Protein AF-0000000083175354 (afdb_homodimer)

Nearest PDB structures (foldseek):
  8g93-assembly1_B  TM=8.419E-01  e=2.591E-16  Canis lupus familiaris
  4nbu-assembly1_D  TM=8.376E-01  e=5.043E-16  Bacillus sp. SG-1
  5k9z-assembly1_C  TM=7.996E-01  e=1.794E-13  Paraburkholderia xenovorans LB400
  3gk3-assembly1_D  TM=7.965E-01  e=7.222E-13  Burkholderia pseudomallei 1710b
  5k9z-assembly2_D  TM=7.704E-01  e=1.686E-12  Paraburkholderia xenovorans LB400

pLDDT: mean 95.07, std 8.55, range [33.03, 98.94]

Organism: Aspergillus parasiticus (NCBI:txid5067)

Structure (mmCIF, N/CA/C/O backbone):
data_AF-0000000083175354-model_v1
#
loop_
_entity.id
_entity.type
_entity.pdbx_description
1 polymer 'Short chain dehydrogenase'
#
loop_
_atom_site.group_PDB
_atom_site.id
_atom_site.type_symbol
_atom_site.label_atom_id
_atom_site.label_alt_id
_atom_site.label_comp_id
_atom_site.label_asym_id
_atom_site.label_entity_id
_atom_site.label_seq_id
_atom_site.pdbx_PDB_ins_code
_atom_site.Cartn_x
_atom_site.Cartn_y
_atom_site.Cartn_z
_atom_site.occupancy
_atom_site.B_iso_or_equiv
_atom_site.auth_seq_id
_atom_site.auth_comp_id
_atom_site.auth_asym_id
_atom_site.auth_atom_id
_atom_site.pdbx_PDB_model_num
ATOM 1 N N . MET A 1 1 ? 6.625 -37.781 -8.648 1 47.5 1 MET A N 1
ATOM 2 C CA . MET A 1 1 ? 5.594 -36.844 -9.102 1 47.5 1 MET A CA 1
ATOM 3 C C . MET A 1 1 ? 5.43 -35.688 -8.125 1 47.5 1 MET A C 1
ATOM 5 O O . MET A 1 1 ? 5.594 -35.875 -6.918 1 47.5 1 MET A O 1
ATOM 9 N N . SER A 1 2 ? 5.539 -34.406 -8.625 1 66.75 2 SER A N 1
ATOM 10 C CA . SER A 1 2 ? 5.578 -33.312 -7.688 1 66.75 2 SER A CA 1
ATOM 11 C C . SER A 1 2 ? 4.258 -33.156 -6.934 1 66.75 2 SER A C 1
ATOM 13 O O . SER A 1 2 ? 3.195 -33.5 -7.469 1 66.75 2 SER A O 1
ATOM 15 N N . ASN A 1 3 ? 4.367 -32.938 -5.59 1 83.75 3 ASN A N 1
ATOM 16 C CA . ASN A 1 3 ? 3.223 -32.781 -4.703 1 83.75 3 ASN A CA 1
ATOM 17 C C . ASN A 1 3 ? 2.611 -31.391 -4.848 1 83.75 3 ASN A C 1
ATOM 19 O O . ASN A 1 3 ? 1.743 -31 -4.062 1 83.75 3 ASN A O 1
ATOM 23 N N . LEU A 1 4 ? 3.08 -30.719 -5.926 1 92.56 4 LEU A N 1
ATOM 24 C CA . LEU A 1 4 ? 2.514 -29.406 -6.141 1 92.56 4 LEU A CA 1
ATOM 25 C C . LEU A 1 4 ? 1.181 -29.484 -6.875 1 92.56 4 LEU A C 1
ATOM 27 O O . LEU A 1 4 ? 1.072 -30.188 -7.887 1 92.56 4 LEU A O 1
ATOM 31 N N . PRO A 1 5 ? 0.198 -28.828 -6.441 1 92.5 5 PRO A N 1
ATOM 32 C CA . PRO A 1 5 ? -1.17 -29.031 -6.922 1 92.5 5 PRO A CA 1
ATOM 33 C C . PRO A 1 5 ? -1.484 -28.234 -8.18 1 92.5 5 PRO A C 1
ATOM 35 O O . PRO A 1 5 ? -2.586 -27.688 -8.312 1 92.5 5 PRO A O 1
ATOM 38 N N . PHE A 1 6 ? -0.553 -27.953 -9.055 1 97.25 6 PHE A N 1
ATOM 39 C CA . PHE A 1 6 ? -0.739 -27.281 -10.336 1 97.25 6 PHE A CA 1
ATOM 40 C C . PHE A 1 6 ? 0.163 -27.875 -11.406 1 97.25 6 PHE A C 1
ATOM 42 O O . PHE A 1 6 ? 1.083 -28.641 -11.094 1 97.25 6 PHE A O 1
ATOM 49 N N . SER A 1 7 ? -0.082 -27.562 -12.672 1 97.31 7 SER A N 1
ATOM 50 C CA . SER A 1 7 ? 0.611 -28.219 -13.773 1 97.31 7 SER A CA 1
ATOM 51 C C . SER A 1 7 ? 1.326 -27.203 -14.656 1 97.31 7 SER A C 1
ATOM 53 O O . SER A 1 7 ? 2.35 -27.516 -15.273 1 97.31 7 SER A O 1
ATOM 55 N N . CYS A 1 8 ? 0.789 -25.969 -14.75 1 98.62 8 CYS A N 1
ATOM 56 C CA . CYS A 1 8 ? 1.308 -24.938 -15.633 1 98.62 8 CYS A CA 1
ATOM 57 C C . CYS A 1 8 ? 1.364 -23.594 -14.914 1 98.62 8 CYS A C 1
ATOM 59 O O . CYS A 1 8 ? 0.337 -23.078 -14.461 1 98.62 8 CYS A O 1
ATOM 61 N N . ALA A 1 9 ? 2.572 -23.031 -14.836 1 98.94 9 ALA A N 1
ATOM 62 C CA . ALA A 1 9 ? 2.775 -21.812 -14.055 1 98.94 9 ALA A CA 1
ATOM 63 C C . ALA A 1 9 ? 3.203 -20.656 -14.953 1 98.94 9 ALA A C 1
ATOM 65 O O . ALA A 1 9 ? 4 -20.844 -15.875 1 98.94 9 ALA A O 1
ATOM 66 N N . LEU A 1 10 ? 2.598 -19.5 -14.719 1 98.94 10 LEU A N 1
ATOM 67 C CA . LEU A 1 10 ? 3.062 -18.219 -15.242 1 98.94 10 LEU A CA 1
ATOM 68 C C . LEU A 1 10 ? 3.869 -17.469 -14.195 1 98.94 10 LEU A C 1
ATOM 70 O O . LEU A 1 10 ? 3.363 -17.172 -13.109 1 98.94 10 LEU A O 1
ATOM 74 N N . VAL A 1 11 ? 5.121 -17.188 -14.461 1 98.94 11 VAL A N 1
ATOM 75 C CA . VAL A 1 11 ? 6.012 -16.484 -13.539 1 98.94 11 VAL A CA 1
ATOM 76 C C . VAL A 1 11 ? 6.355 -15.109 -14.117 1 98.94 11 VAL A C 1
ATOM 78 O O . VAL A 1 11 ? 7.074 -15.008 -15.109 1 98.94 11 VAL A O 1
ATOM 81 N N . THR A 1 12 ? 5.875 -14.047 -13.516 1 98.94 12 THR A N 1
ATOM 82 C CA . THR A 1 12 ? 6.305 -12.711 -13.922 1 98.94 12 THR A CA 1
ATOM 83 C C . THR A 1 12 ? 7.676 -12.383 -13.344 1 98.94 12 THR A C 1
ATOM 85 O O . THR A 1 12 ? 8.016 -12.844 -12.25 1 98.94 12 THR A O 1
ATOM 88 N N . GLY A 1 13 ? 8.422 -11.555 -14.07 1 98.31 13 GLY A N 1
ATOM 89 C CA . GLY A 1 13 ? 9.805 -11.352 -13.664 1 98.31 13 GLY A CA 1
ATOM 90 C C . GLY A 1 13 ? 10.641 -12.617 -13.742 1 98.31 13 GLY A C 1
ATOM 91 O O . GLY A 1 13 ? 11.539 -12.82 -12.93 1 98.31 13 GLY A O 1
ATOM 92 N N . GLY A 1 14 ? 10.312 -13.484 -14.641 1 98.12 14 GLY A N 1
ATOM 93 C CA . GLY A 1 14 ? 10.93 -14.797 -14.711 1 98.12 14 GLY A CA 1
ATOM 94 C C . GLY A 1 14 ? 12.258 -14.789 -15.453 1 98.12 14 GLY A C 1
ATOM 95 O O . GLY A 1 14 ? 12.938 -15.812 -15.531 1 98.12 14 GLY A O 1
ATOM 96 N N . GLY A 1 15 ? 12.672 -13.656 -15.992 1 96.75 15 GLY A N 1
ATOM 97 C CA . GLY A 1 15 ? 13.891 -13.562 -16.781 1 96.75 15 GLY A CA 1
ATOM 98 C C . GLY A 1 15 ? 15.148 -13.57 -15.922 1 96.75 15 GLY A C 1
ATOM 99 O O . GLY A 1 15 ? 16.25 -13.789 -16.438 1 96.75 15 GLY A O 1
ATOM 100 N N . GLY A 1 16 ? 14.992 -13.359 -14.609 1 95.25 16 GLY A N 1
ATOM 101 C CA . GLY A 1 16 ? 16.156 -13.312 -13.727 1 95.25 16 GLY A CA 1
ATOM 102 C C . GLY A 1 16 ? 15.797 -13.453 -12.258 1 95.25 16 GLY A C 1
ATOM 103 O O . GLY A 1 16 ? 14.633 -13.68 -11.922 1 95.25 16 GLY A O 1
ATOM 104 N N . GLY A 1 17 ? 16.859 -13.492 -11.453 1 94.81 17 GLY A N 1
ATOM 105 C CA . GLY A 1 17 ? 16.688 -13.43 -10.016 1 94.81 17 GLY A CA 1
ATOM 106 C C . GLY A 1 17 ? 15.875 -14.586 -9.461 1 94.81 17 GLY A C 1
ATOM 107 O O . GLY A 1 17 ? 16.094 -15.734 -9.844 1 94.81 17 GLY A O 1
ATOM 108 N N . LEU A 1 18 ? 15.047 -14.234 -8.492 1 96.88 18 LEU A N 1
ATOM 109 C CA . LEU A 1 18 ? 14.203 -15.227 -7.832 1 96.88 18 LEU A CA 1
ATOM 110 C C . LEU A 1 18 ? 13.227 -15.859 -8.82 1 96.88 18 LEU A C 1
ATOM 112 O O . LEU A 1 18 ? 12.938 -17.047 -8.734 1 96.88 18 LEU A O 1
ATOM 116 N N . GLY A 1 19 ? 12.711 -15.023 -9.758 1 98.38 19 GLY A N 1
ATOM 117 C CA . GLY A 1 19 ? 11.789 -15.539 -10.75 1 98.38 19 GLY A CA 1
ATOM 118 C C . GLY A 1 19 ? 12.375 -16.672 -11.586 1 98.38 19 GLY A C 1
ATOM 119 O O . GLY A 1 19 ? 11.727 -17.688 -11.812 1 98.38 19 GLY A O 1
ATOM 120 N N . LYS A 1 20 ? 13.57 -16.453 -12.008 1 98.44 20 LYS A N 1
ATOM 121 C CA . LYS A 1 20 ? 14.266 -17.484 -12.789 1 98.44 20 LYS A CA 1
ATOM 122 C C . LYS A 1 20 ? 14.508 -18.734 -11.953 1 98.44 20 LYS A C 1
ATOM 124 O O . LYS A 1 20 ? 14.312 -19.859 -12.43 1 98.44 20 LYS A O 1
ATOM 129 N N . ALA A 1 21 ? 14.914 -18.562 -10.703 1 98.44 21 ALA A N 1
ATOM 130 C CA . ALA A 1 21 ? 15.195 -19.672 -9.812 1 98.44 21 ALA A CA 1
ATOM 131 C C . ALA A 1 21 ? 13.93 -20.484 -9.531 1 98.44 21 ALA A C 1
ATOM 133 O O . ALA A 1 21 ? 13.961 -21.719 -9.531 1 98.44 21 ALA A O 1
ATOM 134 N N . ILE A 1 22 ? 12.82 -19.812 -9.312 1 98.69 22 ILE A N 1
ATOM 135 C CA . ILE A 1 22 ? 11.539 -20.453 -9.062 1 98.69 22 ILE A CA 1
ATOM 136 C C . ILE A 1 22 ? 11.094 -21.203 -10.312 1 98.69 22 ILE A C 1
ATOM 138 O O . ILE A 1 22 ? 10.672 -22.375 -10.234 1 98.69 22 ILE A O 1
ATOM 142 N N . ALA A 1 23 ? 11.227 -20.547 -11.438 1 98.81 23 ALA A N 1
ATOM 143 C CA . ALA A 1 23 ? 10.859 -21.172 -12.711 1 98.81 23 ALA A CA 1
ATOM 144 C C . ALA A 1 23 ? 11.656 -22.453 -12.945 1 98.81 23 ALA A C 1
ATOM 146 O O . ALA A 1 23 ? 11.086 -23.5 -13.281 1 98.81 23 ALA A O 1
ATOM 147 N N . ALA A 1 24 ? 12.961 -22.406 -12.711 1 98.69 24 ALA A N 1
ATOM 148 C CA . ALA A 1 24 ? 13.836 -23.562 -12.914 1 98.69 24 ALA A CA 1
ATOM 149 C C . ALA A 1 24 ? 13.445 -24.703 -11.992 1 98.69 24 ALA A C 1
ATOM 151 O O . ALA A 1 24 ? 13.445 -25.875 -12.398 1 98.69 24 ALA A O 1
ATOM 152 N N . TYR A 1 25 ? 13.156 -24.359 -10.773 1 98.31 25 TYR A N 1
ATOM 153 C CA . TYR A 1 25 ? 12.719 -25.375 -9.82 1 98.31 25 TYR A CA 1
ATOM 154 C C . TYR A 1 25 ? 11.438 -26.047 -10.289 1 98.31 25 TYR A C 1
ATOM 156 O O . TYR A 1 25 ? 11.352 -27.281 -10.281 1 98.31 25 TYR A O 1
ATOM 164 N N . LEU A 1 26 ? 10.453 -25.297 -10.75 1 98.56 26 LEU A N 1
ATOM 165 C CA . LEU A 1 26 ? 9.172 -25.844 -11.18 1 98.56 26 LEU A CA 1
ATOM 166 C C . LEU A 1 26 ? 9.359 -26.75 -12.391 1 98.56 26 LEU A C 1
ATOM 168 O O . LEU A 1 26 ? 8.719 -27.797 -12.492 1 98.56 26 LEU A O 1
ATOM 172 N N . LEU A 1 27 ? 10.266 -26.359 -13.273 1 98.5 27 LEU A N 1
ATOM 173 C CA . LEU A 1 27 ? 10.586 -27.188 -14.438 1 98.5 27 LEU A CA 1
ATOM 174 C C . LEU A 1 27 ? 11.195 -28.516 -14.016 1 98.5 27 LEU A C 1
ATOM 176 O O . LEU A 1 27 ? 10.859 -29.562 -14.562 1 98.5 27 LEU A O 1
ATOM 180 N N . SER A 1 28 ? 12.016 -28.438 -13.008 1 97.81 28 SER A N 1
ATOM 181 C CA . SER A 1 28 ? 12.656 -29.641 -12.508 1 97.81 28 SER A CA 1
ATOM 182 C C . SER A 1 28 ? 11.641 -30.609 -11.898 1 97.81 28 SER A C 1
ATOM 184 O O . SER A 1 28 ? 11.898 -31.797 -11.781 1 97.81 28 SER A O 1
ATOM 186 N N . LYS A 1 29 ? 10.523 -30.094 -11.508 1 97.5 29 LYS A N 1
ATOM 187 C CA . LYS A 1 29 ? 9.453 -30.906 -10.938 1 97.5 29 LYS A CA 1
ATOM 188 C C . LYS A 1 29 ? 8.469 -31.359 -12.008 1 97.5 29 LYS A C 1
ATOM 190 O O . LYS A 1 29 ? 7.406 -31.891 -11.695 1 97.5 29 LYS A O 1
ATOM 195 N N . GLY A 1 30 ? 8.766 -31.078 -13.281 1 97.38 30 GLY A N 1
ATOM 196 C CA . GLY A 1 30 ? 7.965 -31.547 -14.398 1 97.38 30 GLY A CA 1
ATOM 197 C C . GLY A 1 30 ? 6.812 -30.625 -14.742 1 97.38 30 GLY A C 1
ATOM 198 O O . GLY A 1 30 ? 5.918 -30.984 -15.5 1 97.38 30 GLY A O 1
ATOM 199 N N . LYS A 1 31 ? 6.754 -29.422 -14.172 1 98.31 31 LYS A N 1
ATOM 200 C CA . LYS A 1 31 ? 5.699 -28.469 -14.477 1 98.31 31 LYS A CA 1
ATOM 201 C C . LYS A 1 31 ? 6 -27.703 -15.766 1 98.31 31 LYS A C 1
ATOM 203 O O . LYS A 1 31 ? 7.164 -27.516 -16.125 1 98.31 31 LYS A O 1
ATOM 208 N N . LYS A 1 32 ? 4.949 -27.297 -16.484 1 98.69 32 LYS A N 1
ATOM 209 C CA . LYS A 1 32 ? 5.105 -26.281 -17.516 1 98.69 32 LYS A CA 1
ATOM 210 C C . LYS A 1 32 ? 5.305 -24.906 -16.891 1 98.69 32 LYS A C 1
ATOM 212 O O . LYS A 1 32 ? 4.652 -24.562 -15.914 1 98.69 32 LYS A O 1
ATOM 217 N N . VAL A 1 33 ? 6.254 -24.172 -17.453 1 98.94 33 VAL A N 1
ATOM 218 C CA . VAL A 1 33 ? 6.52 -22.844 -16.891 1 98.94 33 VAL A CA 1
ATOM 219 C C . VAL A 1 33 ? 6.598 -21.812 -18.016 1 98.94 33 VAL A C 1
ATOM 221 O O . VAL A 1 33 ? 7.379 -21.984 -18.969 1 98.94 33 VAL A O 1
ATOM 224 N N . ILE A 1 34 ? 5.785 -20.844 -17.953 1 98.94 34 ILE A N 1
ATOM 225 C CA . ILE A 1 34 ? 5.805 -19.656 -18.828 1 98.94 34 ILE A CA 1
ATOM 226 C C . ILE A 1 34 ? 6.398 -18.484 -18.062 1 98.94 34 ILE A C 1
ATOM 228 O O . ILE A 1 34 ? 5.965 -18.172 -16.953 1 98.94 34 ILE A O 1
ATOM 232 N N . ILE A 1 35 ? 7.426 -17.828 -18.641 1 98.94 35 ILE A N 1
ATOM 233 C CA . ILE A 1 35 ? 8.008 -16.672 -17.984 1 98.94 35 ILE A CA 1
ATOM 234 C C . ILE A 1 35 ? 7.602 -15.398 -18.719 1 98.94 35 ILE A C 1
ATOM 236 O O . ILE A 1 35 ? 7.461 -15.406 -19.953 1 98.94 35 ILE A O 1
ATOM 240 N N . ALA A 1 36 ? 7.363 -14.352 -18 1 98.94 36 ALA A N 1
ATOM 241 C CA . ALA A 1 36 ? 7.008 -13.055 -18.562 1 98.94 36 ALA A CA 1
ATOM 242 C C . ALA A 1 36 ? 7.852 -11.938 -17.953 1 98.94 36 ALA A C 1
ATOM 244 O O . ALA A 1 36 ? 8.25 -12.023 -16.781 1 98.94 36 ALA A O 1
ATOM 245 N N . GLY A 1 37 ? 8.141 -10.922 -18.703 1 98.44 37 GLY A N 1
ATOM 246 C CA . GLY A 1 37 ? 8.906 -9.758 -18.281 1 98.44 37 GLY A CA 1
ATOM 247 C C . GLY A 1 37 ? 9.031 -8.703 -19.359 1 98.44 37 GLY A C 1
ATOM 248 O O . GLY A 1 37 ? 8.414 -8.812 -20.422 1 98.44 37 GLY A O 1
ATOM 249 N N . ARG A 1 38 ? 9.82 -7.719 -19.125 1 96.94 38 ARG A N 1
ATOM 250 C CA . ARG A 1 38 ? 9.828 -6.531 -19.984 1 96.94 38 ARG A CA 1
ATOM 251 C C . ARG A 1 38 ? 10.828 -6.676 -21.125 1 96.94 38 ARG A C 1
ATOM 253 O O . ARG A 1 38 ? 10.633 -6.117 -22.203 1 96.94 38 ARG A O 1
ATOM 260 N N . THR A 1 39 ? 11.898 -7.43 -20.844 1 96.62 39 THR A N 1
ATOM 261 C CA . THR A 1 39 ? 12.992 -7.457 -21.797 1 96.62 39 THR A CA 1
ATOM 262 C C . THR A 1 39 ? 13 -8.766 -22.594 1 96.62 39 THR A C 1
ATOM 264 O O . THR A 1 39 ? 13.422 -9.805 -22.078 1 96.62 39 THR A O 1
ATOM 267 N N . GLU A 1 40 ? 12.703 -8.672 -23.812 1 97.75 40 GLU A N 1
ATOM 268 C CA . GLU A 1 40 ? 12.531 -9.867 -24.641 1 97.75 40 GLU A CA 1
ATOM 269 C C . GLU A 1 40 ? 13.828 -10.656 -24.75 1 97.75 40 GLU A C 1
ATOM 271 O O . GLU A 1 40 ? 13.82 -11.883 -24.672 1 97.75 40 GLU A O 1
ATOM 276 N N . SER A 1 41 ? 14.945 -9.969 -24.969 1 98.19 41 SER A N 1
ATOM 277 C CA . SER A 1 41 ? 16.219 -10.664 -25.141 1 98.19 41 SER A CA 1
ATOM 278 C C . SER A 1 41 ? 16.578 -11.477 -23.891 1 98.19 41 SER A C 1
ATOM 280 O O . SER A 1 41 ? 17.016 -12.617 -24 1 98.19 41 SER A O 1
ATOM 282 N N . THR A 1 42 ? 16.312 -10.906 -22.734 1 97.69 42 THR A N 1
ATOM 283 C CA . THR A 1 42 ? 16.562 -11.586 -21.469 1 97.69 42 THR A CA 1
ATOM 284 C C . THR A 1 42 ? 15.648 -12.797 -21.312 1 97.69 42 THR A C 1
ATOM 286 O O . THR A 1 42 ? 16.094 -13.867 -20.875 1 97.69 42 THR A O 1
ATOM 289 N N . LEU A 1 43 ? 14.43 -12.656 -21.703 1 98.62 43 LEU A N 1
ATOM 290 C CA . LEU A 1 43 ? 13.453 -13.742 -21.609 1 98.62 43 LEU A CA 1
ATOM 291 C C . LEU A 1 43 ? 13.836 -14.898 -22.531 1 98.62 43 LEU A C 1
ATOM 293 O O . LEU A 1 43 ? 13.773 -16.062 -22.125 1 98.62 43 LEU A O 1
ATOM 297 N N . ARG A 1 44 ? 14.164 -14.547 -23.688 1 98.44 44 ARG A N 1
ATOM 298 C CA . ARG A 1 44 ? 14.555 -15.555 -24.672 1 98.44 44 ARG A CA 1
ATOM 299 C C . ARG A 1 44 ? 15.773 -16.344 -24.188 1 98.44 44 ARG A C 1
ATOM 301 O O . ARG A 1 44 ? 15.781 -17.578 -24.266 1 98.44 44 ARG A O 1
ATOM 308 N N . GLU A 1 45 ? 16.766 -15.633 -23.703 1 98.56 45 GLU A N 1
ATOM 309 C CA . GLU A 1 45 ? 17.984 -16.266 -23.203 1 98.56 45 GLU A CA 1
ATOM 310 C C . GLU A 1 45 ? 17.672 -17.172 -22 1 98.56 45 GLU A C 1
ATOM 312 O O . GLU A 1 45 ? 18.125 -18.312 -21.938 1 98.56 45 GLU A O 1
ATOM 317 N N . THR A 1 46 ? 16.891 -16.656 -21.062 1 98.69 46 THR A N 1
ATOM 318 C CA . THR A 1 46 ? 16.531 -17.406 -19.859 1 98.69 46 THR A CA 1
ATOM 319 C C . THR A 1 46 ? 15.672 -18.625 -20.219 1 98.69 46 THR A C 1
ATOM 321 O O . THR A 1 46 ? 15.867 -19.703 -19.688 1 98.69 46 THR A O 1
ATOM 324 N N . ALA A 1 47 ? 14.719 -18.422 -21.109 1 98.81 47 ALA A N 1
ATOM 325 C CA . ALA A 1 47 ? 13.859 -19.531 -21.531 1 98.81 47 ALA A CA 1
ATOM 326 C C . ALA A 1 47 ? 14.672 -20.672 -22.109 1 98.81 47 ALA A C 1
ATOM 328 O O . ALA A 1 47 ? 14.406 -21.844 -21.828 1 98.81 47 ALA A O 1
ATOM 329 N N . LYS A 1 48 ? 15.641 -20.344 -22.922 1 98.56 48 LYS A N 1
ATOM 330 C CA . LYS A 1 48 ? 16.531 -21.344 -23.5 1 98.56 48 LYS A CA 1
ATOM 331 C C . LYS A 1 48 ? 17.375 -22.031 -22.422 1 98.56 48 LYS A C 1
ATOM 333 O O . LYS A 1 48 ? 17.531 -23.25 -22.422 1 98.56 48 LYS A O 1
ATOM 338 N N . GLU A 1 49 ? 17.891 -21.25 -21.547 1 98.69 49 GLU A N 1
ATOM 339 C CA . GLU A 1 49 ? 18.781 -21.719 -20.5 1 98.69 49 GLU A CA 1
ATOM 340 C C . GLU A 1 49 ? 18.078 -22.719 -19.578 1 98.69 49 GLU A C 1
ATOM 342 O O . GLU A 1 49 ? 18.641 -23.766 -19.25 1 98.69 49 GLU A O 1
ATOM 347 N N . ILE A 1 50 ? 16.844 -22.438 -19.156 1 98.62 50 ILE A N 1
ATOM 348 C CA . ILE A 1 50 ? 16.203 -23.25 -18.125 1 98.62 50 ILE A CA 1
ATOM 349 C C . ILE A 1 50 ? 15.219 -24.219 -18.766 1 98.62 50 ILE A C 1
ATOM 351 O O . ILE A 1 50 ? 14.672 -25.109 -18.109 1 98.62 50 ILE A O 1
ATOM 355 N N . GLY A 1 51 ? 14.984 -24.047 -20.031 1 98.69 51 GLY A N 1
ATOM 356 C CA . GLY A 1 51 ? 14.023 -24.891 -20.719 1 98.69 51 GLY A CA 1
ATOM 357 C C . GLY A 1 51 ? 12.586 -24.516 -20.438 1 98.69 51 GLY A C 1
ATOM 358 O O . GLY A 1 51 ? 11.734 -25.391 -20.25 1 98.69 51 GLY A O 1
ATOM 359 N N . ALA A 1 52 ? 12.328 -23.203 -20.328 1 98.81 52 ALA A N 1
ATOM 360 C CA . ALA A 1 52 ? 10.961 -22.75 -20.094 1 98.81 52 ALA A CA 1
ATOM 361 C C . ALA A 1 52 ? 10.039 -23.172 -21.234 1 98.81 52 ALA A C 1
ATOM 363 O O . ALA A 1 52 ? 10.484 -23.297 -22.375 1 98.81 52 ALA A O 1
ATOM 364 N N . THR A 1 53 ? 8.812 -23.422 -20.891 1 98.88 53 THR A N 1
ATOM 365 C CA . THR A 1 53 ? 7.82 -23.812 -21.891 1 98.88 53 THR A CA 1
ATOM 366 C C . THR A 1 53 ? 7.621 -22.719 -22.922 1 98.88 53 THR A C 1
ATOM 368 O O . THR A 1 53 ? 7.391 -23 -24.109 1 98.88 53 THR A O 1
ATOM 371 N N . ASP A 1 54 ? 7.578 -21.484 -22.469 1 98.81 54 ASP A N 1
ATOM 372 C CA . ASP A 1 54 ? 7.367 -20.312 -23.312 1 98.81 54 ASP A CA 1
ATOM 373 C C . ASP A 1 54 ? 7.742 -19.031 -22.578 1 98.81 54 ASP A C 1
ATOM 375 O O . ASP A 1 54 ? 8.07 -19.078 -21.391 1 98.81 54 ASP A O 1
ATOM 379 N N . TYR A 1 55 ? 7.84 -17.969 -23.328 1 98.81 55 TYR A N 1
ATOM 380 C CA . TYR A 1 55 ? 8.031 -16.656 -22.734 1 98.81 55 TYR A CA 1
ATOM 381 C C . TYR A 1 55 ? 7.168 -15.602 -23.422 1 98.81 55 TYR A C 1
ATOM 383 O O . TYR A 1 55 ? 6.844 -15.742 -24.609 1 98.81 55 TYR A O 1
ATOM 391 N N . PHE A 1 56 ? 6.742 -14.578 -22.656 1 98.81 56 PHE A N 1
ATOM 392 C CA . PHE A 1 56 ? 5.98 -13.445 -23.172 1 98.81 56 PHE A CA 1
ATOM 393 C C . PHE A 1 56 ? 6.555 -12.125 -22.672 1 98.81 56 PHE A C 1
ATOM 395 O O . PHE A 1 56 ? 6.957 -12.023 -21.516 1 98.81 56 PHE A O 1
ATOM 402 N N . THR A 1 57 ? 6.609 -11.164 -23.547 1 98.62 57 THR A N 1
ATOM 403 C CA . THR A 1 57 ? 6.953 -9.82 -23.125 1 98.62 57 THR A CA 1
ATOM 404 C C . THR A 1 57 ? 5.742 -9.125 -22.5 1 98.62 57 THR A C 1
ATOM 406 O O . THR A 1 57 ? 4.672 -9.07 -23.109 1 98.62 57 THR A O 1
ATOM 409 N N . LEU A 1 58 ? 5.93 -8.648 -21.297 1 98.75 58 LEU A N 1
ATOM 410 C CA . LEU A 1 58 ? 4.879 -7.949 -20.562 1 98.75 58 LEU A CA 1
ATOM 411 C C . LEU A 1 58 ? 5.48 -6.969 -19.562 1 98.75 58 LEU A C 1
ATOM 413 O O . LEU A 1 58 ? 6.355 -7.34 -18.781 1 98.75 58 LEU A O 1
ATOM 417 N N . ASP A 1 59 ? 5.082 -5.773 -19.656 1 98.62 59 ASP A N 1
ATOM 418 C CA . ASP A 1 59 ? 5.316 -4.812 -18.578 1 98.62 59 ASP A CA 1
ATOM 419 C C . ASP A 1 59 ? 4.141 -4.785 -17.609 1 98.62 59 ASP A C 1
ATOM 421 O O . ASP A 1 59 ? 3.102 -4.188 -17.891 1 98.62 59 ASP A O 1
ATOM 425 N N . THR A 1 60 ? 4.379 -5.383 -16.422 1 98.56 60 THR A N 1
ATOM 426 C CA . THR A 1 60 ? 3.277 -5.539 -15.484 1 98.56 60 THR A CA 1
ATOM 427 C C . THR A 1 60 ? 2.816 -4.184 -14.961 1 98.56 60 THR A C 1
ATOM 429 O O . THR A 1 60 ? 1.744 -4.074 -14.359 1 98.56 60 THR A O 1
ATOM 432 N N . GLY A 1 61 ? 3.602 -3.123 -15.148 1 98.25 61 GLY A N 1
ATOM 433 C CA . GLY A 1 61 ? 3.215 -1.785 -14.727 1 98.25 61 GLY A CA 1
ATOM 434 C C . GLY A 1 61 ? 2.293 -1.094 -15.719 1 98.25 61 GLY A C 1
ATOM 435 O O . GLY A 1 61 ? 1.713 -0.051 -15.406 1 98.25 61 GLY A O 1
ATOM 436 N N . VAL A 1 62 ? 2.207 -1.636 -16.922 1 98.5 62 VAL A N 1
ATOM 437 C CA . VAL A 1 62 ? 1.289 -1.115 -17.922 1 98.5 62 VAL A CA 1
ATOM 438 C C . VAL A 1 62 ? 0.018 -1.96 -17.953 1 98.5 62 VAL A C 1
ATOM 440 O O . VAL A 1 62 ? -0.123 -2.854 -18.797 1 98.5 62 VAL A O 1
ATOM 443 N N . VAL A 1 63 ? -0.926 -1.581 -17.109 1 97.56 63 VAL A N 1
ATOM 444 C CA . VAL A 1 63 ? -2.068 -2.438 -16.812 1 97.56 63 VAL A CA 1
ATOM 445 C C . VAL A 1 63 ? -2.912 -2.635 -18.078 1 97.56 63 VAL A C 1
ATOM 447 O O . VAL A 1 63 ? -3.605 -3.645 -18.219 1 97.56 63 VAL A O 1
ATOM 450 N N . SER A 1 64 ? -2.85 -1.695 -19.047 1 98.06 64 SER A N 1
ATOM 451 C CA . SER A 1 64 ? -3.613 -1.826 -20.281 1 98.06 64 SER A CA 1
ATOM 452 C C . SER A 1 64 ? -3.113 -2.998 -21.125 1 98.06 64 SER A C 1
ATOM 454 O O . SER A 1 64 ? -3.822 -3.484 -22 1 98.06 64 SER A O 1
ATOM 456 N N . GLN A 1 65 ? -1.939 -3.529 -20.875 1 98.56 65 GLN A N 1
ATOM 457 C CA . GLN A 1 65 ? -1.362 -4.652 -21.594 1 98.56 65 GLN A CA 1
ATOM 458 C C . GLN A 1 65 ? -1.838 -5.984 -21.031 1 98.56 65 GLN A C 1
ATOM 460 O O . GLN A 1 65 ? -1.705 -7.023 -21.672 1 98.56 65 GLN A O 1
ATOM 465 N N . ILE A 1 66 ? -2.418 -5.977 -19.859 1 98.69 66 ILE A N 1
ATOM 466 C CA . ILE A 1 66 ? -2.623 -7.203 -19.094 1 98.69 66 ILE A CA 1
ATOM 467 C C . ILE A 1 66 ? -3.814 -7.969 -19.672 1 98.69 66 ILE A C 1
ATOM 469 O O . ILE A 1 66 ? -3.736 -9.18 -19.891 1 98.69 66 ILE A O 1
ATOM 473 N N . PRO A 1 67 ? -4.914 -7.27 -20.078 1 98.31 67 PRO A N 1
ATOM 474 C CA . PRO A 1 67 ? -6.051 -8.031 -20.594 1 98.31 67 PRO A CA 1
ATOM 475 C C . PRO A 1 67 ? -5.719 -8.773 -21.891 1 98.31 67 PRO A C 1
ATOM 477 O O . PRO A 1 67 ? -5.949 -9.977 -22 1 98.31 67 PRO A O 1
ATOM 480 N N . PRO A 1 68 ? -5.152 -8.117 -22.906 1 98.56 68 PRO A N 1
ATOM 481 C CA . PRO A 1 68 ? -4.801 -8.875 -24.109 1 98.56 68 PRO A CA 1
ATOM 482 C C . PRO A 1 68 ? -3.75 -9.953 -23.844 1 98.56 68 PRO A C 1
ATOM 484 O O . PRO A 1 68 ? -3.783 -11.023 -24.453 1 98.56 68 PRO A O 1
ATOM 487 N N . PHE A 1 69 ? -2.793 -9.711 -22.938 1 98.81 69 PHE A N 1
ATOM 488 C CA . PHE A 1 69 ? -1.807 -10.711 -22.547 1 98.81 69 PHE A CA 1
ATOM 489 C C . PHE A 1 69 ? -2.488 -11.953 -21.984 1 98.81 69 PHE A C 1
ATOM 491 O O . PHE A 1 69 ? -2.166 -13.078 -22.391 1 98.81 69 PHE A O 1
ATOM 498 N N . ILE A 1 70 ? -3.469 -11.773 -21.078 1 98.75 70 ILE A N 1
ATOM 499 C CA . ILE A 1 70 ? -4.191 -12.867 -20.438 1 98.75 70 ILE A CA 1
ATOM 500 C C . ILE A 1 70 ? -4.957 -13.664 -21.5 1 98.75 70 ILE A C 1
ATOM 502 O O . ILE A 1 70 ? -4.938 -14.898 -21.484 1 98.75 70 ILE A O 1
ATOM 506 N N . THR A 1 71 ? -5.582 -12.922 -22.391 1 98.56 71 THR A N 1
ATOM 507 C CA . THR A 1 71 ? -6.305 -13.578 -23.469 1 98.56 71 THR A CA 1
ATOM 508 C C . THR A 1 71 ? -5.371 -14.477 -24.281 1 98.56 71 THR A C 1
ATOM 510 O O . THR A 1 71 ? -5.699 -15.633 -24.547 1 98.56 71 THR A O 1
ATOM 513 N N . THR A 1 72 ? -4.246 -14 -24.578 1 98.75 72 THR A N 1
ATOM 514 C CA . THR A 1 72 ? -3.281 -14.727 -25.391 1 98.75 72 THR A CA 1
ATOM 515 C C . THR A 1 72 ? -2.74 -15.945 -24.641 1 98.75 72 THR A C 1
ATOM 517 O O . THR A 1 72 ? -2.717 -17.047 -25.188 1 98.75 72 THR A O 1
ATOM 520 N N . VAL A 1 73 ? -2.324 -15.734 -23.406 1 98.75 73 VAL A N 1
ATOM 521 C CA . VAL A 1 73 ? -1.646 -16.797 -22.656 1 98.75 73 VAL A CA 1
ATOM 522 C C . VAL A 1 73 ? -2.637 -17.906 -22.328 1 98.75 73 VAL A C 1
ATOM 524 O O . VAL A 1 73 ? -2.285 -19.094 -22.375 1 98.75 73 VAL A O 1
ATOM 527 N N . THR A 1 74 ? -3.906 -17.594 -22.016 1 98.5 74 THR A N 1
ATOM 528 C CA . THR A 1 74 ? -4.867 -18.625 -21.641 1 98.5 74 THR A CA 1
ATOM 529 C C . THR A 1 74 ? -5.383 -19.359 -22.859 1 98.5 74 THR A C 1
ATOM 531 O O . THR A 1 74 ? -5.828 -20.5 -22.766 1 98.5 74 THR A O 1
ATOM 534 N N . ALA A 1 75 ? -5.395 -18.656 -24.016 1 98.62 75 ALA A N 1
ATOM 535 C CA . ALA A 1 75 ? -5.742 -19.344 -25.266 1 98.62 75 ALA A CA 1
ATOM 536 C C . ALA A 1 75 ? -4.672 -20.359 -25.641 1 98.62 75 ALA A C 1
ATOM 538 O O . ALA A 1 75 ? -4.984 -21.469 -26.078 1 98.62 75 ALA A O 1
ATOM 539 N N . LYS A 1 76 ? -3.469 -19.984 -25.484 1 98.69 76 LYS A N 1
ATOM 540 C CA . LYS A 1 76 ? -2.352 -20.859 -25.859 1 98.69 76 LYS A CA 1
ATOM 541 C C . LYS A 1 76 ? -2.139 -21.953 -24.828 1 98.69 76 LYS A C 1
ATOM 543 O O . LYS A 1 76 ? -1.75 -23.062 -25.172 1 98.69 76 LYS A O 1
ATOM 548 N N . TYR A 1 77 ? -2.332 -21.625 -23.609 1 98.69 77 TYR A N 1
ATOM 549 C CA . TYR A 1 77 ? -2.15 -22.562 -22.516 1 98.69 77 TYR A CA 1
ATOM 550 C C . TYR A 1 77 ? -3.406 -22.641 -21.656 1 98.69 77 TYR A C 1
ATOM 552 O O . TYR A 1 77 ? -3.422 -22.156 -20.516 1 98.69 77 TYR A O 1
ATOM 560 N N . PRO A 1 78 ? -4.383 -23.359 -22.141 1 98.31 78 PRO A N 1
ATOM 561 C CA . PRO A 1 78 ? -5.652 -23.469 -21.422 1 98.31 78 PRO A CA 1
ATOM 562 C C . PRO A 1 78 ? -5.512 -24.172 -20.062 1 98.31 78 PRO A C 1
ATOM 564 O O . PRO A 1 78 ? -6.398 -24.062 -19.219 1 98.31 78 PRO A O 1
ATOM 567 N N . ASP A 1 79 ? -4.402 -24.875 -19.844 1 97.81 79 ASP A N 1
ATOM 568 C CA . ASP A 1 79 ? -4.195 -25.594 -18.594 1 97.81 79 ASP A CA 1
ATOM 569 C C . ASP A 1 79 ? -3.439 -24.75 -17.578 1 97.81 79 ASP A C 1
ATOM 571 O O . ASP A 1 79 ? -3.055 -25.234 -16.516 1 97.81 79 ASP A O 1
ATOM 575 N N . LEU A 1 80 ? -3.266 -23.422 -17.844 1 98.75 80 LEU A N 1
ATOM 576 C CA . LEU A 1 80 ? -2.648 -22.531 -16.875 1 98.75 80 LEU A CA 1
ATOM 577 C C . LEU A 1 80 ? -3.418 -22.531 -15.562 1 98.75 80 LEU A C 1
ATOM 579 O O . LEU A 1 80 ? -4.613 -22.234 -15.539 1 98.75 80 LEU A O 1
ATOM 583 N N . ASP A 1 81 ? -2.662 -22.922 -14.484 1 98.81 81 ASP A N 1
ATOM 584 C CA . ASP A 1 81 ? -3.369 -23.047 -13.219 1 98.81 81 ASP A CA 1
ATOM 585 C C . ASP A 1 81 ? -2.506 -22.562 -12.055 1 98.81 81 ASP A C 1
ATOM 587 O O . ASP A 1 81 ? -2.787 -22.859 -10.898 1 98.81 81 ASP A O 1
ATOM 591 N N . CYS A 1 82 ? -1.455 -21.797 -12.352 1 98.88 82 CYS A N 1
ATOM 592 C CA . CYS A 1 82 ? -0.622 -21.172 -11.336 1 98.88 82 CYS A CA 1
ATOM 593 C C . CYS A 1 82 ? -0.089 -19.828 -11.812 1 98.88 82 CYS A C 1
ATOM 595 O O . CYS A 1 82 ? 0.384 -19.703 -12.945 1 98.88 82 CYS A O 1
ATOM 597 N N . LEU A 1 83 ? -0.279 -18.812 -11.023 1 98.94 83 LEU A N 1
ATOM 598 C CA . LEU A 1 83 ? 0.279 -17.484 -11.234 1 98.94 83 LEU A CA 1
ATOM 599 C C . LEU A 1 83 ? 1.262 -17.125 -10.125 1 98.94 83 LEU A C 1
ATOM 601 O O . LEU A 1 83 ? 0.922 -17.188 -8.945 1 98.94 83 LEU A O 1
ATOM 605 N N . ILE A 1 84 ? 2.471 -16.797 -10.484 1 98.94 84 ILE A N 1
ATOM 606 C CA . ILE A 1 84 ? 3.465 -16.312 -9.539 1 98.94 84 ILE A CA 1
ATOM 607 C C . ILE A 1 84 ? 3.777 -14.844 -9.836 1 98.94 84 ILE A C 1
ATOM 609 O O . ILE A 1 84 ? 4.508 -14.539 -10.781 1 98.94 84 ILE A O 1
ATOM 613 N N . ASN A 1 85 ? 3.178 -13.984 -9.047 1 98.94 85 ASN A N 1
ATOM 614 C CA . ASN A 1 85 ? 3.475 -12.555 -9.086 1 98.94 85 ASN A CA 1
ATOM 615 C C . ASN A 1 85 ? 4.816 -12.25 -8.43 1 98.94 85 ASN A C 1
ATOM 617 O O . ASN A 1 85 ? 4.871 -11.922 -7.242 1 98.94 85 ASN A O 1
ATOM 621 N N . ASN A 1 86 ? 5.836 -12.273 -9.219 1 98.81 86 ASN A N 1
ATOM 622 C CA . ASN A 1 86 ? 7.203 -12.078 -8.75 1 98.81 86 ASN A CA 1
ATOM 623 C C . ASN A 1 86 ? 7.789 -10.766 -9.258 1 98.81 86 ASN A C 1
ATOM 625 O O . ASN A 1 86 ? 8.672 -10.188 -8.609 1 98.81 86 ASN A O 1
ATOM 629 N N . ALA A 1 87 ? 7.312 -10.312 -10.438 1 98.44 87 ALA A N 1
ATOM 630 C CA . ALA A 1 87 ? 7.824 -9.062 -10.992 1 98.44 87 ALA A CA 1
ATOM 631 C C . ALA A 1 87 ? 7.684 -7.918 -9.984 1 98.44 87 ALA A C 1
ATOM 633 O O . ALA A 1 87 ? 6.656 -7.793 -9.312 1 98.44 87 ALA A O 1
ATOM 634 N N . GLY A 1 88 ? 8.68 -7.148 -9.773 1 97.31 88 GLY A N 1
ATOM 635 C CA . GLY A 1 88 ? 8.703 -5.992 -8.891 1 97.31 88 GLY A CA 1
ATOM 636 C C . GLY A 1 88 ? 9.945 -5.137 -9.062 1 97.31 88 GLY A C 1
ATOM 637 O O . GLY A 1 88 ? 10.93 -5.574 -9.656 1 97.31 88 GLY A O 1
ATOM 638 N N . VAL A 1 89 ? 9.867 -3.922 -8.641 1 97.38 89 VAL A N 1
ATOM 639 C CA . VAL A 1 89 ? 11.016 -3.021 -8.625 1 97.38 89 VAL A CA 1
ATOM 640 C C . VAL A 1 89 ? 11.172 -2.396 -7.242 1 97.38 89 VAL A C 1
ATOM 642 O O . VAL A 1 89 ? 10.203 -2.303 -6.488 1 97.38 89 VAL A O 1
ATOM 645 N N . GLN A 1 90 ? 12.312 -2.18 -6.867 1 97.5 90 GLN A N 1
ATOM 646 C CA . GLN A 1 90 ? 12.711 -1.486 -5.648 1 97.5 90 GLN A CA 1
ATOM 647 C C . GLN A 1 90 ? 13.625 -0.304 -5.965 1 97.5 90 GLN A C 1
ATOM 649 O O . GLN A 1 90 ? 14.812 -0.486 -6.246 1 97.5 90 GLN A O 1
ATOM 654 N N . ARG A 1 91 ? 13.102 0.904 -5.82 1 97.25 91 ARG A N 1
ATOM 655 C CA . ARG A 1 91 ? 13.852 2.078 -6.258 1 97.25 91 ARG A CA 1
ATOM 656 C C . ARG A 1 91 ? 14.32 2.904 -5.062 1 97.25 91 ARG A C 1
ATOM 658 O O . ARG A 1 91 ? 13.555 3.148 -4.129 1 97.25 91 ARG A O 1
ATOM 665 N N . PRO A 1 92 ? 15.625 3.229 -5.082 1 97.12 92 PRO A N 1
ATOM 666 C CA . PRO A 1 92 ? 16.031 4.262 -4.129 1 97.12 92 PRO A CA 1
ATOM 667 C C . PRO A 1 92 ? 15.422 5.629 -4.441 1 97.12 92 PRO A C 1
ATOM 669 O O . PRO A 1 92 ? 15.562 6.129 -5.559 1 97.12 92 PRO A O 1
ATOM 672 N N . LEU A 1 93 ? 14.68 6.156 -3.492 1 98.06 93 LEU A N 1
ATOM 673 C CA . LEU A 1 93 ? 14.016 7.449 -3.635 1 98.06 93 LEU A CA 1
ATOM 674 C C . LEU A 1 93 ? 14.203 8.297 -2.385 1 98.06 93 LEU A C 1
ATOM 676 O O . LEU A 1 93 ? 13.844 7.883 -1.281 1 98.06 93 LEU A O 1
ATOM 680 N N . GLU A 1 94 ? 14.781 9.406 -2.537 1 97.69 94 GLU A N 1
ATOM 681 C CA . GLU A 1 94 ? 15.055 10.289 -1.408 1 97.69 94 GLU A CA 1
ATOM 682 C C . GLU A 1 94 ? 14.273 11.602 -1.534 1 97.69 94 GLU A C 1
ATOM 684 O O . GLU A 1 94 ? 14.516 12.383 -2.451 1 97.69 94 GLU A O 1
ATOM 689 N N . VAL A 1 95 ? 13.477 11.953 -0.558 1 97.69 95 VAL A N 1
ATOM 690 C CA . VAL A 1 95 ? 12.523 13.062 -0.646 1 97.69 95 VAL A CA 1
ATOM 691 C C . VAL A 1 95 ? 13.273 14.391 -0.611 1 97.69 95 VAL A C 1
ATOM 693 O O . VAL A 1 95 ? 12.773 15.406 -1.093 1 97.69 95 VAL A O 1
ATOM 696 N N . LEU A 1 96 ? 14.523 14.391 -0.062 1 97.06 96 LEU A N 1
ATOM 697 C CA . LEU A 1 96 ? 15.258 15.641 0.095 1 97.06 96 LEU A CA 1
ATOM 698 C C . LEU A 1 96 ? 16.312 15.789 -0.989 1 97.06 96 LEU A C 1
ATOM 700 O O . LEU A 1 96 ? 16.906 16.859 -1.149 1 97.06 96 LEU A O 1
ATOM 704 N N . LYS A 1 97 ? 16.578 14.703 -1.767 1 9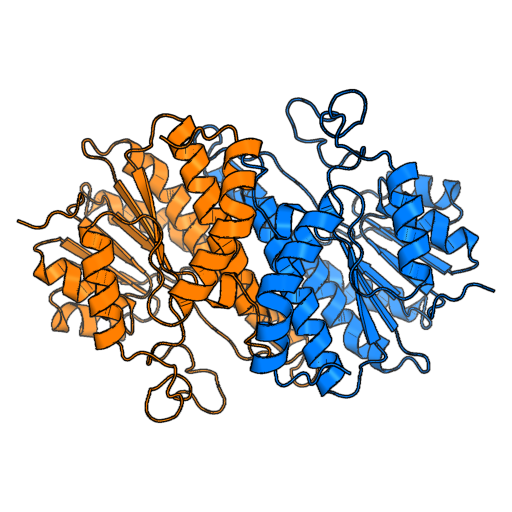6.12 97 LYS A N 1
ATOM 705 C CA . LYS A 1 97 ? 17.672 14.734 -2.734 1 96.12 97 LYS A CA 1
ATOM 706 C C . LYS A 1 97 ? 17.141 14.672 -4.164 1 96.12 97 LYS A C 1
ATOM 708 O O . LYS A 1 97 ? 17.688 15.32 -5.059 1 96.12 97 LYS A O 1
ATOM 713 N N . ASP A 1 98 ? 16.125 13.969 -4.363 1 96.75 98 ASP A N 1
ATOM 714 C CA . ASP A 1 98 ? 15.578 13.805 -5.707 1 96.75 98 ASP A CA 1
ATOM 715 C C . ASP A 1 98 ? 14.719 15 -6.102 1 96.75 98 ASP A C 1
ATOM 717 O O . ASP A 1 98 ? 14.039 15.594 -5.262 1 96.75 98 ASP A O 1
ATOM 721 N N . ASP A 1 99 ? 14.805 15.289 -7.406 1 96.31 99 ASP A N 1
ATOM 722 C CA . ASP A 1 99 ? 13.781 16.188 -7.934 1 96.31 99 ASP A CA 1
ATOM 723 C C . ASP A 1 99 ? 12.383 15.633 -7.699 1 96.31 99 ASP A C 1
ATOM 725 O O . ASP A 1 99 ? 12.117 14.461 -7.973 1 96.31 99 ASP A O 1
ATOM 729 N N . PRO A 1 100 ? 11.492 16.453 -7.164 1 95.69 100 PRO A N 1
ATOM 730 C CA . PRO A 1 100 ? 10.164 15.945 -6.812 1 95.69 100 PRO A CA 1
ATOM 731 C C . PRO A 1 100 ? 9.438 15.305 -7.996 1 95.69 100 PRO A C 1
ATOM 733 O O . PRO A 1 100 ? 8.805 14.266 -7.844 1 95.69 100 PRO A O 1
ATOM 736 N N . ALA A 1 101 ? 9.531 15.945 -9.125 1 95.94 101 ALA A N 1
ATOM 737 C CA . ALA A 1 101 ? 8.859 15.391 -10.297 1 95.94 101 ALA A CA 1
ATOM 738 C C . ALA A 1 101 ? 9.445 14.039 -10.68 1 95.94 101 ALA A C 1
ATOM 740 O O . ALA A 1 101 ? 8.719 13.117 -11.062 1 95.94 101 ALA A O 1
ATOM 741 N N . ASP A 1 102 ? 10.766 13.93 -10.602 1 97.31 102 ASP A N 1
ATOM 742 C CA . ASP A 1 102 ? 11.438 12.664 -10.891 1 97.31 102 ASP A CA 1
ATOM 743 C C . ASP A 1 102 ? 11.078 11.602 -9.852 1 97.31 102 ASP A C 1
ATOM 745 O O . ASP A 1 102 ? 10.82 10.445 -10.203 1 97.31 102 ASP A O 1
ATOM 749 N N . PHE A 1 103 ? 11.109 12.008 -8.578 1 98.38 103 PHE A N 1
ATOM 750 C CA . PHE A 1 103 ? 10.695 11.117 -7.508 1 98.38 103 PHE A CA 1
ATOM 751 C C . PHE A 1 103 ? 9.305 10.555 -7.781 1 98.38 103 PHE A C 1
ATOM 753 O O . PHE A 1 103 ? 9.094 9.344 -7.73 1 98.38 103 PHE A O 1
ATOM 760 N N . LEU A 1 104 ? 8.414 11.414 -8.062 1 98.62 104 LEU A N 1
ATOM 761 C CA . LEU A 1 104 ? 7.012 11.031 -8.188 1 98.62 104 LEU A CA 1
ATOM 762 C C . LEU A 1 104 ? 6.797 10.141 -9.398 1 98.62 104 LEU A C 1
ATOM 764 O O . LEU A 1 104 ? 6.004 9.195 -9.352 1 98.62 104 LEU A O 1
ATOM 768 N N . ALA A 1 105 ? 7.453 10.453 -10.477 1 98.25 105 ALA A N 1
ATOM 769 C CA . ALA A 1 105 ? 7.344 9.609 -11.664 1 98.25 105 ALA A CA 1
ATOM 770 C C . ALA A 1 105 ? 7.809 8.188 -11.375 1 98.25 105 ALA A C 1
ATOM 772 O O . ALA A 1 105 ? 7.137 7.219 -11.742 1 98.25 105 ALA A O 1
ATOM 773 N N . LYS A 1 106 ? 8.922 8.016 -10.727 1 98.5 106 LYS A N 1
ATOM 774 C CA . LYS A 1 106 ? 9.469 6.715 -10.375 1 98.5 106 LYS A CA 1
ATOM 775 C C . LYS A 1 106 ? 8.594 6.008 -9.344 1 98.5 106 LYS A C 1
ATOM 777 O O . LYS A 1 106 ? 8.383 4.793 -9.43 1 98.5 106 LYS A O 1
ATOM 782 N N . ALA A 1 107 ? 8.141 6.758 -8.391 1 98.81 107 ALA A N 1
ATOM 783 C CA . ALA A 1 107 ? 7.262 6.211 -7.367 1 98.81 107 ALA A CA 1
ATOM 784 C C . ALA A 1 107 ? 5.969 5.68 -7.98 1 98.81 107 ALA A C 1
ATOM 786 O O . ALA A 1 107 ? 5.527 4.578 -7.648 1 98.81 107 ALA A O 1
ATOM 787 N N . ASP A 1 108 ? 5.379 6.488 -8.852 1 98.81 108 ASP A N 1
ATOM 788 C CA . ASP A 1 108 ? 4.148 6.066 -9.516 1 98.81 108 ASP A CA 1
ATOM 789 C C . ASP A 1 108 ? 4.371 4.797 -10.328 1 98.81 108 ASP A C 1
ATOM 791 O O . ASP A 1 108 ? 3.518 3.906 -10.344 1 98.81 108 ASP A O 1
ATOM 795 N N . GLN A 1 109 ? 5.438 4.742 -11.016 1 98.5 109 GLN A N 1
ATOM 796 C CA . GLN A 1 109 ? 5.754 3.543 -11.781 1 98.5 109 GLN A CA 1
ATOM 797 C C . GLN A 1 109 ? 5.93 2.334 -10.867 1 98.5 109 GLN A C 1
ATOM 799 O O . GLN A 1 109 ? 5.508 1.227 -11.203 1 98.5 109 GLN A O 1
ATOM 804 N N . GLU A 1 110 ? 6.598 2.508 -9.742 1 98.75 110 GLU A N 1
ATOM 805 C CA . GLU A 1 110 ? 6.789 1.435 -8.773 1 98.75 110 GLU A CA 1
ATOM 806 C C . GLU A 1 110 ? 5.453 0.94 -8.227 1 98.75 110 GLU A C 1
ATOM 808 O O . GLU A 1 110 ? 5.258 -0.262 -8.039 1 98.75 110 GLU A O 1
ATOM 813 N N . ILE A 1 111 ? 4.531 1.847 -7.953 1 98.88 111 ILE A N 1
ATOM 814 C CA . ILE A 1 111 ? 3.186 1.502 -7.512 1 98.88 111 ILE A CA 1
ATOM 815 C C . ILE A 1 111 ? 2.477 0.697 -8.602 1 98.88 111 ILE A C 1
ATOM 817 O O . ILE A 1 111 ? 1.809 -0.298 -8.305 1 98.88 111 ILE A O 1
ATOM 821 N N . ASP A 1 112 ? 2.637 1.097 -9.852 1 98.88 112 ASP A N 1
ATOM 822 C CA . ASP A 1 112 ? 2.021 0.383 -10.969 1 98.88 112 ASP A CA 1
ATOM 823 C C . ASP A 1 112 ? 2.535 -1.053 -11.047 1 98.88 112 ASP A C 1
ATOM 825 O O . ASP A 1 112 ? 1.748 -1.99 -11.195 1 98.88 112 ASP A O 1
ATOM 829 N N . ILE A 1 113 ? 3.777 -1.22 -10.898 1 98.75 113 ILE A N 1
ATOM 830 C CA . ILE A 1 113 ? 4.402 -2.525 -11.078 1 98.75 113 ILE A CA 1
ATOM 831 C C . ILE A 1 113 ? 4.125 -3.404 -9.859 1 98.75 113 ILE A C 1
ATOM 833 O O . ILE A 1 113 ? 3.707 -4.559 -10 1 98.75 113 ILE A O 1
ATOM 837 N N . ASN A 1 114 ? 4.301 -2.859 -8.641 1 98.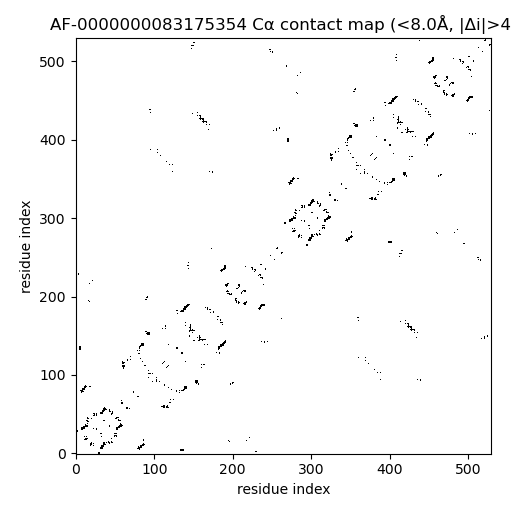94 114 ASN A N 1
ATOM 838 C CA . ASN A 1 114 ? 4.32 -3.666 -7.426 1 98.94 114 ASN A CA 1
ATOM 839 C C . ASN A 1 114 ? 2.912 -3.879 -6.875 1 98.94 114 ASN A C 1
ATOM 841 O O . ASN A 1 114 ? 2.682 -4.801 -6.09 1 98.94 114 ASN A O 1
ATOM 845 N N . ILE A 1 115 ? 1.968 -2.98 -7.191 1 98.94 115 ILE A N 1
ATOM 846 C CA . ILE A 1 115 ? 0.621 -3.074 -6.641 1 98.94 115 ILE A CA 1
ATOM 847 C C . ILE A 1 115 ? -0.369 -3.418 -7.75 1 98.94 115 ILE A C 1
ATOM 849 O O . ILE A 1 115 ? -0.945 -4.508 -7.762 1 98.94 115 ILE A O 1
ATOM 853 N N . ARG A 1 116 ? -0.437 -2.572 -8.789 1 98.88 116 ARG A N 1
ATOM 854 C CA . ARG A 1 116 ? -1.444 -2.771 -9.828 1 98.88 116 ARG A CA 1
ATOM 855 C C . ARG A 1 116 ? -1.152 -4.027 -10.641 1 98.88 116 ARG A C 1
ATOM 857 O O . ARG A 1 116 ? -2.07 -4.77 -11 1 98.88 116 ARG A O 1
ATOM 864 N N . GLY A 1 117 ? 0.096 -4.25 -10.938 1 98.88 117 GLY A N 1
ATOM 865 C CA . GLY A 1 117 ? 0.484 -5.418 -11.719 1 98.88 117 GLY A CA 1
ATOM 866 C C . GLY A 1 117 ? -0.092 -6.711 -11.172 1 98.88 117 GLY A C 1
ATOM 867 O O . GLY A 1 117 ? -0.92 -7.352 -11.82 1 98.88 117 GLY A O 1
ATOM 868 N N . PRO A 1 118 ? 0.29 -7.055 -9.93 1 98.94 118 PRO A N 1
ATOM 869 C CA . PRO A 1 118 ? -0.213 -8.305 -9.352 1 98.94 118 PRO A CA 1
ATOM 870 C C . PRO A 1 118 ? -1.731 -8.305 -9.195 1 98.94 118 PRO A C 1
ATOM 872 O O . PRO A 1 118 ? -2.369 -9.352 -9.359 1 98.94 118 PRO A O 1
ATOM 875 N N . MET A 1 119 ? -2.348 -7.184 -8.836 1 98.94 119 MET A N 1
ATOM 876 C CA . MET A 1 119 ? -3.799 -7.113 -8.68 1 98.94 119 MET A CA 1
ATOM 877 C C . MET A 1 119 ? -4.504 -7.387 -10.008 1 98.94 119 MET A C 1
ATOM 879 O O . MET A 1 119 ? -5.418 -8.211 -10.07 1 98.94 119 MET A O 1
ATOM 883 N N . HIS A 1 120 ? -4.074 -6.754 -11.094 1 98.94 120 HIS A N 1
ATOM 884 C CA . HIS A 1 120 ? -4.703 -6.879 -12.398 1 98.94 120 HIS A CA 1
ATOM 885 C C . HIS A 1 120 ? -4.496 -8.273 -12.984 1 98.94 120 HIS A C 1
ATOM 887 O O . HIS A 1 120 ? -5.41 -8.852 -13.57 1 98.94 120 HIS A O 1
ATOM 893 N N . LEU A 1 121 ? -3.326 -8.836 -12.82 1 98.94 121 LEU A N 1
ATOM 894 C CA . LEU A 1 121 ? -3.064 -10.18 -13.312 1 98.94 121 LEU A CA 1
ATOM 895 C C . LEU A 1 121 ? -3.928 -11.203 -12.578 1 98.94 121 LEU A C 1
ATOM 897 O O . LEU A 1 121 ? -4.543 -12.07 -13.203 1 98.94 121 LEU A O 1
ATOM 901 N N . THR A 1 122 ? -3.945 -11.07 -11.25 1 98.88 122 THR A N 1
ATOM 902 C CA . THR A 1 122 ? -4.703 -12 -10.422 1 98.88 122 THR A CA 1
ATOM 903 C C . THR A 1 122 ? -6.188 -11.961 -10.789 1 98.88 122 THR A C 1
ATOM 905 O O . THR A 1 122 ? -6.789 -13 -11.062 1 98.88 122 THR A O 1
ATOM 908 N N . LEU A 1 123 ? -6.758 -10.75 -10.844 1 98.69 123 LEU A N 1
ATOM 909 C CA . LEU A 1 123 ? -8.188 -10.633 -11.094 1 98.69 123 LEU A CA 1
ATOM 910 C C . LEU A 1 123 ? -8.516 -10.984 -12.539 1 98.69 123 LEU A C 1
ATOM 912 O O . LEU A 1 123 ? -9.578 -11.547 -12.82 1 98.69 123 LEU A O 1
ATOM 916 N N . GLY A 1 124 ? -7.637 -10.641 -13.445 1 98.31 124 GLY A N 1
ATOM 917 C CA . GLY A 1 124 ? -7.836 -10.977 -14.844 1 98.31 124 GLY A CA 1
ATOM 918 C C . GLY A 1 124 ? -7.832 -12.477 -15.102 1 98.31 124 GLY A C 1
ATOM 919 O O . GLY A 1 124 ? -8.492 -12.953 -16.031 1 98.31 124 GLY A O 1
ATOM 920 N N . LEU A 1 125 ? -7.117 -13.234 -14.289 1 98.62 125 LEU A N 1
ATOM 921 C CA . LEU A 1 125 ? -6.996 -14.68 -14.484 1 98.62 125 LEU A CA 1
ATOM 922 C C . LEU A 1 125 ? -7.996 -15.43 -13.609 1 98.62 125 LEU A C 1
ATOM 924 O O . LEU A 1 125 ? -8.125 -16.656 -13.719 1 98.62 125 LEU A O 1
ATOM 928 N N . LEU A 1 126 ? -8.688 -14.688 -12.75 1 98.44 126 LEU A N 1
ATOM 929 C CA . LEU A 1 126 ? -9.477 -15.344 -11.711 1 98.44 126 LEU A CA 1
ATOM 930 C C . LEU A 1 126 ? -10.578 -16.203 -12.328 1 98.44 126 LEU A C 1
ATOM 932 O O . LEU A 1 126 ? -10.82 -17.328 -11.891 1 98.44 126 LEU A O 1
ATOM 936 N N . GLU A 1 127 ? -11.25 -15.672 -13.375 1 97.12 127 GLU A N 1
ATOM 937 C CA . GLU A 1 127 ? -12.297 -16.453 -14.023 1 97.12 127 GLU A CA 1
ATOM 938 C C . GLU A 1 127 ? -11.727 -17.734 -14.625 1 97.12 127 GLU A C 1
ATOM 940 O O . GLU A 1 127 ? -12.359 -18.797 -14.555 1 97.12 127 GLU A O 1
ATOM 945 N N . HIS A 1 128 ? -10.578 -17.656 -15.227 1 98.12 128 HIS A N 1
ATOM 946 C CA . HIS A 1 128 ? -9.891 -18.812 -15.781 1 98.12 128 HIS A CA 1
ATOM 947 C C . HIS A 1 128 ? -9.539 -19.812 -14.688 1 98.12 128 HIS A C 1
ATOM 949 O O . HIS A 1 128 ? -9.664 -21.031 -14.891 1 98.12 128 HIS A O 1
ATOM 955 N N . PHE A 1 129 ? -9.148 -19.359 -13.508 1 98.5 129 PHE A N 1
ATOM 956 C CA . PHE A 1 129 ? -8.719 -20.203 -12.391 1 98.5 129 PHE A CA 1
ATOM 957 C C . PHE A 1 129 ? -9.914 -20.875 -11.734 1 98.5 129 PHE A C 1
ATOM 959 O O . PHE A 1 129 ? -9.805 -22.016 -11.25 1 98.5 129 PHE A O 1
ATOM 966 N N . LYS A 1 130 ? -11.047 -20.203 -11.727 1 96.94 130 LYS A N 1
ATOM 967 C CA . LYS A 1 130 ? -12.258 -20.75 -11.109 1 96.94 130 LYS A CA 1
ATOM 968 C C . LYS A 1 130 ? -12.703 -22.031 -11.82 1 96.94 130 LYS A C 1
ATOM 970 O O . LYS A 1 130 ? -13.32 -22.906 -11.211 1 96.94 130 LYS A O 1
ATOM 975 N N . ASP A 1 131 ? -12.305 -22.109 -13.062 1 94.25 131 ASP A N 1
ATOM 976 C CA . ASP A 1 131 ? -12.789 -23.203 -13.906 1 94.25 131 ASP A CA 1
ATOM 977 C C . ASP A 1 131 ? -11.852 -24.406 -13.852 1 94.25 131 ASP A C 1
ATOM 979 O O . ASP A 1 131 ? -12.125 -25.453 -14.453 1 94.25 131 ASP A O 1
ATOM 983 N N . LYS A 1 132 ? -10.805 -24.297 -13.07 1 96.19 132 LYS A N 1
ATOM 984 C CA . LYS A 1 132 ? -9.844 -25.391 -13.023 1 96.19 132 LYS A CA 1
ATOM 985 C C . LYS A 1 132 ? -10.328 -26.5 -12.102 1 96.19 132 LYS A C 1
ATOM 987 O O . LYS A 1 132 ? -10.641 -26.266 -10.938 1 96.19 132 LYS A O 1
ATOM 992 N N . PRO A 1 133 ? -10.375 -27.688 -12.57 1 91.62 133 PRO A N 1
ATOM 993 C CA . PRO A 1 133 ? -10.961 -28.797 -11.812 1 91.62 133 PRO A CA 1
ATOM 994 C C . PRO A 1 133 ? -10.18 -29.109 -10.539 1 91.62 133 PRO A C 1
ATOM 996 O O . PRO A 1 133 ? -10.773 -29.516 -9.539 1 91.62 133 PRO A O 1
ATOM 999 N N . ASN A 1 134 ? -8.914 -28.953 -10.578 1 91.81 134 ASN A N 1
ATOM 1000 C CA . ASN A 1 134 ? -8.094 -29.297 -9.422 1 91.81 134 ASN A CA 1
ATOM 1001 C C . ASN A 1 134 ? -7.668 -28.062 -8.641 1 91.81 134 ASN A C 1
ATOM 1003 O O . ASN A 1 134 ? -6.781 -28.125 -7.793 1 91.81 134 ASN A O 1
ATOM 1007 N N . GLY A 1 135 ? -8.297 -26.969 -8.969 1 96.25 135 GLY A N 1
ATOM 1008 C CA . GLY A 1 135 ? -7.93 -25.734 -8.305 1 96.25 135 GLY A CA 1
ATOM 1009 C C . GLY A 1 135 ? -6.805 -24.984 -9.008 1 96.25 135 GLY A C 1
ATOM 1010 O O . GLY A 1 135 ? -6.457 -25.312 -10.141 1 96.25 135 GLY A O 1
ATOM 1011 N N . ALA A 1 136 ? -6.348 -23.938 -8.43 1 98.44 136 ALA A N 1
ATOM 1012 C CA . ALA A 1 136 ? -5.262 -23.094 -8.93 1 98.44 136 ALA A CA 1
ATOM 1013 C C . ALA A 1 136 ? -4.43 -22.531 -7.785 1 98.44 136 ALA A C 1
ATOM 1015 O O . ALA A 1 136 ? -4.793 -22.688 -6.613 1 98.44 136 ALA A O 1
ATOM 1016 N N . THR A 1 137 ? -3.27 -22.078 -8.125 1 98.75 137 THR A N 1
ATOM 1017 C CA . THR A 1 137 ? -2.389 -21.484 -7.121 1 98.75 137 THR A CA 1
ATOM 1018 C C . THR A 1 137 ? -1.949 -20.094 -7.543 1 98.75 137 THR A C 1
ATOM 1020 O O . THR A 1 137 ? -1.572 -19.875 -8.695 1 98.75 137 THR A O 1
ATOM 1023 N N . ILE A 1 138 ? -2.113 -19.172 -6.676 1 98.88 138 ILE A N 1
ATOM 1024 C CA . ILE A 1 138 ? -1.576 -17.828 -6.824 1 98.88 138 ILE A CA 1
ATOM 1025 C C . ILE A 1 138 ? -0.478 -17.594 -5.789 1 98.88 138 ILE A C 1
ATOM 1027 O O . ILE A 1 138 ? -0.696 -17.781 -4.59 1 98.88 138 ILE A O 1
ATOM 1031 N N . MET A 1 139 ? 0.732 -17.234 -6.219 1 98.88 139 MET A N 1
ATOM 1032 C CA . MET A 1 139 ? 1.82 -16.875 -5.316 1 98.88 139 MET A CA 1
ATOM 1033 C C . MET A 1 139 ? 2.182 -15.398 -5.453 1 98.88 139 MET A C 1
ATOM 1035 O O . MET A 1 139 ? 2.383 -14.906 -6.562 1 98.88 139 MET A O 1
ATOM 1039 N N . ASN A 1 140 ? 2.131 -14.688 -4.395 1 98.94 140 ASN A N 1
ATOM 1040 C CA . ASN A 1 140 ? 2.555 -13.297 -4.32 1 98.94 140 ASN A CA 1
ATOM 1041 C C . ASN A 1 140 ? 3.895 -13.156 -3.602 1 98.94 140 ASN A C 1
ATOM 1043 O O . ASN A 1 140 ? 4.035 -13.578 -2.455 1 98.94 140 ASN A O 1
ATOM 1047 N N . VAL A 1 141 ? 4.871 -12.547 -4.281 1 98.81 141 VAL A N 1
ATOM 1048 C CA . VAL A 1 141 ? 6.176 -12.32 -3.666 1 98.81 141 VAL A CA 1
ATOM 1049 C C . VAL A 1 141 ? 6.211 -10.938 -3.023 1 98.81 141 VAL A C 1
ATOM 1051 O O . VAL A 1 141 ? 6.461 -9.938 -3.701 1 98.81 141 VAL A O 1
ATOM 1054 N N . SER A 1 142 ? 6.008 -10.875 -1.755 1 98.5 142 SER A N 1
ATOM 1055 C CA . SER A 1 142 ? 6.098 -9.633 -0.998 1 98.5 142 SER A CA 1
ATOM 1056 C C . SER A 1 142 ? 7.52 -9.391 -0.498 1 98.5 142 SER A C 1
ATOM 1058 O O . SER A 1 142 ? 8.445 -9.242 -1.296 1 98.5 142 SER A O 1
ATOM 1060 N N . SER A 1 143 ? 7.699 -9.195 0.8 1 98.38 143 SER A N 1
ATOM 1061 C CA . SER A 1 143 ? 8.992 -8.906 1.405 1 98.38 143 SER A CA 1
ATOM 1062 C C . SER A 1 143 ? 8.883 -8.797 2.922 1 98.38 143 SER A C 1
ATOM 1064 O O . SER A 1 143 ? 7.809 -8.516 3.455 1 98.38 143 SER A O 1
ATOM 1066 N N . ILE A 1 144 ? 10.016 -9.086 3.574 1 97.94 144 ILE A N 1
ATOM 1067 C CA . ILE A 1 144 ? 10.102 -8.758 4.992 1 97.94 144 ILE A CA 1
ATOM 1068 C C . ILE A 1 144 ? 9.758 -7.281 5.199 1 97.94 144 ILE A C 1
ATOM 1070 O O . ILE A 1 144 ? 9.188 -6.906 6.227 1 97.94 144 ILE A O 1
ATOM 1074 N N . LEU A 1 145 ? 9.961 -6.469 4.227 1 98.38 145 LEU A N 1
ATOM 1075 C CA . LEU A 1 145 ? 9.734 -5.027 4.27 1 98.38 145 LEU A CA 1
ATOM 1076 C C . LEU A 1 145 ? 8.242 -4.711 4.203 1 98.38 145 LEU A C 1
ATOM 1078 O O . LEU A 1 145 ? 7.832 -3.58 4.465 1 98.38 145 LEU A O 1
ATOM 1082 N N . GLY A 1 146 ? 7.406 -5.668 3.898 1 98.69 146 GLY A N 1
ATOM 1083 C CA . GLY A 1 146 ? 5.965 -5.512 3.975 1 98.69 146 GLY A CA 1
ATOM 1084 C C . GLY A 1 146 ? 5.426 -5.609 5.391 1 98.69 146 GLY A C 1
ATOM 1085 O O . GLY A 1 146 ? 4.258 -5.297 5.637 1 98.69 146 GLY A O 1
ATOM 1086 N N . PHE A 1 147 ? 6.332 -5.961 6.312 1 98.5 147 PHE A N 1
ATOM 1087 C CA . PHE A 1 147 ? 5.961 -6.117 7.715 1 98.5 147 PHE A CA 1
ATOM 1088 C C . PHE A 1 147 ? 6.598 -5.027 8.57 1 98.5 147 PHE A C 1
ATOM 1090 O O . PHE A 1 147 ? 5.996 -4.551 9.531 1 98.5 147 PHE A O 1
ATOM 1097 N N . VAL A 1 148 ? 7.809 -4.688 8.234 1 98.31 148 VAL A N 1
ATOM 1098 C CA . VAL A 1 148 ? 8.539 -3.609 8.891 1 98.31 148 VAL A CA 1
ATOM 1099 C C . VAL A 1 148 ? 9.281 -2.779 7.852 1 98.31 148 VAL A C 1
ATOM 1101 O O . VAL A 1 148 ? 10.117 -3.305 7.109 1 98.31 148 VAL A O 1
ATOM 1104 N N . PRO A 1 149 ? 9 -1.471 7.781 1 98.44 149 PRO A N 1
ATOM 1105 C CA . PRO A 1 149 ? 9.547 -0.654 6.699 1 98.44 149 PRO A CA 1
ATOM 1106 C C . PRO A 1 149 ? 10.93 -0.09 7.027 1 98.44 149 PRO A C 1
ATOM 1108 O O . PRO A 1 149 ? 11.117 1.13 7.039 1 98.44 149 PRO A O 1
ATOM 1111 N N . PHE A 1 150 ? 11.938 -0.925 7.141 1 97.06 150 PHE A N 1
ATOM 1112 C CA . PHE A 1 150 ? 13.227 -0.424 7.609 1 97.06 150 PHE A CA 1
ATOM 1113 C C . PHE A 1 150 ? 14.133 -0.08 6.438 1 97.06 150 PHE A C 1
ATOM 1115 O O . PHE A 1 150 ? 15.266 0.382 6.633 1 97.06 150 PHE A O 1
ATOM 1122 N N . SER A 1 151 ? 13.703 -0.322 5.18 1 96.44 151 SER A N 1
ATOM 1123 C CA . SER A 1 151 ? 14.445 0.191 4.035 1 96.44 151 SER A CA 1
ATOM 1124 C C . SER A 1 151 ? 14.094 1.646 3.752 1 96.44 151 SER A C 1
ATOM 1126 O O . SER A 1 151 ? 13.375 1.94 2.793 1 96.44 151 SER A O 1
ATOM 1128 N N . VAL A 1 152 ? 14.68 2.562 4.441 1 97.25 152 VAL A N 1
ATOM 1129 C CA . VAL A 1 152 ? 14.352 3.982 4.41 1 97.25 152 VAL A CA 1
ATOM 1130 C C . VAL A 1 152 ? 14.695 4.562 3.041 1 97.25 152 VAL A C 1
ATOM 1132 O O . VAL A 1 152 ? 14.008 5.465 2.551 1 97.25 152 VAL A O 1
ATOM 1135 N N . ILE A 1 153 ? 15.703 4.012 2.355 1 96.31 153 ILE A N 1
ATOM 1136 C CA . ILE A 1 153 ? 16.141 4.508 1.056 1 96.31 153 ILE A CA 1
ATOM 1137 C C . ILE A 1 153 ? 15.141 4.098 -0.018 1 96.31 153 ILE A C 1
ATOM 1139 O O . ILE A 1 153 ? 15.156 4.637 -1.128 1 96.31 153 ILE A O 1
ATOM 1143 N N . ASN A 1 154 ? 14.25 3.135 0.245 1 97.81 154 ASN A N 1
ATOM 1144 C CA . ASN A 1 154 ? 13.188 2.67 -0.644 1 97.81 154 ASN A CA 1
ATOM 1145 C C . ASN A 1 154 ? 11.805 2.928 -0.052 1 97.81 154 ASN A C 1
ATOM 1147 O O . ASN A 1 154 ? 11.047 1.988 0.191 1 97.81 154 ASN A O 1
ATOM 1151 N N . PRO A 1 155 ? 11.461 4.148 0.147 1 98.31 155 PRO A N 1
ATOM 1152 C CA . PRO A 1 155 ? 10.281 4.484 0.952 1 98.31 155 PRO A CA 1
ATOM 1153 C C . PRO A 1 155 ? 8.977 4.016 0.311 1 98.31 155 PRO A C 1
ATOM 1155 O O . PRO A 1 155 ? 8.023 3.666 1.018 1 98.31 155 PRO A O 1
ATOM 1158 N N . VAL A 1 156 ? 8.883 3.988 -1.012 1 98.81 156 VAL A N 1
ATOM 1159 C CA . VAL A 1 156 ? 7.672 3.57 -1.717 1 98.81 156 VAL A CA 1
ATOM 1160 C C . VAL A 1 156 ? 7.574 2.047 -1.715 1 98.81 156 VAL A C 1
ATOM 1162 O O . VAL A 1 156 ? 6.496 1.488 -1.501 1 98.81 156 VAL A O 1
ATOM 1165 N N . TYR A 1 157 ? 8.695 1.357 -1.825 1 98.75 157 TYR A N 1
ATOM 1166 C CA . TYR A 1 157 ? 8.75 -0.097 -1.919 1 98.75 157 TYR A CA 1
ATOM 1167 C C . TYR A 1 157 ? 8.172 -0.749 -0.671 1 98.75 157 TYR A C 1
ATOM 1169 O O . TYR A 1 157 ? 7.383 -1.695 -0.767 1 98.75 157 TYR A O 1
ATOM 1177 N N . ASN A 1 158 ? 8.578 -0.241 0.541 1 98.81 158 ASN A N 1
ATOM 1178 C CA . ASN A 1 158 ? 8.031 -0.784 1.778 1 98.81 158 ASN A CA 1
ATOM 1179 C C . ASN A 1 158 ? 6.508 -0.848 1.735 1 98.81 158 ASN A C 1
ATOM 1181 O O . ASN A 1 158 ? 5.918 -1.892 2.02 1 98.81 158 ASN A O 1
ATOM 1185 N N . GLY A 1 159 ? 5.953 0.293 1.353 1 98.88 159 GLY A N 1
ATOM 1186 C CA . GLY A 1 159 ? 4.5 0.383 1.298 1 98.88 159 GLY A CA 1
ATOM 1187 C C . GLY A 1 159 ? 3.881 -0.559 0.283 1 98.88 159 GLY A C 1
ATOM 1188 O O . GLY A 1 159 ? 2.836 -1.158 0.542 1 98.88 159 GLY A O 1
ATOM 1189 N N . THR A 1 160 ? 4.504 -0.709 -0.895 1 98.94 160 THR A N 1
ATOM 1190 C CA . THR A 1 160 ? 3.938 -1.575 -1.924 1 98.94 160 THR A CA 1
ATOM 1191 C C . THR A 1 160 ? 3.91 -3.027 -1.454 1 98.94 160 THR A C 1
ATOM 1193 O O . THR A 1 160 ? 2.975 -3.768 -1.762 1 98.94 160 THR A O 1
ATOM 1196 N N . LYS A 1 161 ? 4.918 -3.42 -0.712 1 98.94 161 LYS A N 1
ATOM 1197 C CA . LYS A 1 161 ? 4.973 -4.805 -0.25 1 98.94 161 LYS A CA 1
ATOM 1198 C C . LYS A 1 161 ? 4.039 -5.023 0.938 1 98.94 161 LYS A C 1
ATOM 1200 O O . LYS A 1 161 ? 3.477 -6.109 1.099 1 98.94 161 LYS A O 1
ATOM 1205 N N . ALA A 1 162 ? 3.814 -3.984 1.75 1 98.94 162 ALA A N 1
ATOM 1206 C CA . ALA A 1 162 ? 2.754 -4.059 2.752 1 98.94 162 ALA A CA 1
ATOM 1207 C C . ALA A 1 162 ? 1.388 -4.219 2.094 1 98.94 162 ALA A C 1
ATOM 1209 O O . ALA A 1 162 ? 0.559 -5.008 2.555 1 98.94 162 ALA A O 1
ATOM 1210 N N . TRP A 1 163 ? 1.175 -3.43 1.048 1 98.94 163 TRP A N 1
ATOM 1211 C CA . TRP A 1 163 ? -0.075 -3.545 0.302 1 98.94 163 TRP A CA 1
ATOM 1212 C C . TRP A 1 163 ? -0.279 -4.969 -0.201 1 98.94 163 TRP A C 1
ATOM 1214 O O . TRP A 1 163 ? -1.363 -5.539 -0.053 1 98.94 163 TRP A O 1
ATOM 1224 N N . LEU A 1 164 ? 0.752 -5.555 -0.77 1 98.94 164 LEU A N 1
ATOM 1225 C CA . LEU A 1 164 ? 0.66 -6.891 -1.345 1 98.94 164 LEU A CA 1
ATOM 1226 C C . LEU A 1 164 ? 0.386 -7.93 -0.263 1 98.94 164 LEU A C 1
ATOM 1228 O O . LEU A 1 164 ? -0.369 -8.883 -0.485 1 98.94 164 LEU A O 1
ATOM 1232 N N . HIS A 1 165 ? 1.011 -7.793 0.902 1 98.88 165 HIS A N 1
ATOM 1233 C CA . HIS A 1 165 ? 0.741 -8.672 2.035 1 98.88 165 HIS A CA 1
ATOM 1234 C C . HIS A 1 165 ? -0.731 -8.625 2.428 1 98.88 165 HIS A C 1
ATOM 1236 O O . HIS A 1 165 ? -1.385 -9.664 2.521 1 98.88 165 HIS A O 1
ATOM 1242 N N . PHE A 1 166 ? -1.263 -7.457 2.605 1 98.88 166 PHE A N 1
ATOM 1243 C CA . PHE A 1 166 ? -2.643 -7.297 3.047 1 98.88 166 PHE A CA 1
ATOM 1244 C C . PHE A 1 166 ? -3.615 -7.766 1.97 1 98.88 166 PHE A C 1
ATOM 1246 O O . PHE A 1 166 ? -4.637 -8.383 2.275 1 98.88 166 PHE A O 1
ATOM 1253 N N . TRP A 1 167 ? -3.252 -7.508 0.731 1 98.62 167 TRP A N 1
ATOM 1254 C CA . TRP A 1 167 ? -4.027 -8 -0.401 1 98.62 167 TRP A CA 1
ATOM 1255 C C . TRP A 1 167 ? -4.066 -9.531 -0.409 1 98.62 167 TRP A C 1
ATOM 1257 O O . TRP A 1 167 ? -5.129 -10.125 -0.604 1 98.62 167 TRP A O 1
ATOM 1267 N N . SER A 1 168 ? -2.961 -10.156 -0.169 1 98.81 168 SER A N 1
ATOM 1268 C CA . SER A 1 168 ? -2.877 -11.617 -0.149 1 98.81 168 SER A CA 1
ATOM 1269 C C . SER A 1 168 ? -3.814 -12.211 0.898 1 98.81 168 SER A C 1
ATOM 1271 O O . SER A 1 168 ? -4.531 -13.172 0.622 1 98.81 168 SER A O 1
ATOM 1273 N N . MET A 1 169 ? -3.832 -11.617 2.033 1 98.56 169 MET A N 1
ATOM 1274 C CA . MET A 1 169 ? -4.652 -12.117 3.131 1 98.56 169 MET A CA 1
ATOM 1275 C C . MET A 1 169 ? -6.137 -11.992 2.803 1 98.56 169 MET A C 1
ATOM 1277 O O . MET A 1 169 ? -6.891 -12.961 2.939 1 98.56 169 MET A O 1
ATOM 1281 N N . THR A 1 170 ? -6.543 -10.82 2.336 1 98.56 170 THR A N 1
ATOM 1282 C CA . THR A 1 170 ? -7.965 -10.586 2.109 1 98.56 170 THR A CA 1
ATOM 1283 C C . THR A 1 170 ? -8.453 -11.352 0.88 1 98.56 170 THR A C 1
ATOM 1285 O O . THR A 1 170 ? -9.594 -11.805 0.835 1 98.56 170 THR A O 1
ATOM 1288 N N . LEU A 1 171 ? -7.566 -11.461 -0.123 1 98.62 171 LEU A N 1
ATOM 1289 C CA . LEU A 1 171 ? -7.898 -12.281 -1.287 1 98.62 171 LEU A CA 1
ATOM 1290 C C . LEU A 1 171 ? -8.18 -13.719 -0.88 1 98.62 171 LEU A C 1
ATOM 1292 O O . LEU A 1 171 ? -9.18 -14.305 -1.294 1 98.62 171 LEU A O 1
ATOM 1296 N N . ARG A 1 172 ? -7.301 -14.289 -0.09 1 98 172 ARG A N 1
ATOM 1297 C CA . ARG A 1 172 ? -7.465 -15.648 0.404 1 98 172 ARG A CA 1
ATOM 1298 C C . ARG A 1 172 ? -8.805 -15.82 1.115 1 98 172 ARG A C 1
ATOM 1300 O O . ARG A 1 172 ? -9.523 -16.781 0.868 1 98 172 ARG A O 1
ATOM 1307 N N . THR A 1 173 ? -9.133 -14.875 1.946 1 98.06 173 THR A N 1
ATOM 1308 C CA . THR A 1 173 ? -10.359 -14.945 2.74 1 98.06 173 THR A CA 1
ATOM 1309 C C . THR A 1 173 ? -11.594 -14.852 1.843 1 98.06 173 THR A C 1
ATOM 1311 O O . THR A 1 173 ? -12.547 -15.609 2.018 1 98.06 173 THR A O 1
ATOM 1314 N N . GLN A 1 174 ? -11.594 -13.93 0.873 1 98 174 GLN A N 1
ATOM 1315 C CA . GLN A 1 174 ? -12.742 -13.797 -0.018 1 98 174 GLN A CA 1
ATOM 1316 C C . GLN A 1 174 ? -12.93 -15.062 -0.854 1 98 174 GLN A C 1
ATOM 1318 O O . GLN A 1 174 ? -14.062 -15.508 -1.061 1 98 174 GLN A O 1
ATOM 1323 N N . LEU A 1 175 ? -11.844 -15.633 -1.308 1 98 175 LEU A N 1
ATOM 1324 C CA . LEU A 1 175 ? -11.938 -16.859 -2.09 1 98 175 LEU A CA 1
ATOM 1325 C C . LEU A 1 175 ? -12.508 -18 -1.247 1 98 175 LEU A C 1
ATOM 1327 O O . LEU A 1 175 ? -13.398 -18.719 -1.693 1 98 175 LEU A O 1
ATOM 1331 N N . ALA A 1 176 ? -11.992 -18.109 -0.057 1 96.56 176 ALA A N 1
ATOM 1332 C CA . ALA A 1 176 ? -12.453 -19.172 0.836 1 96.56 176 ALA A CA 1
ATOM 1333 C C . ALA A 1 176 ? -13.938 -19.016 1.151 1 96.56 176 ALA A C 1
ATOM 1335 O O . ALA A 1 176 ? -14.695 -19.984 1.101 1 96.56 176 ALA A O 1
ATOM 1336 N N . ARG A 1 177 ? -14.375 -17.844 1.379 1 95.88 177 ARG A N 1
ATOM 1337 C CA . ARG A 1 177 ? -15.766 -17.562 1.716 1 95.88 177 ARG A CA 1
ATOM 1338 C C . ARG A 1 177 ? -16.688 -17.828 0.531 1 95.88 177 ARG A C 1
ATOM 1340 O O . ARG A 1 177 ? -17.844 -18.203 0.713 1 95.88 177 ARG A O 1
ATOM 1347 N N . GLY A 1 178 ? -16.109 -17.688 -0.619 1 95.62 178 GLY A N 1
ATOM 1348 C CA . GLY A 1 178 ? -16.906 -17.891 -1.823 1 95.62 178 GLY A CA 1
ATOM 1349 C C . GLY A 1 178 ? -16.875 -19.312 -2.328 1 95.62 178 GLY A C 1
ATOM 1350 O O . GLY A 1 178 ? -17.422 -19.609 -3.393 1 95.62 178 GLY A O 1
ATOM 1351 N N . GLY A 1 179 ? -16.203 -20.219 -1.59 1 95.56 179 GLY A N 1
ATOM 1352 C CA . GLY A 1 179 ? -16.156 -21.625 -1.968 1 95.56 179 GLY A CA 1
ATOM 1353 C C . GLY A 1 179 ? -15.047 -21.953 -2.943 1 95.56 179 GLY A C 1
ATOM 1354 O O . GLY A 1 179 ? -15.094 -22.984 -3.625 1 95.56 179 GLY A O 1
ATOM 1355 N N . TYR A 1 180 ? -14.109 -21.031 -3.064 1 97.12 180 TYR A N 1
ATOM 1356 C CA . TYR A 1 180 ? -12.992 -21.234 -3.979 1 97.12 180 TYR A CA 1
ATOM 1357 C C . TYR A 1 180 ? -11.688 -21.406 -3.213 1 97.12 180 TYR A C 1
ATOM 1359 O O . TYR A 1 180 ? -10.641 -20.906 -3.631 1 97.12 180 TYR A O 1
ATOM 1367 N N . GLU A 1 181 ? -11.703 -22.109 -2.107 1 93.38 181 GLU A N 1
ATOM 1368 C CA . GLU A 1 181 ? -10.523 -22.344 -1.277 1 93.38 181 GLU A CA 1
ATOM 1369 C C . GLU A 1 181 ? -9.5 -23.203 -2.004 1 93.38 181 GLU A C 1
ATOM 1371 O O . GLU A 1 181 ? -8.336 -23.266 -1.602 1 93.38 181 GLU A O 1
ATOM 1376 N N . ARG A 1 182 ? -9.914 -23.812 -3.084 1 95.94 182 ARG A N 1
ATOM 1377 C CA . ARG A 1 182 ? -8.984 -24.609 -3.877 1 95.94 182 ARG A CA 1
ATOM 1378 C C . ARG A 1 182 ? -8.086 -23.719 -4.727 1 95.94 182 ARG A C 1
ATOM 1380 O O . ARG A 1 182 ? -7.098 -24.188 -5.293 1 95.94 182 ARG A O 1
ATOM 1387 N N . ILE A 1 183 ? -8.531 -22.516 -4.902 1 98.19 183 ILE A N 1
ATOM 1388 C CA . ILE A 1 183 ? -7.574 -21.531 -5.398 1 98.19 183 ILE A CA 1
ATOM 1389 C C . ILE A 1 183 ? -6.688 -21.062 -4.254 1 98.19 183 ILE A C 1
ATOM 1391 O O . ILE A 1 183 ? -7.074 -20.172 -3.492 1 98.19 183 ILE A O 1
ATOM 1395 N N . LYS A 1 184 ? -5.527 -21.641 -4.145 1 98.19 184 LYS A N 1
ATOM 1396 C CA . LYS A 1 184 ? -4.609 -21.359 -3.047 1 98.19 184 LYS A CA 1
ATOM 1397 C C . LYS A 1 184 ? -3.893 -20.031 -3.26 1 98.19 184 LYS A C 1
ATOM 1399 O O . LYS A 1 184 ? -3.473 -19.719 -4.375 1 98.19 184 LYS A O 1
ATOM 1404 N N . VAL A 1 185 ? -3.861 -19.234 -2.229 1 98.69 185 VAL A N 1
ATOM 1405 C CA . VAL A 1 185 ? -3.096 -18 -2.232 1 98.69 185 VAL A CA 1
ATOM 1406 C C . VAL A 1 185 ? -1.901 -18.125 -1.289 1 98.69 185 VAL A C 1
ATOM 1408 O O . VAL A 1 185 ? -2.07 -18.203 -0.071 1 98.69 185 VAL A O 1
ATOM 1411 N N . ILE A 1 186 ? -0.74 -18.125 -1.839 1 98.69 186 ILE A N 1
ATOM 1412 C CA . ILE A 1 186 ? 0.502 -18.281 -1.088 1 98.69 186 ILE A CA 1
ATOM 1413 C C . ILE A 1 186 ? 1.276 -16.969 -1.108 1 98.69 186 ILE A C 1
ATOM 1415 O O . ILE A 1 186 ? 1.367 -16.297 -2.148 1 98.69 186 ILE A O 1
ATOM 1419 N N . GLU A 1 187 ? 1.708 -16.531 0.007 1 98.81 187 GLU A N 1
ATOM 1420 C CA . GLU A 1 187 ? 2.58 -15.359 0.104 1 98.81 187 GLU A CA 1
ATOM 1421 C C . GLU A 1 187 ? 4.012 -15.766 0.435 1 98.81 187 GLU A C 1
ATOM 1423 O O . GLU A 1 187 ? 4.238 -16.594 1.317 1 98.81 187 GLU A O 1
ATOM 1428 N N . ILE A 1 188 ? 4.93 -15.266 -0.329 1 98.81 188 ILE A N 1
ATOM 1429 C CA . ILE A 1 188 ? 6.359 -15.414 -0.085 1 98.81 188 ILE A CA 1
ATOM 1430 C C . ILE A 1 188 ? 6.945 -14.078 0.378 1 98.81 188 ILE A C 1
ATOM 1432 O O . ILE A 1 188 ? 6.793 -13.062 -0.298 1 98.81 188 ILE A O 1
ATOM 1436 N N . ALA A 1 189 ? 7.582 -14.055 1.511 1 98.56 189 ALA A N 1
ATOM 1437 C CA . ALA A 1 189 ? 8.172 -12.836 2.057 1 98.56 189 ALA A CA 1
ATOM 1438 C C . ALA A 1 189 ? 9.672 -13 2.27 1 98.56 189 ALA A C 1
ATOM 1440 O O . ALA A 1 189 ? 10.125 -13.25 3.391 1 98.56 189 ALA A O 1
ATOM 1441 N N . PRO A 1 190 ? 10.422 -12.734 1.244 1 97.31 190 PRO A N 1
ATOM 1442 C CA . PRO A 1 190 ? 11.875 -12.883 1.374 1 97.31 190 PRO A CA 1
ATOM 1443 C C . PRO A 1 190 ? 12.508 -11.758 2.193 1 97.31 190 PRO A C 1
ATOM 1445 O O . PRO A 1 190 ? 12 -10.633 2.199 1 97.31 190 PRO A O 1
ATOM 1448 N N . PRO A 1 191 ? 13.594 -12.117 2.867 1 95 191 PRO A N 1
ATOM 1449 C CA . PRO A 1 191 ? 14.508 -11.055 3.293 1 95 191 PRO A CA 1
ATOM 1450 C C . PRO A 1 191 ? 15.398 -10.555 2.156 1 95 191 PRO A C 1
ATOM 1452 O O . PRO A 1 191 ? 15.039 -10.688 0.984 1 95 191 PRO A O 1
ATOM 1455 N N . SER A 1 192 ? 16.453 -9.891 2.439 1 90.31 192 SER A N 1
ATOM 1456 C CA . SER A 1 192 ? 17.391 -9.531 1.38 1 90.31 192 SER A CA 1
ATOM 1457 C C . SER A 1 192 ? 17.984 -10.781 0.719 1 90.31 192 SER A C 1
ATOM 1459 O O . SER A 1 192 ? 18.453 -11.688 1.403 1 90.31 192 SER A O 1
ATOM 1461 N N . VAL A 1 193 ? 17.766 -10.883 -0.547 1 86.62 193 VAL A N 1
ATOM 1462 C CA . VAL A 1 193 ? 18.312 -11.992 -1.318 1 86.62 193 VAL A CA 1
ATOM 1463 C C . VAL A 1 193 ? 19.234 -11.453 -2.416 1 86.62 193 VAL A C 1
ATOM 1465 O O . VAL A 1 193 ? 18.922 -10.438 -3.047 1 86.62 193 VAL A O 1
ATOM 1468 N N . GLY A 1 194 ? 20.359 -12.078 -2.59 1 84.31 194 GLY A N 1
ATOM 1469 C CA . GLY A 1 194 ? 21.344 -11.633 -3.561 1 84.31 194 GLY A CA 1
ATOM 1470 C C . GLY A 1 194 ? 20.859 -11.758 -4.996 1 84.31 194 GLY A C 1
ATOM 1471 O O . GLY A 1 194 ? 21.125 -12.758 -5.66 1 84.31 194 GLY A O 1
ATOM 1472 N N . THR A 1 195 ? 20.156 -10.742 -5.531 1 85.19 195 THR A N 1
ATOM 1473 C CA . THR A 1 195 ? 19.656 -10.602 -6.898 1 85.19 195 THR A CA 1
ATOM 1474 C C . THR A 1 195 ? 19.906 -9.188 -7.418 1 85.19 195 THR A C 1
ATOM 1476 O O . THR A 1 195 ? 20.562 -8.383 -6.75 1 85.19 195 THR A O 1
ATOM 1479 N N . ASP A 1 196 ? 19.391 -9.031 -8.609 1 81.56 196 ASP A N 1
ATOM 1480 C CA . ASP A 1 196 ? 19.609 -7.719 -9.203 1 81.56 196 ASP A CA 1
ATOM 1481 C C . ASP A 1 196 ? 18.484 -6.762 -8.859 1 81.56 196 ASP A C 1
ATOM 1483 O O . ASP A 1 196 ? 18.234 -5.789 -9.578 1 81.56 196 ASP A O 1
ATOM 1487 N N . LEU A 1 197 ? 17.797 -6.992 -7.824 1 85.38 197 LEU A N 1
ATOM 1488 C CA . LEU A 1 197 ? 16.672 -6.164 -7.422 1 85.38 197 LEU A CA 1
ATOM 1489 C C . LEU A 1 197 ? 17.141 -4.77 -7.016 1 85.38 197 LEU A C 1
ATOM 1491 O O . LEU A 1 197 ? 16.375 -3.801 -7.129 1 85.38 197 LEU A O 1
ATOM 1495 N N . HIS A 1 198 ? 18.406 -4.656 -6.629 1 83.56 198 HIS A N 1
ATOM 1496 C CA . HIS A 1 198 ? 18.938 -3.383 -6.16 1 83.56 198 HIS A CA 1
ATOM 1497 C C . HIS A 1 198 ? 19.734 -2.68 -7.258 1 83.56 198 HIS A C 1
ATOM 1499 O O . HIS A 1 198 ? 20.641 -1.901 -6.969 1 83.56 198 HIS A O 1
ATOM 1505 N N . ARG A 1 199 ? 19.438 -2.955 -8.445 1 81 199 ARG A N 1
ATOM 1506 C CA . ARG A 1 199 ? 20.219 -2.496 -9.594 1 81 199 ARG A CA 1
ATOM 1507 C C . ARG A 1 199 ? 20.234 -0.973 -9.672 1 81 199 ARG A C 1
ATOM 1509 O O . ARG A 1 199 ? 21.172 -0.385 -10.219 1 81 199 ARG A O 1
ATOM 1516 N N . ASP A 1 200 ? 19.297 -0.285 -9.055 1 79.56 200 ASP A N 1
ATOM 1517 C CA . ASP A 1 200 ? 19.188 1.167 -9.156 1 79.56 200 ASP A CA 1
ATOM 1518 C C . ASP A 1 200 ? 19.812 1.849 -7.945 1 79.56 200 ASP A C 1
ATOM 1520 O O . ASP A 1 200 ? 19.812 3.078 -7.848 1 79.56 200 ASP A O 1
ATOM 1524 N N . ARG A 1 201 ? 20.422 1.062 -7.109 1 83.19 201 ARG A N 1
ATOM 1525 C CA . ARG A 1 201 ? 21.047 1.635 -5.922 1 83.19 201 ARG A CA 1
ATOM 1526 C C . ARG A 1 201 ? 22.484 2.074 -6.215 1 83.19 201 ARG A C 1
ATOM 1528 O O . ARG A 1 201 ? 23.031 1.775 -7.281 1 83.19 201 ARG A O 1
ATOM 1535 N N . GLU A 1 202 ? 23 2.939 -5.246 1 75.94 202 GLU A N 1
ATOM 1536 C CA . GLU A 1 202 ? 24.391 3.348 -5.359 1 75.94 202 GLU A CA 1
ATOM 1537 C C . GLU A 1 202 ? 25.312 2.137 -5.465 1 75.94 202 GLU A C 1
ATOM 1539 O O . GLU A 1 202 ? 26.219 2.111 -6.301 1 75.94 202 GLU A O 1
ATOM 1544 N N . ASP A 1 203 ? 25.078 1.176 -4.602 1 80.62 203 ASP A N 1
ATOM 1545 C CA . ASP A 1 203 ? 25.719 -0.13 -4.699 1 80.62 203 ASP A CA 1
ATOM 1546 C C . ASP A 1 203 ? 24.719 -1.216 -5.062 1 80.62 203 ASP A C 1
ATOM 1548 O O . ASP A 1 203 ? 24 -1.725 -4.191 1 80.62 203 ASP A O 1
ATOM 1552 N N . PRO A 1 204 ? 24.672 -1.654 -6.293 1 81.25 204 PRO A N 1
ATOM 1553 C CA . PRO A 1 204 ? 23.656 -2.602 -6.758 1 81.25 204 PRO A CA 1
ATOM 1554 C C . PRO A 1 204 ? 23.828 -3.992 -6.145 1 81.25 204 PRO A C 1
ATOM 1556 O O . PRO A 1 204 ? 22.938 -4.836 -6.27 1 81.25 204 PRO A O 1
ATOM 1559 N N . ASP A 1 205 ? 24.953 -4.195 -5.449 1 81.44 205 ASP A N 1
ATOM 1560 C CA . ASP A 1 205 ? 25.234 -5.523 -4.918 1 81.44 205 ASP A CA 1
ATOM 1561 C C . ASP A 1 205 ? 25.141 -5.543 -3.395 1 81.44 205 ASP A C 1
ATOM 1563 O O . ASP A 1 205 ? 25.578 -6.496 -2.748 1 81.44 205 ASP A O 1
ATOM 1567 N N . ASP A 1 206 ? 24.469 -4.531 -2.797 1 81.88 206 ASP A N 1
ATOM 1568 C CA . ASP A 1 206 ? 24.422 -4.418 -1.342 1 81.88 206 ASP A CA 1
ATOM 1569 C C . ASP A 1 206 ? 23.484 -5.465 -0.742 1 81.88 206 ASP A C 1
ATOM 1571 O O . ASP A 1 206 ? 23.391 -5.598 0.48 1 81.88 206 ASP A O 1
ATOM 1575 N N . ASN A 1 207 ? 22.844 -6.242 -1.55 1 82 207 ASN A N 1
ATOM 1576 C CA . ASN A 1 207 ? 22 -7.34 -1.079 1 82 207 ASN A CA 1
ATOM 1577 C C . ASN A 1 207 ? 22.672 -8.695 -1.296 1 82 207 ASN A C 1
ATOM 1579 O O . ASN A 1 207 ? 22.047 -9.742 -1.115 1 82 207 ASN A O 1
ATOM 1583 N N . LYS A 1 208 ? 23.906 -8.641 -1.688 1 82.31 208 LYS A N 1
ATOM 1584 C CA . LYS A 1 208 ? 24.656 -9.883 -1.845 1 82.31 208 LYS A CA 1
ATOM 1585 C C . LYS A 1 208 ? 25.406 -10.234 -0.567 1 82.31 208 LYS A C 1
ATOM 1587 O O . LYS A 1 208 ? 25.781 -9.352 0.203 1 82.31 208 LYS A O 1
ATOM 1592 N N . LYS A 1 209 ? 25.672 -11.5 -0.343 1 82.31 209 LYS A N 1
ATOM 1593 C CA . LYS A 1 209 ? 26.172 -12.039 0.917 1 82.31 209 LYS A CA 1
ATOM 1594 C C . LYS A 1 209 ? 27.531 -11.438 1.271 1 82.31 209 LYS A C 1
ATOM 1596 O O . LYS A 1 209 ? 27.844 -11.258 2.449 1 82.31 209 LYS A O 1
ATOM 1601 N N . ASP A 1 210 ? 28.25 -11.102 0.336 1 81.19 210 ASP A N 1
ATOM 1602 C CA . ASP A 1 210 ? 29.594 -10.57 0.587 1 81.19 210 ASP A CA 1
ATOM 1603 C C . ASP A 1 210 ? 29.531 -9.195 1.25 1 81.19 210 ASP A C 1
ATOM 1605 O O . ASP A 1 210 ? 30.453 -8.805 1.966 1 81.19 210 ASP A O 1
ATOM 1609 N N . LYS A 1 211 ? 28.438 -8.477 1.087 1 80.62 211 LYS A N 1
ATOM 1610 C CA . LYS A 1 211 ? 28.312 -7.121 1.619 1 80.62 211 LYS A CA 1
ATOM 1611 C C . LYS A 1 211 ? 27.266 -7.062 2.723 1 80.62 211 LYS A C 1
ATOM 1613 O O . LYS A 1 211 ? 27.281 -6.152 3.555 1 80.62 211 LYS A O 1
ATOM 1618 N N . ASN A 1 212 ? 26.328 -8.016 2.703 1 83.56 212 ASN A N 1
ATOM 1619 C CA . ASN A 1 212 ? 25.266 -8.125 3.686 1 83.56 212 ASN A CA 1
ATOM 1620 C C . ASN A 1 212 ? 25.156 -9.547 4.238 1 83.56 212 ASN A C 1
ATOM 1622 O O . ASN A 1 212 ? 24.531 -10.406 3.627 1 83.56 212 ASN A O 1
ATOM 1626 N N . PRO A 1 213 ? 25.719 -9.734 5.395 1 77.62 213 PRO A N 1
ATOM 1627 C CA . PRO A 1 213 ? 25.75 -11.086 5.957 1 77.62 213 PRO A CA 1
ATOM 1628 C C . PRO A 1 213 ? 24.359 -11.633 6.25 1 77.62 213 PRO A C 1
ATOM 1630 O O . PRO A 1 213 ? 24.188 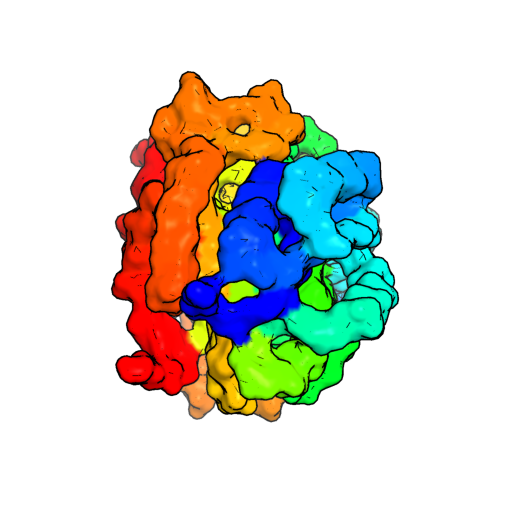-12.844 6.379 1 77.62 213 PRO A O 1
ATOM 1633 N N . ASN A 1 214 ? 23.406 -10.758 6.34 1 80.56 214 ASN A N 1
ATOM 1634 C CA . ASN A 1 214 ? 22.031 -11.195 6.621 1 80.56 214 ASN A CA 1
ATOM 1635 C C . ASN A 1 214 ? 21.281 -11.539 5.34 1 80.56 214 ASN A C 1
ATOM 1637 O O . ASN A 1 214 ? 20.172 -12.07 5.391 1 80.56 214 ASN A O 1
ATOM 1641 N N . ALA A 1 215 ? 21.922 -11.266 4.262 1 88 215 ALA A N 1
ATOM 1642 C CA . ALA A 1 215 ? 21.312 -11.586 2.98 1 88 215 ALA A CA 1
ATOM 1643 C C . ALA A 1 215 ? 21.422 -13.078 2.68 1 88 215 ALA A C 1
ATOM 1645 O O . ALA A 1 215 ? 22.406 -13.727 3.043 1 88 215 ALA A O 1
ATOM 1646 N N . LEU A 1 216 ? 20.375 -13.625 2.102 1 92.94 216 LEU A N 1
ATOM 1647 C CA . LEU A 1 216 ? 20.422 -15 1.615 1 92.94 216 LEU A CA 1
ATOM 1648 C C . LEU A 1 216 ? 20.969 -15.047 0.19 1 92.94 216 LEU A C 1
ATOM 1650 O O . LEU A 1 216 ? 20.703 -14.148 -0.61 1 92.94 216 LEU A O 1
ATOM 1654 N N . SER A 1 217 ? 21.734 -16.141 -0.068 1 93.06 217 SER A N 1
ATOM 1655 C CA . SER A 1 217 ? 21.953 -16.469 -1.476 1 93.06 217 SER A CA 1
ATOM 1656 C C . SER A 1 217 ? 20.672 -17 -2.113 1 93.06 217 SER A C 1
ATOM 1658 O O . SER A 1 217 ? 19.734 -17.406 -1.412 1 93.06 217 SER A O 1
ATOM 1660 N N . VAL A 1 218 ? 20.641 -17 -3.414 1 94.75 218 VAL A N 1
ATOM 1661 C CA . VAL A 1 218 ? 19.484 -17.562 -4.117 1 94.75 218 VAL A CA 1
ATOM 1662 C C . VAL A 1 218 ? 19.312 -19.031 -3.738 1 94.75 218 VAL A C 1
ATOM 1664 O O . VAL A 1 218 ? 18.203 -19.5 -3.521 1 94.75 218 VAL A O 1
ATOM 1667 N N . GLU A 1 219 ? 20.422 -19.734 -3.586 1 95 219 GLU A N 1
ATOM 1668 C CA . GLU A 1 219 ? 20.406 -21.141 -3.221 1 95 219 GLU A CA 1
ATOM 1669 C C . GLU A 1 219 ? 19.797 -21.344 -1.834 1 95 219 GLU A C 1
ATOM 1671 O O . GLU A 1 219 ? 18.984 -22.25 -1.634 1 95 219 GLU A O 1
ATOM 1676 N N . GLU A 1 220 ? 20.219 -20.547 -0.884 1 94.56 220 GLU A N 1
ATOM 1677 C CA . GLU A 1 220 ? 19.688 -20.625 0.472 1 94.56 220 GLU A CA 1
ATOM 1678 C C . GLU A 1 220 ? 18.188 -20.312 0.496 1 94.56 220 GLU A C 1
ATOM 1680 O O . GLU A 1 220 ? 17.422 -21 1.18 1 94.56 220 GLU A O 1
ATOM 1685 N N . PHE A 1 221 ? 17.844 -19.312 -0.207 1 96.62 221 PHE A N 1
ATOM 1686 C CA . PHE A 1 221 ? 16.422 -18.953 -0.325 1 96.62 221 PHE A CA 1
ATOM 1687 C C . PHE A 1 221 ? 15.625 -20.125 -0.887 1 96.62 221 PHE A C 1
ATOM 1689 O O . PHE A 1 221 ? 14.594 -20.5 -0.332 1 96.62 221 PHE A O 1
ATOM 1696 N N . MET A 1 222 ? 16.109 -20.734 -1.969 1 97.25 222 MET A N 1
ATOM 1697 C CA . MET A 1 222 ? 15.375 -21.781 -2.676 1 97.25 222 MET A CA 1
ATOM 1698 C C . MET A 1 222 ? 15.227 -23.031 -1.808 1 97.25 222 MET A C 1
ATOM 1700 O O . MET A 1 222 ? 14.203 -23.719 -1.873 1 97.25 222 MET A O 1
ATOM 1704 N N . GLU A 1 223 ? 16.203 -23.312 -0.989 1 96.69 223 GLU A N 1
ATOM 1705 C CA . GLU A 1 223 ? 16.109 -24.469 -0.095 1 96.69 223 GLU A CA 1
ATOM 1706 C C . GLU A 1 223 ? 14.922 -24.344 0.854 1 96.69 223 GLU A C 1
ATOM 1708 O O . GLU A 1 223 ? 14.156 -25.297 1.027 1 96.69 223 GLU A O 1
ATOM 1713 N N . PHE A 1 224 ? 14.82 -23.203 1.41 1 96.44 224 PHE A N 1
ATOM 1714 C CA . PHE A 1 224 ? 13.711 -22.953 2.322 1 96.44 224 PHE A CA 1
ATOM 1715 C C . PHE A 1 224 ? 12.391 -22.906 1.565 1 96.44 224 PHE A C 1
ATOM 1717 O O . PHE A 1 224 ? 11.406 -23.531 1.979 1 96.44 224 PHE A O 1
ATOM 1724 N N . PHE A 1 225 ? 12.352 -22.219 0.482 1 97.19 225 PHE A N 1
ATOM 1725 C CA . PHE A 1 225 ? 11.156 -21.984 -0.324 1 97.19 225 PHE A CA 1
ATOM 1726 C C . PHE A 1 225 ? 10.562 -23.312 -0.805 1 97.19 225 PHE A C 1
ATOM 1728 O O . PHE A 1 225 ? 9.367 -23.547 -0.665 1 97.19 225 PHE A O 1
ATOM 1735 N N . THR A 1 226 ? 11.406 -24.156 -1.405 1 97.19 226 THR A N 1
ATOM 1736 C CA . THR A 1 226 ? 10.914 -25.391 -2.008 1 97.19 226 THR A CA 1
ATOM 1737 C C . THR 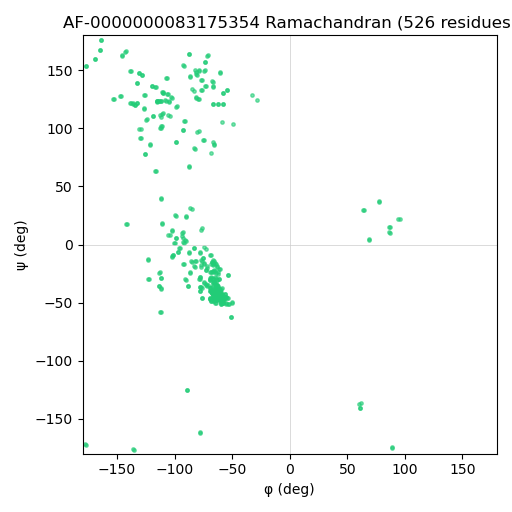A 1 226 ? 10.344 -26.328 -0.94 1 97.19 226 THR A C 1
ATOM 1739 O O . THR A 1 226 ? 9.305 -26.953 -1.146 1 97.19 226 THR A O 1
ATOM 1742 N N . SER A 1 227 ? 11.023 -26.375 0.216 1 96.81 227 SER A N 1
ATOM 1743 C CA . SER A 1 227 ? 10.531 -27.203 1.31 1 96.81 227 SER A CA 1
ATOM 1744 C C . SER A 1 227 ? 9.18 -26.719 1.811 1 96.81 227 SER A C 1
ATOM 1746 O O . SER A 1 227 ? 8.266 -27.531 2.025 1 96.81 227 SER A O 1
ATOM 1748 N N . ALA A 1 228 ? 9.062 -25.453 1.99 1 97.44 228 ALA A N 1
ATOM 1749 C CA . ALA A 1 228 ? 7.816 -24.875 2.484 1 97.44 228 ALA A CA 1
ATOM 1750 C C . ALA A 1 228 ? 6.691 -25.031 1.467 1 97.44 228 ALA A C 1
ATOM 1752 O O . ALA A 1 228 ? 5.551 -25.312 1.833 1 97.44 228 ALA A O 1
ATOM 1753 N N . LEU A 1 229 ? 7.02 -24.828 0.205 1 97.44 229 LEU A N 1
ATOM 1754 C CA . LEU A 1 229 ? 6.035 -24.969 -0.862 1 97.44 229 LEU A CA 1
ATOM 1755 C C . LEU A 1 229 ? 5.5 -26.391 -0.939 1 97.44 229 LEU A C 1
ATOM 1757 O O . LEU A 1 229 ? 4.289 -26.594 -1.047 1 97.44 229 LEU A O 1
ATOM 1761 N N . GLU A 1 230 ? 6.34 -27.328 -0.865 1 96.25 230 GLU A N 1
ATOM 1762 C CA . GLU A 1 230 ? 5.949 -28.734 -0.973 1 96.25 230 GLU A CA 1
ATOM 1763 C C . GLU A 1 230 ? 5.152 -29.172 0.25 1 96.25 230 GLU A C 1
ATOM 1765 O O . GLU A 1 230 ? 4.301 -30.062 0.153 1 96.25 230 GLU A O 1
ATOM 1770 N N . ARG A 1 231 ? 5.453 -28.531 1.404 1 95.88 231 ARG A N 1
ATOM 1771 C CA . ARG A 1 231 ? 4.688 -28.828 2.613 1 95.88 231 ARG A CA 1
ATOM 1772 C C . ARG A 1 231 ? 3.279 -28.25 2.521 1 95.88 231 ARG A C 1
ATOM 1774 O O . ARG A 1 231 ? 2.395 -28.641 3.287 1 95.88 231 ARG A O 1
ATOM 1781 N N . GLY A 1 232 ? 3.111 -27.328 1.653 1 95.94 232 GLY A N 1
ATOM 1782 C CA . GLY A 1 232 ? 1.793 -26.734 1.464 1 95.94 232 GLY A CA 1
ATOM 1783 C C . GLY A 1 232 ? 1.575 -25.469 2.279 1 95.94 232 GLY A C 1
ATOM 1784 O O . GLY A 1 232 ? 0.435 -25.078 2.523 1 95.94 232 GLY A O 1
ATOM 1785 N N . ASP A 1 233 ? 2.666 -24.812 2.682 1 97 233 ASP A N 1
ATOM 1786 C CA . ASP A 1 233 ? 2.549 -23.594 3.486 1 97 233 ASP A CA 1
ATOM 1787 C C . ASP A 1 233 ? 1.922 -22.453 2.68 1 97 233 ASP A C 1
ATOM 1789 O O . ASP A 1 233 ? 2.221 -22.297 1.496 1 97 233 ASP A O 1
ATOM 1793 N N . SER A 1 234 ? 1.04 -21.656 3.301 1 97.31 234 SER A N 1
ATOM 1794 C CA . SER A 1 234 ? 0.413 -20.516 2.641 1 97.31 234 SER A CA 1
ATOM 1795 C C . SER A 1 234 ? 1.212 -19.234 2.871 1 97.31 234 SER A C 1
ATOM 1797 O O . SER A 1 234 ? 0.974 -18.219 2.213 1 97.31 234 SER A O 1
ATOM 1799 N N . MET A 1 235 ? 2.082 -19.266 3.852 1 98.25 235 MET A N 1
ATOM 1800 C CA . MET A 1 235 ? 3.021 -18.188 4.16 1 98.25 235 MET A CA 1
ATOM 1801 C C . MET A 1 235 ? 4.453 -18.719 4.223 1 98.25 235 MET A C 1
ATOM 1803 O O . MET A 1 235 ? 4.762 -19.594 5.043 1 98.25 235 MET A O 1
ATOM 1807 N N . ILE A 1 236 ? 5.301 -18.234 3.334 1 98.56 236 ILE A N 1
ATOM 1808 C CA . ILE A 1 236 ? 6.688 -18.672 3.236 1 98.56 236 ILE A CA 1
ATOM 1809 C C . ILE A 1 236 ? 7.625 -17.5 3.494 1 98.56 236 ILE A C 1
ATOM 1811 O O . ILE A 1 236 ? 7.695 -16.562 2.691 1 98.56 236 ILE A O 1
ATOM 1815 N N . ALA A 1 237 ? 8.297 -17.516 4.578 1 98.06 237 ALA A N 1
ATOM 1816 C CA . ALA A 1 237 ? 9.172 -16.422 4.996 1 98.06 237 ALA A CA 1
ATOM 1817 C C . ALA A 1 237 ? 10.555 -16.938 5.379 1 98.06 237 ALA A C 1
ATOM 1819 O O . ALA A 1 237 ? 10.828 -17.188 6.555 1 98.06 237 ALA A O 1
ATOM 1820 N N . PRO A 1 238 ? 11.5 -17 4.473 1 95.38 238 PRO A N 1
ATOM 1821 C CA . PRO A 1 238 ? 12.828 -17.547 4.746 1 95.38 238 PRO A CA 1
ATOM 1822 C C . PRO A 1 238 ? 13.695 -16.625 5.598 1 95.38 238 PRO A C 1
ATOM 1824 O O . PRO A 1 238 ? 13.484 -15.414 5.598 1 95.38 238 PRO A O 1
ATOM 1827 N N . GLY A 1 239 ? 14.656 -17.203 6.25 1 92.62 239 GLY A N 1
ATOM 1828 C CA . GLY A 1 239 ? 15.656 -16.438 6.98 1 92.62 239 GLY A CA 1
ATOM 1829 C C . GLY A 1 239 ? 15.07 -15.57 8.078 1 92.6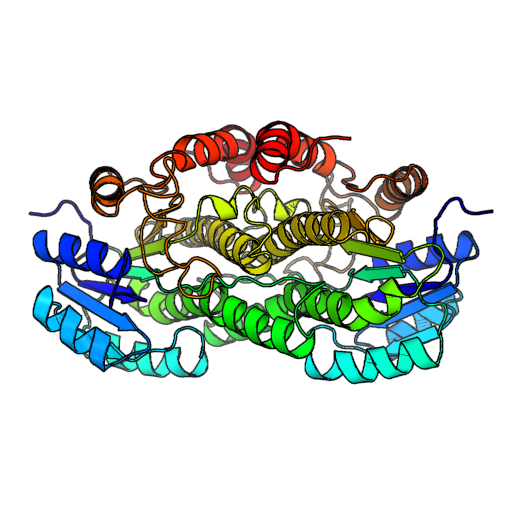2 239 GLY A C 1
ATOM 1830 O O . GLY A 1 239 ? 14.203 -16.016 8.836 1 92.62 239 GLY A O 1
ATOM 1831 N N . MET A 1 240 ? 15.57 -14.391 8.156 1 91.88 240 MET A N 1
ATOM 1832 C CA . MET A 1 240 ? 15.156 -13.5 9.234 1 91.88 240 MET A CA 1
ATOM 1833 C C . MET A 1 240 ? 13.695 -13.109 9.078 1 91.88 240 MET A C 1
ATOM 1835 O O . MET A 1 240 ? 13.07 -12.633 10.031 1 91.88 240 MET A O 1
ATOM 1839 N N . SER A 1 241 ? 13.117 -13.297 7.871 1 96.31 241 SER A N 1
ATOM 1840 C CA . SER A 1 241 ? 11.711 -12.984 7.664 1 96.31 241 SER A CA 1
ATOM 1841 C C . SER A 1 241 ? 10.812 -13.859 8.531 1 96.31 241 SER A C 1
ATOM 1843 O O . SER A 1 241 ? 9.719 -13.445 8.914 1 96.31 241 SER A O 1
ATOM 1845 N N . GLN A 1 242 ? 11.305 -15.078 8.789 1 96.44 242 GLN A N 1
ATOM 1846 C CA . GLN A 1 242 ? 10.477 -16.016 9.539 1 96.44 242 GLN A CA 1
ATOM 1847 C C . GLN A 1 242 ? 10.109 -15.453 10.906 1 96.44 242 GLN A C 1
ATOM 1849 O O . GLN A 1 242 ? 8.938 -15.492 11.305 1 96.44 242 GLN A O 1
ATOM 1854 N N . GLY A 1 243 ? 11.133 -14.945 11.617 1 96.56 243 GLY A N 1
ATOM 1855 C CA . GLY A 1 243 ? 10.867 -14.383 12.938 1 96.56 243 GLY A CA 1
ATOM 1856 C C . GLY A 1 243 ? 9.898 -13.211 12.898 1 96.56 243 GLY A C 1
ATOM 1857 O O . GLY A 1 243 ? 9.023 -13.094 13.758 1 96.56 243 GLY A O 1
ATOM 1858 N N . VAL A 1 244 ? 10 -12.367 11.906 1 97.62 244 VAL A N 1
ATOM 1859 C CA . VAL A 1 244 ? 9.18 -11.172 11.766 1 97.62 244 VAL A CA 1
ATOM 1860 C C . VAL A 1 244 ? 7.738 -11.562 11.453 1 97.62 244 VAL A C 1
ATOM 1862 O O . VAL A 1 244 ? 6.805 -11.055 12.078 1 97.62 244 VAL A O 1
ATOM 1865 N N . VAL A 1 245 ? 7.594 -12.477 10.508 1 98.25 245 VAL A N 1
ATOM 1866 C CA . VAL A 1 245 ? 6.27 -12.93 10.094 1 98.25 245 VAL A CA 1
ATOM 1867 C C . VAL A 1 245 ? 5.59 -13.656 11.242 1 98.25 245 VAL A C 1
ATOM 1869 O O . VAL A 1 245 ? 4.402 -13.445 11.508 1 98.25 245 VAL A O 1
ATOM 1872 N N . ASP A 1 246 ? 6.363 -14.5 11.93 1 97.5 246 ASP A N 1
ATOM 1873 C CA . ASP A 1 246 ? 5.816 -15.234 13.07 1 97.5 246 ASP A CA 1
ATOM 1874 C C . ASP A 1 246 ? 5.332 -14.273 14.156 1 97.5 246 ASP A C 1
ATOM 1876 O O . ASP A 1 246 ? 4.273 -14.492 14.758 1 97.5 246 ASP A O 1
ATOM 1880 N N . LYS A 1 247 ? 6.105 -13.281 14.43 1 97.06 247 LYS A N 1
ATOM 1881 C CA . LYS A 1 247 ? 5.73 -12.297 15.445 1 97.06 247 LYS A CA 1
ATOM 1882 C C . LYS A 1 247 ? 4.457 -11.562 15.055 1 97.06 247 LYS A C 1
ATOM 1884 O O . LYS A 1 247 ? 3.588 -11.32 15.898 1 97.06 247 LYS A O 1
ATOM 1889 N N . TRP A 1 248 ? 4.352 -11.172 13.805 1 98.06 248 TRP A N 1
ATOM 1890 C CA . TRP A 1 248 ? 3.152 -10.484 13.328 1 98.06 248 TRP A CA 1
ATOM 1891 C C . TRP A 1 248 ? 1.916 -11.359 13.516 1 98.06 248 TRP A C 1
ATOM 1893 O O . TRP A 1 248 ? 0.899 -10.906 14.039 1 98.06 248 TRP A O 1
ATOM 1903 N N . TYR A 1 249 ? 1.96 -12.617 13.086 1 97.44 249 TYR A N 1
ATOM 1904 C CA . TYR A 1 249 ? 0.8 -13.5 13.172 1 97.44 249 TYR A CA 1
ATOM 1905 C C . TYR A 1 249 ? 0.492 -13.859 14.617 1 97.44 249 TYR A C 1
ATOM 1907 O O . TYR A 1 249 ? -0.666 -14.086 14.977 1 97.44 249 TYR A O 1
ATOM 1915 N N . ALA A 1 250 ? 1.52 -13.914 15.445 1 96.69 250 ALA A N 1
ATOM 1916 C CA . ALA A 1 250 ? 1.288 -14.164 16.875 1 96.69 250 ALA A CA 1
ATOM 1917 C C . ALA A 1 250 ? 0.465 -13.039 17.5 1 96.69 250 ALA A C 1
ATOM 1919 O O . ALA A 1 250 ? -0.389 -13.297 18.344 1 96.69 250 ALA A O 1
ATOM 1920 N N . ASP A 1 251 ? 0.709 -11.898 17.047 1 95.38 251 ASP A N 1
ATOM 1921 C CA . ASP A 1 251 ? 0.066 -10.742 17.656 1 95.38 251 ASP A CA 1
ATOM 1922 C C . ASP A 1 251 ? -1.288 -10.461 17 1 95.38 251 ASP A C 1
ATOM 1924 O O . ASP A 1 251 ? -2.227 -10.023 17.672 1 95.38 251 ASP A O 1
ATOM 1928 N N . PHE A 1 252 ? -1.364 -10.703 15.656 1 97.19 252 PHE A N 1
ATOM 1929 C CA . PHE A 1 252 ? -2.514 -10.133 14.961 1 97.19 252 PHE A CA 1
ATOM 1930 C C . PHE A 1 252 ? -3.307 -11.227 14.25 1 97.19 252 PHE A C 1
ATOM 1932 O O . PHE A 1 252 ? -4.43 -10.992 13.797 1 97.19 252 PHE A O 1
ATOM 1939 N N . GLY A 1 253 ? -2.701 -12.461 14.125 1 96 253 GLY A N 1
ATOM 1940 C CA . GLY A 1 253 ? -3.385 -13.547 13.438 1 96 253 GLY A CA 1
ATOM 1941 C C . GLY A 1 253 ? -4.727 -13.891 14.055 1 96 253 GLY A C 1
ATOM 1942 O O . GLY A 1 253 ? -5.727 -14.016 13.344 1 96 253 GLY A O 1
ATOM 1943 N N . SER A 1 254 ? -4.77 -13.992 15.414 1 95.19 254 SER A N 1
ATOM 1944 C CA . SER A 1 254 ? -6.008 -14.328 16.109 1 95.19 254 SER A CA 1
ATOM 1945 C C . SER A 1 254 ? -7.043 -13.219 15.969 1 95.19 254 SER A C 1
ATOM 1947 O O . SER A 1 254 ? -8.234 -13.492 15.805 1 95.19 254 SER A O 1
ATOM 1949 N N . MET A 1 255 ? -6.586 -12.039 16.078 1 94.69 255 MET A N 1
ATOM 1950 C CA . MET A 1 255 ? -7.48 -10.898 15.883 1 94.69 255 MET A CA 1
ATOM 1951 C C . MET A 1 255 ? -8.094 -10.922 14.492 1 94.69 255 MET A C 1
ATOM 1953 O O . MET A 1 255 ? -9.297 -10.711 14.328 1 94.69 255 MET A O 1
ATOM 1957 N N . TYR A 1 256 ? -7.281 -11.133 13.477 1 97 256 TYR A N 1
ATOM 1958 C CA . TYR A 1 256 ? -7.758 -11.234 12.102 1 97 256 TYR A CA 1
ATOM 1959 C C . TYR A 1 256 ? -8.828 -12.312 11.969 1 97 256 TYR A C 1
ATOM 1961 O O . TYR A 1 256 ? -9.906 -12.07 11.422 1 97 256 TYR A O 1
ATOM 1969 N N . ASP A 1 257 ? -8.516 -13.492 12.484 1 95.31 257 ASP A N 1
ATOM 1970 C CA . ASP A 1 257 ? -9.438 -14.617 12.383 1 95.31 257 ASP A CA 1
ATOM 1971 C C . ASP A 1 257 ? -10.758 -14.305 13.086 1 95.31 257 ASP A C 1
ATOM 1973 O O . ASP A 1 257 ? -11.836 -14.609 12.562 1 95.31 257 ASP A O 1
ATOM 1977 N N . THR A 1 258 ? -10.68 -13.68 14.273 1 93.25 258 THR A N 1
ATOM 1978 C CA . THR A 1 258 ? -11.859 -13.367 15.07 1 93.25 258 THR A CA 1
ATOM 1979 C C . THR A 1 258 ? -12.734 -12.344 14.352 1 93.25 258 THR A C 1
ATOM 1981 O O . THR A 1 258 ? -13.945 -12.531 14.227 1 93.25 258 THR A O 1
ATOM 1984 N N . LEU A 1 259 ? -12.102 -11.328 13.781 1 91.88 259 LEU A N 1
ATOM 1985 C CA . LEU A 1 259 ? -12.852 -10.211 13.227 1 91.88 259 LEU A CA 1
ATOM 1986 C C . LEU A 1 259 ? -13.352 -10.523 11.82 1 91.88 259 LEU A C 1
ATOM 1988 O O . LEU A 1 259 ? -14.258 -9.867 11.32 1 91.88 259 LEU A O 1
ATOM 1992 N N . THR A 1 260 ? -12.758 -11.523 11.188 1 92.88 260 THR A N 1
ATOM 1993 C CA . THR A 1 260 ? -13.203 -11.898 9.852 1 92.88 260 THR A CA 1
ATOM 1994 C C . THR A 1 260 ? -14.102 -13.133 9.914 1 92.88 260 THR A C 1
ATOM 1996 O O . THR A 1 260 ? -14.711 -13.516 8.914 1 92.88 260 THR A O 1
ATOM 1999 N N . GLY A 1 261 ? -14.344 -13.609 11.062 1 81.12 261 GLY A N 1
ATOM 2000 C CA . GLY A 1 261 ? -15.18 -14.789 11.227 1 81.12 261 GLY A CA 1
ATOM 2001 C C . GLY A 1 261 ? -14.523 -16.062 10.703 1 81.12 261 GLY A C 1
ATOM 2002 O O . GLY A 1 261 ? -15.211 -17.031 10.367 1 81.12 261 GLY A O 1
ATOM 2003 N N . GLU A 1 262 ? -13.266 -15.984 10.266 1 62.44 262 GLU A N 1
ATOM 2004 C CA . GLU A 1 262 ? -12.547 -17.156 9.789 1 62.44 262 GLU A CA 1
ATOM 2005 C C . GLU A 1 262 ? -12.242 -18.125 10.922 1 62.44 262 GLU A C 1
ATOM 2007 O O . GLU A 1 262 ? -11.734 -17.719 11.977 1 62.44 262 GLU A O 1
ATOM 2012 N N . LYS A 1 263 ? -13.25 -18.891 11.312 1 46.91 263 LYS A N 1
ATOM 2013 C CA . LYS A 1 263 ? -12.953 -19.969 12.258 1 46.91 263 LYS A CA 1
ATOM 2014 C C . LYS A 1 263 ? -11.758 -20.781 11.789 1 46.91 263 LYS A C 1
ATOM 2016 O O . LYS A 1 263 ? -11.57 -21 10.594 1 46.91 263 LYS A O 1
ATOM 2021 N N . LYS A 1 264 ? -10.484 -20.516 12.492 1 44.09 264 LYS A N 1
ATOM 2022 C CA . LYS A 1 264 ? -9.398 -21.469 12.281 1 44.09 264 LYS A CA 1
ATOM 2023 C C . LYS A 1 264 ? -9.938 -22.859 11.977 1 44.09 264 LYS A C 1
ATOM 2025 O O . LYS A 1 264 ? -10.867 -23.328 12.641 1 44.09 264 LYS A O 1
ATOM 2030 N N . PRO A 1 265 ? -9.43 -23.312 10.805 1 33.03 265 PRO A N 1
ATOM 2031 C CA . PRO A 1 265 ? -9.836 -24.719 10.719 1 33.03 265 PRO A CA 1
ATOM 2032 C C . PRO A 1 265 ? -9.562 -25.484 12.008 1 33.03 265 PRO A C 1
ATOM 2034 O O . PRO A 1 265 ? -8.656 -25.141 12.758 1 33.03 265 PRO A O 1
ATOM 2037 N N . MET B 1 1 ? -3.416 30.594 23.641 1 47.28 1 MET B N 1
ATOM 2038 C CA . MET B 1 1 ? -2.693 30.422 22.375 1 47.28 1 MET B CA 1
ATOM 2039 C C . MET B 1 1 ? -2.395 28.953 22.125 1 47.28 1 MET B C 1
ATOM 2041 O O . MET B 1 1 ? -2.139 28.188 23.062 1 47.28 1 MET B O 1
ATOM 2045 N N . SER B 1 2 ? -2.84 28.406 20.922 1 65.62 2 SER B N 1
ATOM 2046 C CA . SER B 1 2 ? -2.746 26.969 20.75 1 65.62 2 SER B CA 1
ATOM 2047 C C . SER B 1 2 ? -1.292 26.5 20.703 1 65.62 2 SER B C 1
ATOM 2049 O O . SER B 1 2 ? -0.414 27.25 20.266 1 65.62 2 SER B O 1
ATOM 2051 N N . ASN B 1 3 ? -0.997 25.375 21.422 1 83.69 3 ASN B N 1
ATOM 2052 C CA . ASN B 1 3 ? 0.327 24.766 21.5 1 83.69 3 ASN B CA 1
ATOM 2053 C C . ASN B 1 3 ? 0.664 24 20.219 1 83.69 3 ASN B C 1
ATOM 2055 O O . ASN B 1 3 ? 1.663 23.297 20.156 1 83.69 3 ASN B O 1
ATOM 2059 N N . LEU B 1 4 ? -0.182 24.297 19.203 1 92.5 4 LEU B N 1
ATOM 2060 C CA . LEU B 1 4 ? 0.104 23.625 17.938 1 92.5 4 LEU B CA 1
ATOM 2061 C C . LEU B 1 4 ? 1.146 24.406 17.141 1 92.5 4 LEU B C 1
ATOM 2063 O O . LEU B 1 4 ? 1.035 25.625 16.984 1 92.5 4 LEU B O 1
ATOM 2067 N N . PRO B 1 5 ? 2.115 23.766 16.609 1 92.38 5 PRO B N 1
ATOM 2068 C CA . PRO B 1 5 ? 3.283 24.453 16.047 1 92.38 5 PRO B CA 1
ATOM 2069 C C . PRO B 1 5 ? 3.08 24.859 14.594 1 92.38 5 PRO B C 1
ATOM 2071 O O . PRO B 1 5 ? 3.998 24.734 13.781 1 92.38 5 PRO B O 1
ATOM 2074 N N . PHE B 1 6 ? 1.894 25.172 14.141 1 97.25 6 PHE B N 1
ATOM 2075 C CA . PHE B 1 6 ? 1.579 25.656 12.797 1 97.25 6 PHE B CA 1
ATOM 2076 C C . PHE B 1 6 ? 0.482 26.703 12.852 1 97.25 6 PHE B C 1
ATOM 2078 O O . PHE B 1 6 ? -0.184 26.875 13.875 1 97.25 6 PHE B O 1
ATOM 2085 N N . SER B 1 7 ? 0.286 27.453 11.766 1 97.25 7 SER B N 1
ATOM 2086 C CA . SER B 1 7 ? -0.62 28.609 11.766 1 97.25 7 SER B CA 1
ATOM 2087 C C . SER B 1 7 ? -1.702 28.453 10.703 1 97.25 7 SER B C 1
ATOM 2089 O O . SER B 1 7 ? -2.811 28.969 10.859 1 97.25 7 SER B O 1
ATOM 2091 N N . CYS B 1 8 ? -1.388 27.75 9.594 1 98.62 8 CYS B N 1
ATOM 2092 C CA . CYS B 1 8 ? -2.289 27.609 8.461 1 98.62 8 CYS B CA 1
ATOM 2093 C C . CYS B 1 8 ? -2.305 26.172 7.953 1 98.62 8 CYS B C 1
ATOM 2095 O O . CYS B 1 8 ? -1.271 25.641 7.543 1 98.62 8 CYS B O 1
ATOM 2097 N N . ALA B 1 9 ? -3.494 25.578 7.961 1 98.94 9 ALA B N 1
ATOM 2098 C CA . ALA B 1 9 ? -3.611 24.156 7.629 1 98.94 9 ALA B CA 1
ATOM 2099 C C . ALA B 1 9 ? -4.449 23.953 6.367 1 98.94 9 ALA B C 1
ATOM 2101 O O . ALA B 1 9 ? -5.461 24.641 6.176 1 98.94 9 ALA B O 1
ATOM 2102 N N . LEU B 1 10 ? -3.967 23.094 5.496 1 98.94 10 LEU B N 1
ATOM 2103 C CA . LEU B 1 10 ? -4.742 22.547 4.387 1 98.94 10 LEU B CA 1
ATOM 2104 C C . LEU B 1 10 ? -5.281 21.156 4.738 1 98.94 10 LEU B C 1
ATOM 2106 O O . LEU B 1 10 ? -4.512 20.25 5.043 1 98.94 10 LEU B O 1
ATOM 2110 N N . VAL B 1 11 ? -6.582 20.984 4.762 1 98.94 11 VAL B N 1
ATOM 2111 C CA . VAL B 1 11 ? -7.234 19.734 5.094 1 98.94 11 VAL B CA 1
ATOM 2112 C C . VAL B 1 11 ? -7.922 19.156 3.857 1 98.94 11 VAL B C 1
ATOM 2114 O O . VAL B 1 11 ? -8.922 19.719 3.385 1 98.94 11 VAL B O 1
ATOM 2117 N N . THR B 1 12 ? -7.434 18.078 3.311 1 98.94 12 THR B N 1
ATOM 2118 C CA . THR B 1 12 ? -8.141 17.406 2.227 1 98.94 12 THR B CA 1
ATOM 2119 C C . THR B 1 12 ? -9.297 16.562 2.77 1 98.94 12 THR B C 1
ATOM 2121 O O . THR B 1 12 ? -9.227 16.047 3.885 1 98.94 12 THR B O 1
ATOM 2124 N N . GLY B 1 13 ? -10.344 16.438 1.944 1 98.31 13 GLY B N 1
ATOM 2125 C CA . GLY B 1 13 ? -11.547 15.812 2.475 1 98.31 13 GLY B CA 1
ATOM 2126 C C . GLY B 1 13 ? -12.18 16.609 3.596 1 98.31 13 GLY B C 1
ATOM 2127 O O . GLY B 1 13 ? -12.758 16.031 4.523 1 98.31 13 GLY B O 1
ATOM 2128 N N . GLY B 1 14 ? -12.016 17.891 3.568 1 98.19 14 GLY B N 1
ATOM 2129 C CA . GLY B 1 14 ? -12.438 18.75 4.664 1 98.19 14 GLY B CA 1
ATOM 2130 C C . GLY B 1 14 ? -13.914 19.109 4.609 1 98.19 14 GLY B C 1
ATOM 2131 O O . GLY B 1 14 ? -14.43 19.766 5.512 1 98.19 14 GLY B O 1
ATOM 2132 N N . GLY B 1 15 ? -14.633 18.672 3.584 1 96.75 15 GLY B N 1
ATOM 2133 C CA . GLY B 1 15 ? -16.031 19.016 3.41 1 96.75 15 GLY B CA 1
ATOM 2134 C C . GLY B 1 15 ? -16.969 18.234 4.324 1 96.75 15 GLY B C 1
ATOM 2135 O O . GLY B 1 15 ? -18.125 18.594 4.508 1 96.75 15 GLY B O 1
ATOM 2136 N N . GLY B 1 16 ? -16.438 17.156 4.945 1 95.19 16 GLY B N 1
ATOM 2137 C CA . GLY B 1 16 ? -17.281 16.328 5.805 1 95.19 16 GLY B CA 1
ATOM 2138 C C . GLY B 1 16 ? -16.469 15.414 6.707 1 95.19 16 GLY B C 1
ATOM 2139 O O . GLY B 1 16 ? -15.242 15.477 6.73 1 95.19 16 GLY B O 1
ATOM 2140 N N . GLY B 1 17 ? -17.234 14.711 7.562 1 94.81 17 GLY B N 1
ATOM 2141 C CA . GLY B 1 17 ? -16.641 13.648 8.359 1 94.81 17 GLY B CA 1
ATOM 2142 C C . GLY B 1 17 ? -15.539 14.148 9.281 1 94.81 17 GLY B C 1
ATOM 2143 O O . GLY B 1 17 ? -15.695 15.172 9.945 1 94.81 17 GLY B O 1
ATOM 2144 N N . LEU B 1 18 ? -14.5 13.328 9.375 1 96.88 18 LEU B N 1
ATOM 2145 C CA . LEU B 1 18 ? -13.367 13.633 10.242 1 96.88 18 LEU B CA 1
ATOM 2146 C C . LEU B 1 18 ? -12.664 14.906 9.781 1 96.88 18 LEU B C 1
ATOM 2148 O O . LEU B 1 18 ? -12.195 15.695 10.609 1 96.88 18 LEU B O 1
ATOM 2152 N N . GLY B 1 19 ? -12.594 15.094 8.445 1 98.38 19 GLY B N 1
ATOM 2153 C CA . GLY B 1 19 ? -11.961 16.281 7.91 1 98.38 19 GLY B CA 1
ATOM 2154 C C . GLY B 1 19 ? -12.609 17.562 8.383 1 98.38 19 GLY B C 1
ATOM 2155 O O . GLY B 1 19 ? -11.922 18.516 8.781 1 98.38 19 GLY B O 1
ATOM 2156 N N . LYS B 1 20 ? -13.891 17.562 8.344 1 98.44 20 LYS B N 1
ATOM 2157 C CA . LYS B 1 20 ? -14.648 18.719 8.812 1 98.44 20 LYS B CA 1
ATOM 2158 C C . LYS B 1 20 ? -14.445 18.938 10.312 1 98.44 20 LYS B C 1
ATOM 2160 O O . LYS B 1 20 ? -14.25 20.078 10.758 1 98.44 20 LYS B O 1
ATOM 2165 N N . ALA B 1 21 ? -14.469 17.875 11.078 1 98.44 21 ALA B N 1
ATOM 2166 C CA . ALA B 1 21 ? -14.312 17.953 12.531 1 98.44 21 ALA B CA 1
ATOM 2167 C C . ALA B 1 21 ? -12.922 18.469 12.898 1 98.44 21 ALA B C 1
ATOM 2169 O O . ALA B 1 21 ? -12.781 19.297 13.797 1 98.44 21 ALA B O 1
ATOM 2170 N N . ILE B 1 22 ? -11.898 18 12.211 1 98.69 22 ILE B N 1
ATOM 2171 C CA . ILE B 1 22 ? -10.531 18.438 12.445 1 98.69 22 ILE B CA 1
ATOM 2172 C C . ILE B 1 22 ? -10.383 19.906 12.07 1 98.69 22 ILE B C 1
ATOM 2174 O O . ILE B 1 22 ? -9.805 20.688 12.828 1 98.69 22 ILE B O 1
ATOM 2178 N N . ALA B 1 23 ? -10.938 20.25 10.938 1 98.81 23 ALA B N 1
ATOM 2179 C CA . ALA B 1 23 ? -10.898 21.641 10.484 1 98.81 23 ALA B CA 1
ATOM 2180 C C . ALA B 1 23 ? -11.547 22.578 11.508 1 98.81 23 ALA B C 1
ATOM 2182 O O . ALA B 1 23 ? -10.969 23.609 11.867 1 98.81 23 ALA B O 1
ATOM 2183 N N . ALA B 1 24 ? -12.719 22.188 12.016 1 98.69 24 ALA B N 1
ATOM 2184 C CA . ALA B 1 24 ? -13.445 23 12.992 1 98.69 24 ALA B CA 1
ATOM 2185 C C . ALA B 1 24 ? -12.641 23.156 14.273 1 98.69 24 ALA B C 1
ATOM 2187 O O . ALA B 1 24 ? -12.609 24.25 14.859 1 98.69 24 ALA B O 1
ATOM 2188 N N . TYR B 1 25 ? -12.039 22.094 14.688 1 98.31 25 TYR B N 1
ATOM 2189 C CA . TYR B 1 25 ? -11.195 22.156 15.883 1 98.31 25 TYR B CA 1
ATOM 2190 C C . TYR B 1 25 ? -10.039 23.125 15.688 1 98.31 25 TYR B C 1
ATOM 2192 O O . TYR B 1 25 ? -9.781 23.969 16.547 1 98.31 25 TYR B O 1
ATOM 2200 N N . LEU B 1 26 ? -9.352 23.078 14.547 1 98.56 26 LEU B N 1
ATOM 2201 C CA . LEU B 1 26 ? -8.203 23.938 14.297 1 98.56 26 LEU B CA 1
ATOM 2202 C C . LEU B 1 26 ? -8.625 25.406 14.25 1 98.56 26 LEU B C 1
ATOM 2204 O O . LEU B 1 26 ? -7.91 26.281 14.75 1 98.56 26 LEU B O 1
ATOM 2208 N N . LEU B 1 27 ? -9.805 25.656 13.703 1 98.5 27 LEU B N 1
ATOM 2209 C CA . LEU B 1 27 ? -10.352 27 13.672 1 98.5 27 LEU B CA 1
ATOM 2210 C C . LEU B 1 27 ? -10.609 27.516 15.086 1 98.5 27 LEU B C 1
ATOM 2212 O O . LEU B 1 27 ? -10.32 28.672 15.398 1 98.5 27 LEU B O 1
ATOM 2216 N N . SER B 1 28 ? -11.094 26.641 15.898 1 97.81 28 SER B N 1
ATOM 2217 C CA . SER B 1 28 ? -11.383 27 17.281 1 97.81 28 SER B CA 1
ATOM 2218 C C . SER B 1 28 ? -10.102 27.359 18.047 1 97.81 28 SER B C 1
ATOM 2220 O O . SER B 1 28 ? -10.148 28.047 19.062 1 97.81 28 SER B O 1
ATOM 2222 N N . LYS B 1 29 ? -9 26.875 17.562 1 97.5 29 LYS B N 1
ATOM 2223 C CA . LYS B 1 29 ? -7.703 27.156 18.188 1 97.5 29 LYS B CA 1
ATOM 2224 C C . LYS B 1 29 ? -7.043 28.375 17.531 1 97.5 29 LYS B C 1
ATOM 2226 O O . LYS B 1 29 ? -5.871 28.656 17.781 1 97.5 29 LYS B O 1
ATOM 2231 N N . GLY B 1 30 ? -7.754 29.062 16.641 1 97.38 30 GLY B N 1
ATOM 2232 C CA . GLY B 1 30 ? -7.277 30.297 16.031 1 97.38 30 GLY B CA 1
ATOM 2233 C C . GLY B 1 30 ? -6.426 30.078 14.805 1 97.38 30 GLY B C 1
ATOM 2234 O O . GLY B 1 30 ? -5.773 31 14.312 1 97.38 30 GLY B O 1
ATOM 2235 N N . LYS B 1 31 ? -6.363 28.859 14.273 1 98.31 31 LYS B N 1
ATOM 2236 C CA . LYS B 1 31 ? -5.594 28.562 13.062 1 98.31 31 LYS B CA 1
ATOM 2237 C C . LYS B 1 31 ? -6.379 28.938 11.812 1 98.31 31 LYS B C 1
ATOM 2239 O O . LYS B 1 31 ? -7.609 28.906 11.812 1 98.31 31 LYS B O 1
ATOM 2244 N N . LYS B 1 32 ? -5.66 29.344 10.758 1 98.69 32 LYS B N 1
ATOM 2245 C CA . LYS B 1 32 ? -6.262 29.375 9.43 1 98.69 32 LYS B CA 1
ATOM 2246 C C . LYS B 1 32 ? -6.449 27.969 8.875 1 98.69 32 LYS B C 1
ATOM 2248 O O . LYS B 1 32 ? -5.578 27.109 9.039 1 98.69 32 LYS B O 1
ATOM 2253 N N . VAL B 1 33 ? -7.617 27.734 8.281 1 98.94 33 VAL B N 1
ATOM 2254 C CA . VAL B 1 33 ? -7.883 26.391 7.758 1 98.94 33 VAL B CA 1
ATOM 2255 C C . VAL B 1 33 ? -8.438 26.5 6.34 1 98.94 33 VAL B C 1
ATOM 2257 O O . VAL B 1 33 ? -9.445 27.188 6.109 1 98.94 33 VAL B O 1
ATOM 2260 N N . ILE B 1 34 ? -7.781 25.906 5.426 1 98.94 34 ILE B N 1
ATOM 2261 C CA . ILE B 1 34 ? -8.227 25.719 4.051 1 98.94 34 ILE B CA 1
ATOM 2262 C C . ILE B 1 34 ? -8.719 24.297 3.85 1 98.94 34 ILE B C 1
ATOM 2264 O O . ILE B 1 34 ? -8.008 23.328 4.176 1 98.94 34 ILE B O 1
ATOM 2268 N N . ILE B 1 35 ? -9.953 24.125 3.35 1 98.94 35 ILE B N 1
ATOM 2269 C CA . ILE B 1 35 ? -10.453 22.781 3.096 1 98.94 35 ILE B CA 1
ATOM 2270 C C . ILE B 1 35 ? -10.477 22.516 1.593 1 98.94 35 ILE B C 1
ATOM 2272 O O . ILE B 1 35 ? -10.719 23.422 0.796 1 98.94 35 ILE B O 1
ATOM 2276 N N . ALA B 1 36 ? -10.172 21.312 1.21 1 98.94 36 ALA B N 1
ATOM 2277 C CA . ALA B 1 36 ? -10.188 20.875 -0.187 1 98.94 36 ALA B CA 1
ATOM 2278 C C . ALA B 1 36 ? -10.945 19.562 -0.351 1 98.94 36 ALA B C 1
ATOM 2280 O O . ALA B 1 36 ? -10.953 18.734 0.555 1 98.94 36 ALA B O 1
ATOM 2281 N N . GLY B 1 37 ? -11.586 19.375 -1.456 1 98.44 37 GLY B N 1
ATOM 2282 C CA . GLY B 1 37 ? -12.344 18.188 -1.792 1 98.44 37 GLY B CA 1
ATOM 2283 C C . GLY B 1 37 ? -12.93 18.219 -3.189 1 98.44 37 GLY B C 1
ATOM 2284 O O . GLY B 1 37 ? -12.656 19.141 -3.959 1 98.44 37 GLY B O 1
ATOM 2285 N N . ARG B 1 38 ? -13.742 17.281 -3.514 1 96.94 38 ARG B N 1
ATOM 2286 C CA . ARG B 1 38 ? -14.164 17.094 -4.895 1 96.94 38 ARG B CA 1
ATOM 2287 C C . ARG B 1 38 ? -15.438 17.875 -5.195 1 96.94 38 ARG B C 1
ATOM 2289 O O . ARG B 1 38 ? -15.664 18.297 -6.332 1 96.94 38 ARG B O 1
ATOM 2296 N N . THR B 1 39 ? -16.25 18.047 -4.148 1 96.62 39 THR B N 1
ATOM 2297 C CA . THR B 1 39 ? -17.578 18.594 -4.387 1 96.62 39 THR B CA 1
ATOM 2298 C C . THR B 1 39 ? -17.641 20.047 -3.928 1 96.62 39 THR B C 1
ATOM 2300 O O . THR B 1 39 ? -17.75 20.328 -2.73 1 96.62 39 THR B O 1
ATOM 2303 N N . GLU B 1 40 ? -17.766 20.922 -4.855 1 97.69 40 GLU B N 1
ATOM 2304 C CA . GLU B 1 40 ? -17.688 22.344 -4.566 1 97.69 40 GLU B CA 1
ATOM 2305 C C . GLU B 1 40 ? -18.844 22.781 -3.66 1 97.69 40 GLU B C 1
ATOM 2307 O O . GLU B 1 40 ? -18.641 23.562 -2.725 1 97.69 40 GLU B O 1
ATOM 2312 N N . SER B 1 41 ? -20.047 22.328 -3.951 1 98.19 41 SER B N 1
ATOM 2313 C CA . SER B 1 41 ? -21.203 22.734 -3.164 1 98.19 41 SER B CA 1
ATOM 2314 C C . SER B 1 41 ? -21.047 22.344 -1.698 1 98.19 41 SER B C 1
ATOM 2316 O O . SER B 1 41 ? -21.344 23.141 -0.803 1 98.19 41 SER B O 1
ATOM 2318 N N . THR B 1 42 ? -20.531 21.156 -1.463 1 97.69 42 THR B N 1
ATOM 2319 C CA . THR B 1 42 ? -20.281 20.672 -0.108 1 97.69 42 THR B CA 1
ATOM 2320 C C . THR B 1 42 ? -19.203 21.516 0.579 1 97.69 42 THR B C 1
ATOM 2322 O O . THR B 1 42 ? -19.344 21.859 1.755 1 97.69 42 THR B O 1
ATOM 2325 N N . LEU B 1 43 ? -18.188 21.875 -0.143 1 98.62 43 LEU B N 1
ATOM 2326 C CA . LEU B 1 43 ? -17.094 22.672 0.396 1 98.62 43 LEU B CA 1
ATOM 2327 C C . LEU B 1 43 ? -17.578 24.062 0.78 1 98.62 43 LEU B C 1
ATOM 2329 O O . LEU B 1 43 ? -17.234 24.578 1.852 1 98.62 43 LEU B O 1
ATOM 2333 N N . ARG B 1 44 ? -18.281 24.609 -0.095 1 98.44 44 ARG B N 1
ATOM 2334 C CA . ARG B 1 44 ? -18.828 25.953 0.143 1 98.44 44 ARG B CA 1
ATOM 2335 C C . ARG B 1 44 ? -19.703 25.969 1.384 1 98.44 44 ARG B C 1
ATOM 2337 O O . ARG B 1 44 ? -19.578 26.859 2.232 1 98.44 44 ARG B O 1
ATOM 2344 N N . GLU B 1 45 ? -20.609 25.016 1.482 1 98.5 45 GLU B N 1
ATOM 2345 C CA . GLU B 1 45 ? -21.5 24.922 2.633 1 98.5 45 GLU B CA 1
ATOM 2346 C C . GLU B 1 45 ? -20.719 24.703 3.924 1 98.5 45 GLU B C 1
ATOM 2348 O O . GLU B 1 45 ? -20.984 25.359 4.934 1 98.5 45 GLU B O 1
ATOM 2353 N N . THR B 1 46 ? -19.766 23.781 3.904 1 98.69 46 THR B N 1
ATOM 2354 C CA . THR B 1 46 ? -18.969 23.484 5.078 1 98.69 46 THR B CA 1
ATOM 2355 C C . THR B 1 46 ? -18.094 24.672 5.461 1 98.69 46 THR B C 1
ATOM 2357 O O . THR B 1 46 ? -17.969 25 6.645 1 98.69 46 THR B O 1
ATOM 2360 N N . ALA B 1 47 ? -17.5 25.328 4.469 1 98.75 47 ALA B N 1
ATOM 2361 C CA . ALA B 1 47 ? -16.656 26.5 4.738 1 98.75 47 ALA B CA 1
ATOM 2362 C C . ALA B 1 47 ? -17.453 27.578 5.461 1 98.75 47 ALA B C 1
ATOM 2364 O O . ALA B 1 47 ? -16.953 28.203 6.398 1 98.75 47 ALA B O 1
ATOM 2365 N N . LYS B 1 48 ? -18.672 27.797 5.016 1 98.56 48 LYS B N 1
ATOM 2366 C CA . LYS B 1 48 ? -19.531 28.781 5.652 1 98.56 48 LYS B CA 1
ATOM 2367 C C . LYS B 1 48 ? -19.906 28.344 7.07 1 98.56 48 LYS B C 1
ATOM 2369 O O . LYS B 1 48 ? -19.891 29.172 7.996 1 98.56 48 LYS B O 1
ATOM 2374 N N . GLU B 1 49 ? -20.234 27.109 7.215 1 98.69 49 GLU B N 1
ATOM 2375 C CA . GLU B 1 49 ? -20.688 26.547 8.484 1 98.69 49 GLU B CA 1
ATOM 2376 C C . GLU B 1 49 ? -19.609 26.672 9.555 1 98.69 49 GLU B C 1
ATOM 2378 O O . GLU B 1 49 ? -19.891 27.062 10.688 1 98.69 49 GLU B O 1
ATOM 2383 N N . ILE B 1 50 ? -18.344 26.344 9.227 1 98.62 50 ILE B N 1
ATOM 2384 C CA . ILE B 1 50 ? -17.312 26.234 10.258 1 98.62 50 ILE B CA 1
ATOM 2385 C C . ILE B 1 50 ? -16.453 27.5 10.25 1 98.62 50 ILE B C 1
ATOM 2387 O O . ILE B 1 50 ? -15.609 27.688 11.133 1 98.62 50 ILE B O 1
ATOM 2391 N N . GLY B 1 51 ? -16.641 28.328 9.273 1 98.69 51 GLY B N 1
ATOM 2392 C CA . GLY B 1 51 ? -15.828 29.531 9.164 1 98.69 51 GLY B CA 1
ATOM 2393 C C . GLY B 1 51 ? -14.438 29.266 8.625 1 98.69 51 GLY B C 1
ATOM 2394 O O . GLY B 1 51 ? -13.461 29.828 9.117 1 98.69 51 GLY B O 1
ATOM 2395 N N . ALA B 1 52 ? -14.344 28.312 7.668 1 98.81 52 ALA B N 1
ATOM 2396 C CA . ALA B 1 52 ? -13.047 28.031 7.066 1 98.81 52 ALA B CA 1
ATOM 2397 C C . ALA B 1 52 ? -12.477 29.266 6.379 1 98.81 52 ALA B C 1
ATOM 2399 O O . ALA B 1 52 ? -13.227 30.109 5.883 1 98.81 52 ALA B O 1
ATOM 2400 N N . THR B 1 53 ? -11.18 29.344 6.391 1 98.88 53 THR B N 1
ATOM 2401 C CA . THR B 1 53 ? -10.492 30.469 5.758 1 98.88 53 THR B CA 1
ATOM 2402 C C . THR B 1 53 ? -10.773 30.5 4.258 1 98.88 53 THR B C 1
ATOM 2404 O O . THR B 1 53 ? -10.875 31.578 3.66 1 98.88 53 THR B O 1
ATOM 2407 N N . ASP B 1 54 ? -10.766 29.359 3.639 1 98.81 54 ASP B N 1
ATOM 2408 C CA . ASP B 1 54 ? -10.984 29.203 2.205 1 98.81 54 ASP B CA 1
ATOM 2409 C C . ASP B 1 54 ? -11.289 27.75 1.854 1 98.81 54 ASP B C 1
ATOM 2411 O O . ASP B 1 54 ? -11.234 26.859 2.721 1 98.81 54 ASP B O 1
ATOM 2415 N N . TYR B 1 55 ? -11.75 27.547 0.652 1 98.81 55 TYR B N 1
ATOM 2416 C CA . TYR B 1 55 ? -11.93 26.188 0.133 1 98.81 55 TYR B CA 1
ATOM 2417 C C . TYR B 1 55 ? -11.484 26.109 -1.32 1 98.81 55 TYR B C 1
ATOM 2419 O O . TYR B 1 55 ? -11.523 27.094 -2.053 1 98.81 55 TYR B O 1
ATOM 2427 N N . PHE B 1 56 ? -10.977 24.906 -1.719 1 98.81 56 PHE B N 1
ATOM 2428 C CA . PHE B 1 56 ? -10.578 24.609 -3.092 1 98.81 56 PHE B CA 1
ATOM 2429 C C . PHE B 1 56 ? -11.141 23.281 -3.547 1 98.81 56 PHE B C 1
ATOM 2431 O O . PHE B 1 56 ? -11.18 22.312 -2.775 1 98.81 56 PHE B O 1
ATOM 2438 N N . THR B 1 57 ? -11.602 23.25 -4.766 1 98.62 57 THR B N 1
ATOM 2439 C CA . THR B 1 57 ? -11.977 21.984 -5.367 1 98.62 57 THR B CA 1
ATOM 2440 C C . THR B 1 57 ? -10.742 21.234 -5.855 1 98.62 57 THR B C 1
ATOM 2442 O O . THR B 1 57 ? -9.938 21.766 -6.613 1 98.62 57 THR B O 1
ATOM 2445 N N . LEU B 1 58 ? -10.609 20.016 -5.387 1 98.75 58 LEU B N 1
ATOM 2446 C CA . LEU B 1 58 ? -9.492 19.156 -5.758 1 98.75 58 LEU B CA 1
ATOM 2447 C C . LEU B 1 58 ? -9.883 17.688 -5.66 1 98.75 58 LEU B C 1
ATOM 2449 O O . LEU B 1 58 ? -10.406 17.25 -4.633 1 98.75 58 LEU B O 1
ATOM 2453 N N . ASP B 1 59 ? -9.711 17 -6.707 1 98.62 59 ASP B N 1
ATOM 2454 C CA . ASP B 1 59 ? -9.727 15.539 -6.664 1 98.62 59 ASP B CA 1
ATOM 2455 C C . ASP B 1 59 ? -8.328 14.977 -6.438 1 98.62 59 ASP B C 1
ATOM 2457 O O . ASP B 1 59 ? -7.516 14.922 -7.363 1 98.62 59 ASP B O 1
ATOM 2461 N N . THR B 1 60 ? -8.109 14.492 -5.199 1 98.56 60 THR B N 1
ATOM 2462 C CA . THR B 1 60 ? -6.762 14.07 -4.836 1 98.56 60 THR B CA 1
ATOM 2463 C C . THR B 1 60 ? -6.352 12.836 -5.633 1 98.56 60 THR B C 1
ATOM 2465 O O . THR B 1 60 ? -5.172 12.477 -5.668 1 98.56 60 THR B O 1
ATOM 2468 N N . GLY B 1 61 ? -7.289 12.141 -6.281 1 98.31 61 GLY B N 1
ATOM 2469 C CA . GLY B 1 61 ? -6.98 10.984 -7.105 1 98.31 61 GLY B CA 1
ATOM 2470 C C . GLY B 1 61 ? -6.512 11.352 -8.5 1 98.31 61 GLY B C 1
ATOM 2471 O O . GLY B 1 61 ? -6.02 10.5 -9.242 1 98.31 61 GLY B O 1
ATOM 2472 N N . VAL B 1 62 ? -6.727 12.602 -8.883 1 98.5 62 VAL B N 1
ATOM 2473 C CA . VAL B 1 62 ? -6.246 13.102 -10.164 1 98.5 62 VAL B CA 1
ATOM 2474 C C . VAL B 1 62 ? -4.941 13.875 -9.961 1 98.5 62 VAL B C 1
ATOM 2476 O O . VAL B 1 62 ? -4.945 15.102 -9.875 1 98.5 62 VAL B O 1
ATOM 2479 N N . VAL B 1 63 ? -3.848 13.141 -10.016 1 97.56 63 VAL B N 1
ATOM 2480 C CA . VAL B 1 63 ? -2.562 13.664 -9.555 1 97.56 63 VAL B CA 1
ATOM 2481 C C . VAL B 1 63 ? -2.129 14.82 -10.453 1 97.56 63 VAL B C 1
ATOM 2483 O O . VAL B 1 63 ? -1.38 15.703 -10.023 1 97.56 63 VAL B O 1
ATOM 2486 N N . SER B 1 64 ? -2.619 14.883 -11.711 1 98.06 64 SER B N 1
ATOM 2487 C CA . SER B 1 64 ? -2.262 15.961 -12.625 1 98.06 64 SER B CA 1
ATOM 2488 C C . SER B 1 64 ? -2.826 17.297 -12.141 1 98.06 64 SER B C 1
ATOM 2490 O O . SER B 1 64 ? -2.363 18.359 -12.562 1 98.06 64 SER B O 1
ATOM 2492 N N . GLN B 1 65 ? -3.779 17.312 -11.234 1 98.62 65 GLN B N 1
ATOM 2493 C CA . GLN B 1 65 ? -4.395 18.516 -10.695 1 98.62 65 GLN B CA 1
ATOM 2494 C C . GLN B 1 65 ? -3.588 19.078 -9.531 1 98.62 65 GLN B C 1
ATOM 2496 O O . GLN B 1 65 ? -3.77 20.234 -9.141 1 98.62 65 GLN B O 1
ATOM 2501 N N . ILE B 1 66 ? -2.676 18.312 -8.992 1 98.69 66 ILE B N 1
ATOM 2502 C CA . ILE B 1 66 ? -2.08 18.625 -7.699 1 98.69 66 ILE B CA 1
ATOM 2503 C C . ILE B 1 66 ? -1.028 19.719 -7.867 1 98.69 66 ILE B C 1
ATOM 2505 O O . ILE B 1 66 ? -1.003 20.688 -7.105 1 98.69 66 ILE B O 1
ATOM 2509 N N . PRO B 1 67 ? -0.212 19.672 -8.961 1 98.31 67 PRO B N 1
ATOM 2510 C CA . PRO B 1 67 ? 0.801 20.734 -9.086 1 98.31 67 PRO B CA 1
ATOM 2511 C C . PRO B 1 67 ? 0.191 22.125 -9.258 1 98.31 67 PRO B C 1
ATOM 2513 O O . PRO B 1 67 ? 0.544 23.047 -8.523 1 98.31 67 PRO B O 1
ATOM 2516 N N . PRO B 1 68 ? -0.747 22.328 -10.18 1 98.56 68 PRO B N 1
ATOM 2517 C CA . PRO B 1 68 ? -1.346 23.672 -10.266 1 98.56 68 PRO B CA 1
ATOM 2518 C C . PRO B 1 68 ? -2.105 24.062 -9.008 1 98.56 68 PRO B C 1
ATOM 2520 O O . PRO B 1 68 ? -2.121 25.234 -8.633 1 98.56 68 PRO B O 1
ATOM 2523 N N . PHE B 1 69 ? -2.768 23.125 -8.328 1 98.81 69 PHE B N 1
ATOM 2524 C CA . PHE B 1 69 ? -3.438 23.375 -7.055 1 98.81 69 PHE B CA 1
ATOM 2525 C C . PHE B 1 69 ? -2.453 23.922 -6.023 1 98.81 69 PHE B C 1
ATOM 2527 O O . PHE B 1 69 ? -2.727 24.922 -5.363 1 98.81 69 PHE B O 1
ATOM 2534 N N . ILE B 1 70 ? -1.269 23.266 -5.895 1 98.75 70 ILE B N 1
ATOM 2535 C CA . ILE B 1 70 ? -0.241 23.656 -4.934 1 98.75 70 ILE B CA 1
ATOM 2536 C C . ILE B 1 70 ? 0.263 25.062 -5.25 1 98.75 70 ILE B C 1
ATOM 2538 O O . ILE B 1 70 ? 0.419 25.891 -4.348 1 98.75 70 ILE B O 1
ATOM 2542 N N . THR B 1 71 ? 0.47 25.281 -6.52 1 98.56 71 THR B N 1
ATOM 2543 C CA . THR B 1 71 ? 0.907 26.609 -6.945 1 98.56 71 THR B CA 1
ATOM 2544 C C . THR B 1 71 ? -0.095 27.672 -6.512 1 98.56 71 THR B C 1
ATOM 2546 O O . THR B 1 71 ? 0.288 28.703 -5.949 1 98.56 71 THR B O 1
ATOM 2549 N N . THR B 1 72 ? -1.315 27.406 -6.695 1 98.75 72 THR B N 1
ATOM 2550 C CA . THR B 1 72 ? -2.379 28.359 -6.387 1 98.75 72 THR B CA 1
ATOM 2551 C C . THR B 1 72 ? -2.49 28.578 -4.879 1 98.75 72 THR B C 1
ATOM 2553 O O . THR B 1 72 ? -2.525 29.703 -4.41 1 98.75 72 THR B O 1
ATOM 2556 N N . VAL B 1 73 ? -2.527 27.484 -4.125 1 98.75 73 VAL B N 1
ATOM 2557 C CA . VAL B 1 73 ? -2.791 27.562 -2.693 1 98.75 73 VAL B CA 1
ATOM 2558 C C . VAL B 1 73 ? -1.605 28.219 -1.988 1 98.75 73 VAL B C 1
ATOM 2560 O O . VAL B 1 73 ? -1.787 29 -1.057 1 98.75 73 VAL B O 1
ATOM 2563 N N . THR B 1 74 ? -0.356 27.953 -2.416 1 98.5 74 THR B N 1
ATOM 2564 C CA . THR B 1 74 ? 0.807 28.516 -1.733 1 98.5 74 THR B CA 1
ATOM 2565 C C . THR B 1 74 ? 1.016 29.969 -2.119 1 98.5 74 THR B C 1
ATOM 2567 O O . THR B 1 74 ? 1.617 30.734 -1.365 1 98.5 74 THR B O 1
ATOM 2570 N N . ALA B 1 75 ? 0.58 30.328 -3.348 1 98.62 75 ALA B N 1
ATOM 2571 C CA . ALA B 1 75 ? 0.62 31.734 -3.729 1 98.62 75 ALA B CA 1
ATOM 2572 C C . ALA B 1 75 ? -0.367 32.562 -2.904 1 98.62 75 ALA B C 1
ATOM 2574 O O . ALA B 1 75 ? -0.051 33.656 -2.469 1 98.62 75 ALA B O 1
ATOM 2575 N N . LYS B 1 76 ? -1.503 32.031 -2.703 1 98.69 76 LYS B N 1
ATOM 2576 C CA . LYS B 1 76 ? -2.551 32.719 -1.966 1 98.69 76 LYS B CA 1
ATOM 2577 C C . LYS B 1 76 ? -2.281 32.688 -0.464 1 98.69 76 LYS B C 1
ATOM 2579 O O . LYS B 1 76 ? -2.598 33.656 0.248 1 98.69 76 LYS B O 1
ATOM 2584 N N . TYR B 1 77 ? -1.768 31.625 -0.006 1 98.69 77 TYR B N 1
ATOM 2585 C CA . TYR B 1 77 ? -1.47 31.438 1.409 1 98.69 77 TYR B CA 1
ATOM 2586 C C . TYR B 1 77 ? -0.012 31.047 1.611 1 98.69 77 TYR B C 1
ATOM 2588 O O . TYR B 1 77 ? 0.284 29.906 1.96 1 98.69 77 TYR B O 1
ATOM 2596 N N . PRO B 1 78 ? 0.86 32.031 1.527 1 98.31 78 PRO B N 1
ATOM 2597 C CA . PRO B 1 78 ? 2.293 31.75 1.659 1 98.31 78 PRO B CA 1
ATOM 2598 C C . PRO B 1 78 ? 2.668 31.234 3.047 1 98.31 78 PRO B C 1
ATOM 2600 O O . PRO B 1 78 ? 3.75 30.672 3.227 1 98.31 78 PRO B O 1
ATOM 2603 N N . ASP B 1 79 ? 1.794 31.391 4.031 1 97.81 79 ASP B N 1
ATOM 2604 C CA . ASP B 1 79 ? 2.078 30.969 5.395 1 97.81 79 ASP B CA 1
ATOM 2605 C C . ASP B 1 79 ? 1.562 29.547 5.648 1 97.81 79 ASP B C 1
ATOM 2607 O O . ASP B 1 79 ? 1.595 29.062 6.781 1 97.81 79 ASP B O 1
ATOM 2611 N N . LEU B 1 80 ? 1.133 28.812 4.578 1 98.75 80 LEU B N 1
ATOM 2612 C CA . LEU B 1 80 ? 0.723 27.422 4.723 1 98.75 80 LEU B CA 1
ATOM 2613 C C . LEU B 1 80 ? 1.852 26.578 5.309 1 98.75 80 LEU B C 1
ATOM 2615 O O . LEU B 1 80 ? 2.945 26.516 4.738 1 98.75 80 LEU B O 1
ATOM 2619 N N . ASP B 1 81 ? 1.525 25.969 6.488 1 98.81 81 ASP B N 1
ATOM 2620 C CA . ASP B 1 81 ? 2.6 25.234 7.148 1 98.81 81 ASP B CA 1
ATOM 2621 C C . ASP B 1 81 ? 2.074 23.953 7.781 1 98.81 81 ASP B C 1
ATOM 2623 O O . ASP B 1 81 ? 2.738 23.359 8.633 1 98.81 81 ASP B O 1
ATOM 2627 N N . CYS B 1 82 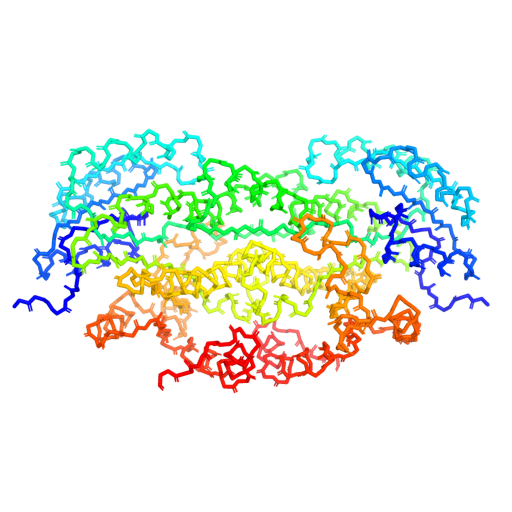? 0.885 23.5 7.367 1 98.88 82 CYS B N 1
ATOM 2628 C CA . CYS B 1 82 ? 0.329 22.234 7.805 1 98.88 82 CYS B CA 1
ATOM 2629 C C . CYS B 1 82 ? -0.503 21.594 6.703 1 98.88 82 CYS B C 1
ATOM 2631 O O . CYS B 1 82 ? -1.313 22.266 6.059 1 98.88 82 CYS B O 1
ATOM 2633 N N . LEU B 1 83 ? -0.215 20.359 6.406 1 98.94 83 LEU B N 1
ATOM 2634 C CA . LEU B 1 83 ? -0.986 19.531 5.484 1 98.94 83 LEU B CA 1
ATOM 2635 C C . LEU B 1 83 ? -1.62 18.344 6.211 1 98.94 83 LEU B C 1
ATOM 2637 O O . LEU B 1 83 ? -0.928 17.594 6.895 1 98.94 83 LEU B O 1
ATOM 2641 N N . ILE B 1 84 ? -2.92 18.234 6.133 1 98.94 84 ILE B N 1
ATOM 2642 C CA . ILE B 1 84 ? -3.633 17.078 6.672 1 98.94 84 ILE B CA 1
ATOM 2643 C C . ILE B 1 84 ? -4.219 16.25 5.523 1 98.94 84 ILE B C 1
ATOM 2645 O O . ILE B 1 84 ? -5.242 16.625 4.945 1 98.94 84 ILE B O 1
ATOM 2649 N N . ASN B 1 85 ? -3.527 15.172 5.203 1 98.94 85 ASN B N 1
ATOM 2650 C CA . ASN B 1 85 ? -4.012 14.195 4.242 1 98.94 85 ASN B CA 1
ATOM 2651 C C . ASN B 1 85 ? -5.117 13.32 4.836 1 98.94 85 ASN B C 1
ATOM 2653 O O . ASN B 1 85 ? -4.844 12.242 5.359 1 98.94 85 ASN B O 1
ATOM 2657 N N . ASN B 1 86 ? -6.316 13.773 4.68 1 98.81 86 ASN B N 1
ATOM 2658 C CA . ASN B 1 86 ? -7.484 13.109 5.258 1 98.81 86 ASN B CA 1
ATOM 2659 C C . ASN B 1 86 ? -8.375 12.508 4.176 1 98.81 86 ASN B C 1
ATOM 2661 O O . ASN B 1 86 ? -9.086 11.531 4.426 1 98.81 86 ASN B O 1
ATOM 2665 N N . ALA B 1 87 ? -8.359 13.117 2.977 1 98.5 87 ALA B N 1
ATOM 2666 C CA . ALA B 1 87 ? -9.18 12.594 1.887 1 98.5 87 ALA B CA 1
ATOM 2667 C C . ALA B 1 87 ? -8.898 11.117 1.644 1 98.5 87 ALA B C 1
ATOM 2669 O O . ALA B 1 87 ? -7.738 10.688 1.654 1 98.5 87 ALA B O 1
ATOM 2670 N N . GLY B 1 88 ? -9.875 10.297 1.521 1 97.31 88 GLY B N 1
ATOM 2671 C CA . GLY B 1 88 ? -9.781 8.875 1.24 1 97.31 88 GLY B CA 1
ATOM 2672 C C . GLY B 1 88 ? -11.117 8.242 0.9 1 97.31 88 GLY B C 1
ATOM 2673 O O . GLY B 1 88 ? -12.172 8.828 1.157 1 97.31 88 GLY B O 1
ATOM 2674 N N . VAL B 1 89 ? -11.086 7.137 0.264 1 97.44 89 VAL B N 1
ATOM 2675 C CA . VAL B 1 89 ? -12.281 6.355 -0.024 1 97.44 89 VAL B CA 1
ATOM 2676 C C . VAL B 1 89 ? -12.086 4.91 0.433 1 97.44 89 VAL B C 1
ATOM 2678 O O . VAL B 1 89 ? -10.945 4.438 0.538 1 97.44 89 VAL B O 1
ATOM 2681 N N . GLN B 1 90 ? -13.07 4.324 0.853 1 97.5 90 GLN B N 1
ATOM 2682 C CA . GLN B 1 90 ? -13.164 2.92 1.233 1 97.5 90 GLN B CA 1
ATOM 2683 C C . GLN B 1 90 ? -14.281 2.217 0.464 1 97.5 90 GLN B C 1
ATOM 2685 O O . GLN B 1 90 ? -15.461 2.371 0.79 1 97.5 90 GLN B O 1
ATOM 2690 N N . ARG B 1 91 ? -13.898 1.379 -0.474 1 97.31 91 ARG B N 1
ATOM 2691 C CA . ARG B 1 91 ? -14.898 0.795 -1.366 1 97.31 91 ARG B CA 1
ATOM 2692 C C . ARG B 1 91 ? -15.086 -0.691 -1.081 1 97.31 91 ARG B C 1
ATOM 2694 O O . ARG B 1 91 ? -14.109 -1.424 -0.912 1 97.31 91 ARG B O 1
ATOM 2701 N N . PRO B 1 92 ? -16.375 -1.083 -0.931 1 97.19 92 PRO B N 1
ATOM 2702 C CA . PRO B 1 92 ? -16.609 -2.529 -0.957 1 97.19 92 PRO B CA 1
ATOM 2703 C C . PRO B 1 92 ? -16.312 -3.148 -2.322 1 97.19 92 PRO B C 1
ATOM 2705 O O . PRO B 1 92 ? -16.875 -2.709 -3.334 1 97.19 92 PRO B O 1
ATOM 2708 N N . LEU B 1 93 ? -15.383 -4.09 -2.348 1 98.06 93 LEU B N 1
ATOM 2709 C CA . LEU B 1 93 ? -14.984 -4.77 -3.572 1 98.06 93 LEU B CA 1
ATOM 2710 C C . LEU B 1 93 ? -14.891 -6.277 -3.354 1 98.06 93 LEU B C 1
ATOM 2712 O O . LEU B 1 93 ? -14.148 -6.738 -2.486 1 98.06 93 LEU B O 1
ATOM 2716 N N . GLU B 1 94 ? -15.633 -7 -4.059 1 97.69 94 GLU B N 1
ATOM 2717 C CA . GLU B 1 94 ? -15.664 -8.453 -3.912 1 97.69 94 GLU B CA 1
ATOM 2718 C C . GLU B 1 94 ? -15.156 -9.141 -5.176 1 97.69 94 GLU B C 1
ATOM 2720 O O . GLU B 1 94 ? -15.773 -9.055 -6.234 1 97.69 94 GLU B O 1
ATOM 2725 N N . VAL B 1 95 ? -14.148 -9.977 -5.066 1 97.75 95 VAL B N 1
ATOM 2726 C CA . VAL B 1 95 ? -13.438 -10.531 -6.211 1 97.75 95 VAL B CA 1
ATOM 2727 C C . VAL B 1 95 ? -14.312 -11.562 -6.918 1 97.75 95 VAL B C 1
ATOM 2729 O O . VAL B 1 95 ? -14.133 -11.828 -8.109 1 97.75 95 VAL B O 1
ATOM 2732 N N . LEU B 1 96 ? -15.312 -12.133 -6.195 1 97.19 96 LEU B N 1
ATOM 2733 C CA . LEU B 1 96 ? -16.125 -13.195 -6.773 1 97.19 96 LEU B CA 1
ATOM 2734 C C . LEU B 1 96 ? -17.484 -12.656 -7.227 1 97.19 96 LEU B C 1
ATOM 2736 O O . LEU B 1 96 ? -18.234 -13.352 -7.918 1 97.19 96 LEU B O 1
ATOM 2740 N N . LYS B 1 97 ? -17.812 -11.398 -6.852 1 96.25 97 LYS B N 1
ATOM 2741 C CA . LYS B 1 97 ? -19.141 -10.867 -7.137 1 96.25 97 LYS B CA 1
ATOM 2742 C C . LYS B 1 97 ? -19.078 -9.727 -8.148 1 96.25 97 LYS B C 1
ATOM 2744 O O . LYS B 1 97 ? -19.953 -9.586 -9 1 96.25 97 LYS B O 1
ATOM 2749 N N . ASP B 1 98 ? -18.078 -8.969 -8.07 1 96.81 98 ASP B N 1
ATOM 2750 C CA . ASP B 1 98 ? -17.969 -7.812 -8.953 1 96.81 98 ASP B CA 1
ATOM 2751 C C . ASP B 1 98 ? -17.438 -8.219 -10.328 1 96.81 98 ASP B C 1
ATOM 2753 O O . ASP B 1 98 ? -16.609 -9.133 -10.438 1 96.81 98 ASP B O 1
ATOM 2757 N N . ASP B 1 99 ? -17.953 -7.48 -11.328 1 96.38 99 ASP B N 1
ATOM 2758 C CA . ASP B 1 99 ? -17.281 -7.57 -12.617 1 96.38 99 ASP B CA 1
ATOM 2759 C C . ASP B 1 99 ? -15.805 -7.172 -12.5 1 96.38 99 ASP B C 1
ATOM 2761 O O . ASP B 1 99 ? -15.484 -6.141 -11.906 1 96.38 99 ASP B O 1
ATOM 2765 N N . PRO B 1 100 ? -14.914 -8 -13.039 1 95.88 100 PRO B N 1
ATOM 2766 C CA . PRO B 1 100 ? -13.484 -7.727 -12.859 1 95.88 100 PRO B CA 1
ATOM 2767 C C . PRO B 1 100 ? -13.086 -6.34 -13.359 1 95.88 100 PRO B C 1
ATOM 2769 O O . PRO B 1 100 ? -12.297 -5.648 -12.703 1 95.88 100 PRO B O 1
ATOM 2772 N N . ALA B 1 101 ? -13.594 -5.961 -14.492 1 96 101 ALA B N 1
ATOM 2773 C CA . ALA B 1 101 ? -13.25 -4.648 -15.023 1 96 101 ALA B CA 1
ATOM 2774 C C . ALA B 1 101 ? -13.742 -3.533 -14.109 1 96 101 ALA B C 1
ATOM 2776 O O . ALA B 1 101 ? -13.047 -2.535 -13.906 1 96 101 ALA B O 1
ATOM 2777 N N . ASP B 1 102 ? -14.938 -3.695 -13.586 1 97.38 102 ASP B N 1
ATOM 2778 C CA . ASP B 1 102 ? -15.492 -2.723 -12.648 1 97.38 102 ASP B CA 1
ATOM 2779 C C . ASP B 1 102 ? -14.695 -2.699 -11.344 1 97.38 102 ASP B C 1
ATOM 2781 O O . ASP B 1 102 ? -14.398 -1.628 -10.812 1 97.38 102 ASP B O 1
ATOM 2785 N N . PHE B 1 103 ? -14.391 -3.895 -10.836 1 98.38 103 PHE B N 1
ATOM 2786 C CA . PHE B 1 103 ? -13.547 -4.004 -9.648 1 98.38 103 PHE B CA 1
ATOM 2787 C C . PHE B 1 103 ? -12.242 -3.24 -9.844 1 98.38 103 PHE B C 1
ATOM 2789 O O . PHE B 1 103 ? -11.867 -2.42 -9.008 1 98.38 103 PHE B O 1
ATOM 2796 N N . LEU B 1 104 ? -11.609 -3.504 -10.898 1 98.62 104 LEU B N 1
ATOM 2797 C CA . LEU B 1 104 ? -10.273 -2.967 -11.141 1 98.62 104 LEU B CA 1
ATOM 2798 C C . LEU B 1 104 ? -10.32 -1.452 -11.312 1 98.62 104 LEU B C 1
ATOM 2800 O O . LEU B 1 104 ? -9.43 -0.741 -10.844 1 98.62 104 LEU B O 1
ATOM 2804 N N . ALA B 1 105 ? -11.312 -0.968 -11.992 1 98.31 105 ALA B N 1
ATOM 2805 C CA . ALA B 1 105 ? -11.461 0.476 -12.156 1 98.31 105 ALA B CA 1
ATOM 2806 C C . ALA B 1 105 ? -11.617 1.169 -10.805 1 98.31 105 ALA B C 1
ATOM 2808 O O . ALA B 1 105 ? -10.961 2.18 -10.539 1 98.31 105 ALA B O 1
ATOM 2809 N N . LYS B 1 106 ? -12.438 0.658 -9.953 1 98.5 106 LYS B N 1
ATOM 2810 C CA . LYS B 1 106 ? -12.672 1.213 -8.617 1 98.5 106 LYS B CA 1
ATOM 2811 C C . LYS B 1 106 ? -11.438 1.07 -7.738 1 98.5 106 LYS B C 1
ATOM 2813 O O . LYS B 1 106 ? -11.102 1.981 -6.98 1 98.5 106 LYS B O 1
ATOM 2818 N N . ALA B 1 107 ? -10.82 -0.063 -7.84 1 98.81 107 ALA B N 1
ATOM 2819 C CA . ALA B 1 107 ? -9.602 -0.315 -7.078 1 98.81 107 ALA B CA 1
ATOM 2820 C C . ALA B 1 107 ? -8.5 0.665 -7.469 1 98.81 107 ALA B C 1
ATOM 2822 O O . ALA B 1 107 ? -7.828 1.234 -6.602 1 98.81 107 ALA B O 1
ATOM 2823 N N . ASP B 1 108 ? -8.32 0.828 -8.766 1 98.81 108 ASP B N 1
ATOM 2824 C CA . ASP B 1 108 ? -7.305 1.759 -9.25 1 98.81 108 ASP B CA 1
ATOM 2825 C C . ASP B 1 108 ? -7.594 3.182 -8.781 1 98.81 108 ASP B C 1
ATOM 2827 O O . ASP B 1 108 ? -6.676 3.914 -8.406 1 98.81 108 ASP B O 1
ATOM 2831 N N . GLN B 1 109 ? -8.797 3.564 -8.828 1 98.5 109 GLN B N 1
ATOM 2832 C CA . GLN B 1 109 ? -9.172 4.891 -8.344 1 98.5 109 GLN B CA 1
ATOM 2833 C C . GLN B 1 109 ? -8.898 5.027 -6.852 1 98.5 109 GLN B C 1
ATOM 2835 O O . GLN B 1 109 ? -8.453 6.086 -6.391 1 98.5 109 GLN B O 1
ATOM 2840 N N . GLU B 1 110 ? -9.203 4.004 -6.078 1 98.75 110 GLU B N 1
ATOM 2841 C CA . GLU B 1 110 ? -8.938 4.004 -4.641 1 98.75 110 GLU B CA 1
ATOM 2842 C C . GLU B 1 110 ? -7.441 4.129 -4.355 1 98.75 110 GLU B C 1
ATOM 2844 O O . GLU B 1 110 ? -7.039 4.84 -3.432 1 98.75 110 GLU B O 1
ATOM 2849 N N . ILE B 1 111 ? -6.613 3.447 -5.121 1 98.88 111 ILE B N 1
ATOM 2850 C CA . ILE B 1 111 ? -5.164 3.549 -5.012 1 98.88 111 ILE B CA 1
ATOM 2851 C C . ILE B 1 111 ? -4.723 4.977 -5.32 1 98.88 111 ILE B C 1
ATOM 2853 O O . ILE B 1 111 ? -3.867 5.531 -4.625 1 98.88 111 ILE B O 1
ATOM 2857 N N . ASP B 1 112 ? -5.316 5.59 -6.332 1 98.88 112 ASP B N 1
ATOM 2858 C CA . ASP B 1 112 ? -4.984 6.961 -6.699 1 98.88 112 ASP B CA 1
ATOM 2859 C C . ASP B 1 112 ? -5.301 7.93 -5.562 1 98.88 112 ASP B C 1
ATOM 2861 O O . ASP B 1 112 ? -4.48 8.781 -5.219 1 98.88 112 ASP B O 1
ATOM 2865 N N . ILE B 1 113 ? -6.402 7.762 -4.965 1 98.75 113 ILE B N 1
ATOM 2866 C CA . ILE B 1 113 ? -6.867 8.695 -3.941 1 98.75 113 ILE B CA 1
ATOM 2867 C C . ILE B 1 113 ? -6.109 8.453 -2.639 1 98.75 113 ILE B C 1
ATOM 2869 O O . ILE B 1 113 ? -5.609 9.391 -2.021 1 98.75 113 ILE B O 1
ATOM 2873 N N . ASN B 1 114 ? -5.973 7.176 -2.227 1 98.94 114 ASN B N 1
ATOM 2874 C CA . ASN B 1 114 ? -5.508 6.844 -0.884 1 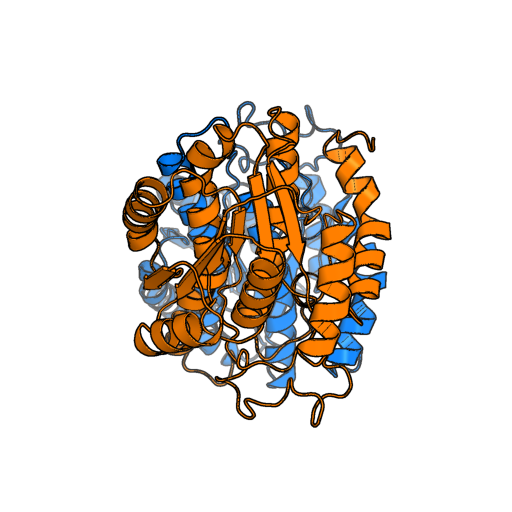98.94 114 ASN B CA 1
ATOM 2875 C C . ASN B 1 114 ? -3.984 6.781 -0.819 1 98.94 114 ASN B C 1
ATOM 2877 O O . ASN B 1 114 ? -3.4 6.871 0.262 1 98.94 114 ASN B O 1
ATOM 2881 N N . ILE B 1 115 ? -3.311 6.535 -1.959 1 98.94 115 ILE B N 1
ATOM 2882 C CA . ILE B 1 115 ? -1.858 6.383 -1.962 1 98.94 115 ILE B CA 1
ATOM 2883 C C . ILE B 1 115 ? -1.219 7.551 -2.709 1 98.94 115 ILE B C 1
ATOM 2885 O O . ILE B 1 115 ? -0.533 8.383 -2.105 1 98.94 115 ILE B O 1
ATOM 2889 N N . ARG B 1 116 ? -1.593 7.742 -3.984 1 98.88 116 ARG B N 1
ATOM 2890 C CA . ARG B 1 116 ? -0.935 8.758 -4.793 1 98.88 116 ARG B CA 1
ATOM 2891 C C . ARG B 1 116 ? -1.291 10.164 -4.305 1 98.88 116 ARG B C 1
ATOM 2893 O O . ARG B 1 116 ? -0.438 11.047 -4.277 1 98.88 116 ARG B O 1
ATOM 2900 N N . GLY B 1 117 ? -2.527 10.352 -3.94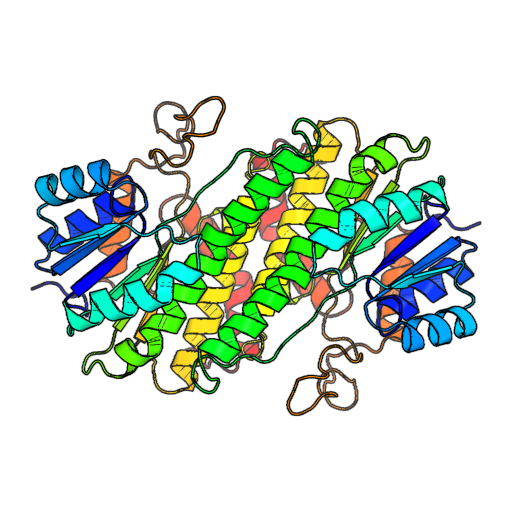5 1 98.88 117 GLY B N 1
ATOM 2901 C CA . GLY B 1 117 ? -2.975 11.648 -3.467 1 98.88 117 GLY B CA 1
ATOM 2902 C C . GLY B 1 117 ? -2.094 12.219 -2.371 1 98.88 117 GLY B C 1
ATOM 2903 O O . GLY B 1 117 ? -1.429 13.242 -2.568 1 98.88 117 GLY B O 1
ATOM 2904 N N . PRO B 1 118 ? -2.023 11.508 -1.237 1 98.94 118 PRO B N 1
ATOM 2905 C CA . PRO B 1 118 ? -1.202 12.008 -0.13 1 98.94 118 PRO B CA 1
ATOM 2906 C C . PRO B 1 118 ? 0.278 12.102 -0.492 1 98.94 118 PRO B C 1
ATOM 2908 O O . PRO B 1 118 ? 0.969 13.016 -0.037 1 98.94 118 PRO B O 1
ATOM 2911 N N . MET B 1 119 ? 0.815 11.172 -1.282 1 98.94 119 MET B N 1
ATOM 2912 C CA . MET B 1 119 ? 2.219 11.203 -1.68 1 98.94 119 MET B CA 1
ATOM 2913 C C . MET B 1 119 ? 2.514 12.445 -2.52 1 98.94 119 MET B C 1
ATOM 2915 O O . MET B 1 119 ? 3.469 13.172 -2.244 1 98.94 119 MET B O 1
ATOM 2919 N N . HIS B 1 120 ? 1.685 12.734 -3.518 1 98.94 120 HIS B N 1
ATOM 2920 C CA . HIS B 1 120 ? 1.893 13.852 -4.43 1 98.94 120 HIS B CA 1
ATOM 2921 C C . HIS B 1 120 ? 1.709 15.188 -3.717 1 98.94 120 HIS B C 1
ATOM 2923 O O . HIS B 1 120 ? 2.469 16.141 -3.949 1 98.94 120 HIS B O 1
ATOM 2929 N N . LEU B 1 121 ? 0.738 15.297 -2.855 1 98.94 121 LEU B N 1
ATOM 2930 C CA . LEU B 1 121 ? 0.522 16.531 -2.102 1 98.94 121 LEU B CA 1
ATOM 2931 C C . LEU B 1 121 ? 1.7 16.812 -1.176 1 98.94 121 LEU B C 1
ATOM 2933 O O . LEU B 1 121 ? 2.203 17.938 -1.13 1 98.94 121 LEU B O 1
ATOM 2937 N N . THR B 1 122 ? 2.109 15.766 -0.464 1 98.88 122 THR B N 1
ATOM 2938 C CA . THR B 1 122 ? 3.207 15.898 0.489 1 98.88 122 THR B CA 1
ATOM 2939 C C . THR B 1 122 ? 4.484 16.344 -0.219 1 98.88 122 THR B C 1
ATOM 2941 O O . THR B 1 122 ? 5.109 17.328 0.171 1 98.88 122 THR B O 1
ATOM 2944 N N . LEU B 1 123 ? 4.844 15.641 -1.299 1 98.69 123 LEU B N 1
ATOM 2945 C CA . LEU B 1 123 ? 6.098 15.93 -1.985 1 98.69 123 LEU B CA 1
ATOM 2946 C C . LEU B 1 123 ? 6.008 17.266 -2.73 1 98.69 123 LEU B C 1
ATOM 2948 O O . LEU B 1 123 ? 6.996 17.984 -2.826 1 98.69 123 LEU B O 1
ATOM 2952 N N . GLY B 1 124 ? 4.848 17.562 -3.254 1 98.31 124 GLY B N 1
ATOM 2953 C CA . GLY B 1 124 ? 4.652 18.828 -3.941 1 98.31 124 GLY B CA 1
ATOM 2954 C C . GLY B 1 124 ? 4.77 20.031 -3.023 1 98.31 124 GLY B C 1
ATOM 2955 O O . GLY B 1 124 ? 5.156 21.125 -3.461 1 98.31 124 GLY B O 1
ATOM 2956 N N . LEU B 1 125 ? 4.461 19.875 -1.751 1 98.62 125 LEU B N 1
ATOM 2957 C CA . LEU B 1 125 ? 4.48 20.969 -0.796 1 98.62 125 LEU B CA 1
ATOM 2958 C C . LEU B 1 125 ? 5.793 20.984 -0.016 1 98.62 125 LEU B C 1
ATOM 2960 O O . LEU B 1 125 ? 6.043 21.906 0.762 1 98.62 125 LEU B O 1
ATOM 2964 N N . LEU B 1 126 ? 6.605 19.953 -0.229 1 98.44 126 LEU B N 1
ATOM 2965 C CA . LEU B 1 126 ? 7.766 19.75 0.638 1 98.44 126 LEU B CA 1
ATOM 2966 C C . LEU B 1 126 ? 8.727 20.938 0.531 1 98.44 126 LEU B C 1
ATOM 2968 O O . LEU B 1 126 ? 9.242 21.422 1.543 1 98.44 126 LEU B O 1
ATOM 2972 N N . GLU B 1 127 ? 8.961 21.406 -0.701 1 97.12 127 GLU B N 1
ATOM 2973 C CA . GLU B 1 127 ? 9.852 22.562 -0.864 1 97.12 127 GLU B CA 1
ATOM 2974 C C . GLU B 1 127 ? 9.305 23.781 -0.134 1 97.12 127 GLU B C 1
ATOM 2976 O O . GLU B 1 127 ? 10.07 24.547 0.473 1 97.12 127 GLU B O 1
ATOM 2981 N N . HIS B 1 128 ? 8.031 24 -0.215 1 98.19 128 HIS B N 1
ATOM 2982 C CA . HIS B 1 128 ? 7.367 25.094 0.488 1 98.19 128 HIS B CA 1
ATOM 2983 C C . HIS B 1 128 ? 7.512 24.953 1.999 1 98.19 128 HIS B C 1
ATOM 2985 O O . HIS B 1 128 ? 7.734 25.938 2.707 1 98.19 128 HIS B O 1
ATOM 2991 N N . PHE B 1 129 ? 7.449 23.734 2.527 1 98.5 129 PHE B N 1
ATOM 2992 C CA . PHE B 1 129 ? 7.504 23.438 3.955 1 98.5 129 PHE B CA 1
ATOM 2993 C C . PHE B 1 129 ? 8.922 23.594 4.484 1 98.5 129 PHE B C 1
ATOM 2995 O O . PHE B 1 129 ? 9.125 23.984 5.637 1 98.5 129 PHE B O 1
ATOM 3002 N N . LYS B 1 130 ? 9.906 23.281 3.652 1 96.88 130 LYS B N 1
ATOM 3003 C CA . LYS B 1 130 ? 11.305 23.375 4.055 1 96.88 130 LYS B CA 1
ATOM 3004 C C . LYS B 1 130 ? 11.688 24.812 4.395 1 96.88 130 LYS B C 1
ATOM 3006 O O . LYS B 1 130 ? 12.57 25.047 5.215 1 96.88 130 LYS B O 1
ATOM 3011 N N . ASP B 1 131 ? 10.93 25.719 3.824 1 94.19 131 ASP B N 1
ATOM 3012 C CA . ASP B 1 131 ? 11.281 27.125 3.938 1 94.19 131 ASP B CA 1
ATOM 3013 C C . ASP B 1 131 ? 10.578 27.781 5.125 1 94.19 131 ASP B C 1
ATOM 3015 O O . ASP B 1 131 ? 10.789 28.953 5.418 1 94.19 131 ASP B O 1
ATOM 3019 N N . LYS B 1 132 ? 9.82 26.984 5.855 1 96.12 132 LYS B N 1
ATOM 3020 C CA . LYS B 1 132 ? 9.078 27.562 6.973 1 96.12 132 LYS B CA 1
ATOM 3021 C C . LYS B 1 132 ? 9.969 27.719 8.203 1 96.12 132 LYS B C 1
ATOM 3023 O O . LYS B 1 132 ? 10.578 26.75 8.664 1 96.12 132 LYS B O 1
ATOM 3028 N N . PRO B 1 133 ? 10.031 28.875 8.734 1 91.5 133 PRO B N 1
ATOM 3029 C CA . PRO B 1 133 ? 10.977 29.156 9.828 1 91.5 133 PRO B CA 1
ATOM 3030 C C . PRO B 1 133 ? 10.672 28.344 11.086 1 91.5 133 PRO B C 1
ATOM 3032 O O . PRO B 1 133 ? 11.594 27.969 11.82 1 91.5 133 PRO B O 1
ATOM 3035 N N . ASN B 1 134 ? 9.445 28.078 11.359 1 91.69 134 ASN B N 1
ATOM 3036 C CA . ASN B 1 134 ? 9.07 27.375 12.578 1 91.69 134 ASN B CA 1
ATOM 3037 C C . ASN B 1 134 ? 8.742 25.906 12.289 1 91.69 134 ASN B C 1
ATOM 3039 O O . ASN B 1 134 ? 8.172 25.219 13.141 1 91.69 134 ASN B O 1
ATOM 3043 N N . GLY B 1 135 ? 9.086 25.5 11.102 1 96.25 135 GLY B N 1
ATOM 3044 C CA . GLY B 1 135 ? 8.766 24.125 10.727 1 96.25 135 GLY B CA 1
ATOM 3045 C C . GLY B 1 135 ? 7.391 23.984 10.109 1 96.25 135 GLY B C 1
ATOM 3046 O O . GLY B 1 135 ? 6.754 24.984 9.75 1 96.25 135 GLY B O 1
ATOM 3047 N N . ALA B 1 136 ? 7 22.797 9.844 1 98.44 136 ALA B N 1
ATOM 3048 C CA . ALA B 1 136 ? 5.707 22.438 9.266 1 98.44 136 ALA B CA 1
ATOM 3049 C C . ALA B 1 136 ? 5.199 21.109 9.82 1 98.44 136 ALA B C 1
ATOM 3051 O O . ALA B 1 136 ? 5.922 20.422 10.539 1 98.44 136 ALA B O 1
ATOM 3052 N N . THR B 1 137 ? 3.939 20.891 9.633 1 98.75 137 THR B N 1
ATOM 3053 C CA . THR B 1 137 ? 3.338 19.641 10.102 1 98.75 137 THR B CA 1
ATOM 3054 C C . THR B 1 137 ? 2.602 18.938 8.969 1 98.75 137 THR B C 1
ATOM 3056 O O . THR B 1 137 ? 1.861 19.578 8.211 1 98.75 137 THR B O 1
ATOM 3059 N N . ILE B 1 138 ? 2.902 17.703 8.789 1 98.88 138 ILE B N 1
ATOM 3060 C CA . ILE B 1 138 ? 2.168 16.828 7.891 1 98.88 138 ILE B CA 1
ATOM 3061 C C . ILE B 1 138 ? 1.419 15.766 8.703 1 98.88 138 ILE B C 1
ATOM 3063 O O . ILE B 1 138 ? 2.02 15.055 9.516 1 98.88 138 ILE B O 1
ATOM 3067 N N . MET B 1 139 ? 0.098 15.68 8.547 1 98.88 139 MET B N 1
ATOM 3068 C CA . MET B 1 139 ? -0.697 14.633 9.188 1 98.88 139 MET B CA 1
ATOM 3069 C C . MET B 1 139 ? -1.281 13.688 8.148 1 98.88 139 MET B C 1
ATOM 3071 O O . MET B 1 139 ? -1.882 14.125 7.164 1 98.88 139 MET B O 1
ATOM 3075 N N . ASN B 1 140 ? -1.003 12.438 8.273 1 98.94 140 ASN B N 1
ATOM 3076 C CA . ASN B 1 140 ? -1.572 11.383 7.441 1 98.94 140 ASN B CA 1
ATOM 3077 C C . ASN B 1 140 ? -2.629 10.578 8.195 1 98.94 140 ASN B C 1
ATOM 3079 O O . ASN B 1 140 ? -2.348 10.023 9.258 1 98.94 140 ASN B O 1
ATOM 3083 N N . VAL B 1 141 ? -3.85 10.531 7.641 1 98.81 141 VAL B N 1
ATOM 3084 C CA . VAL B 1 141 ? -4.918 9.758 8.258 1 98.81 141 VAL B CA 1
ATOM 3085 C C . VAL B 1 141 ? -4.945 8.352 7.668 1 98.81 141 VAL B C 1
ATOM 3087 O O . VAL B 1 141 ? -5.52 8.133 6.602 1 98.81 141 VAL B O 1
ATOM 3090 N N . SER B 1 142 ? -4.371 7.414 8.352 1 98.5 142 SER B N 1
ATOM 3091 C CA . SER B 1 142 ? -4.398 6.012 7.949 1 98.5 142 SER B CA 1
ATOM 3092 C C . SER B 1 142 ? -5.617 5.297 8.523 1 98.5 142 SER B C 1
ATOM 3094 O O . SER B 1 142 ? -6.754 5.648 8.211 1 98.5 142 SER B O 1
ATOM 3096 N N . SER B 1 143 ? -5.41 4.195 9.242 1 98.44 143 SER B N 1
ATOM 3097 C CA . SER B 1 143 ? -6.48 3.387 9.805 1 98.44 143 SER B CA 1
ATOM 3098 C C . SER B 1 143 ? -5.926 2.234 10.633 1 98.44 143 SER B C 1
ATOM 3100 O O . SER B 1 143 ? -4.785 1.81 10.43 1 98.44 143 SER B O 1
ATOM 3102 N N . ILE B 1 144 ? -6.758 1.807 11.594 1 98 144 ILE B N 1
ATOM 3103 C CA . ILE B 1 144 ? -6.445 0.546 12.258 1 98 144 ILE B CA 1
ATOM 3104 C C . ILE B 1 144 ? -6.258 -0.554 11.219 1 98 144 ILE B C 1
ATOM 3106 O O . ILE B 1 144 ? -5.457 -1.472 11.414 1 98 144 ILE B O 1
ATOM 3110 N N . LEU B 1 145 ? -6.855 -0.435 10.094 1 98.44 145 LEU B N 1
ATOM 3111 C CA . LEU B 1 145 ? -6.824 -1.413 9.016 1 98.44 145 LEU B CA 1
ATOM 3112 C C . LEU B 1 145 ? -5.484 -1.376 8.289 1 98.44 145 LEU B C 1
ATOM 3114 O O . LEU B 1 145 ? -5.172 -2.277 7.508 1 98.44 145 LEU B O 1
ATOM 3118 N N . GLY B 1 146 ? -4.664 -0.395 8.531 1 98.69 146 GLY B N 1
ATOM 3119 C CA . GLY B 1 146 ? -3.301 -0.358 8.023 1 98.69 146 GLY B CA 1
ATOM 3120 C C . GLY B 1 146 ? -2.348 -1.242 8.805 1 98.69 146 GLY B C 1
ATOM 3121 O O . GLY B 1 146 ? -1.216 -1.476 8.375 1 98.69 146 GLY B O 1
ATOM 3122 N N . PHE B 1 147 ? -2.861 -1.787 9.906 1 98.56 147 PHE B N 1
ATOM 3123 C CA . PHE B 1 147 ? -2.059 -2.643 10.773 1 98.56 147 PHE B CA 1
ATOM 3124 C C . PHE B 1 147 ? -2.549 -4.086 10.719 1 98.56 147 PHE B C 1
ATOM 3126 O O . PHE B 1 147 ? -1.748 -5.02 10.789 1 98.56 147 PHE B O 1
ATOM 3133 N N . VAL B 1 148 ? -3.832 -4.246 10.633 1 98.38 148 VAL B N 1
ATOM 3134 C CA . VAL B 1 148 ? -4.469 -5.551 10.492 1 98.38 148 VAL B CA 1
ATOM 3135 C C . VAL B 1 148 ? -5.602 -5.465 9.477 1 98.38 148 VAL B C 1
ATOM 3137 O O . VAL B 1 148 ? -6.543 -4.684 9.648 1 98.38 148 VAL B O 1
ATOM 3140 N N . PRO B 1 149 ? -5.539 -6.266 8.406 1 98.44 149 PRO B N 1
ATOM 3141 C CA . PRO B 1 149 ? -6.5 -6.113 7.312 1 98.44 149 PRO B CA 1
ATOM 3142 C C . PRO B 1 149 ? -7.777 -6.922 7.531 1 98.44 149 PRO B C 1
ATOM 3144 O O . PRO B 1 149 ? -8.117 -7.781 6.711 1 98.44 149 PRO B O 1
ATOM 3147 N N . PHE B 1 150 ? -8.578 -6.566 8.508 1 97.12 150 PHE B N 1
ATOM 3148 C CA . PHE B 1 150 ? -9.711 -7.422 8.836 1 97.12 150 PHE B CA 1
ATOM 3149 C C . PHE B 1 150 ? -10.977 -6.934 8.148 1 97.12 150 PHE B C 1
ATOM 3151 O O . PHE B 1 150 ? -12.047 -7.535 8.297 1 97.12 150 PHE B O 1
ATOM 3158 N N . SER B 1 151 ? -10.93 -5.812 7.41 1 96.44 151 SER B N 1
ATOM 3159 C CA . SER B 1 151 ? -12.062 -5.441 6.559 1 96.44 151 SER B CA 1
ATOM 3160 C C . SER B 1 151 ? -12.008 -6.176 5.223 1 96.44 151 SER B C 1
ATOM 3162 O O . SER B 1 151 ? -11.672 -5.582 4.195 1 96.44 151 SER B O 1
ATOM 3164 N N . VAL B 1 152 ? -12.469 -7.371 5.172 1 97.25 152 VAL B N 1
ATOM 3165 C CA . VAL B 1 152 ? -12.359 -8.266 4.027 1 97.25 152 VAL B CA 1
ATOM 3166 C C . VAL B 1 152 ? -13.18 -7.723 2.859 1 97.25 152 VAL B C 1
ATOM 3168 O O . VAL B 1 152 ? -12.805 -7.887 1.696 1 97.25 152 VAL B O 1
ATOM 3171 N N . ILE B 1 153 ? -14.266 -6.996 3.137 1 96.38 153 ILE B N 1
ATOM 3172 C CA . ILE B 1 153 ? -15.141 -6.453 2.105 1 96.38 153 ILE B CA 1
ATOM 3173 C C . ILE B 1 153 ? -14.469 -5.266 1.426 1 96.38 153 ILE B C 1
ATOM 3175 O O . ILE B 1 153 ? -14.891 -4.832 0.353 1 96.38 153 ILE B O 1
ATOM 3179 N N . ASN B 1 154 ? -13.422 -4.684 2.021 1 97.81 154 ASN B N 1
ATOM 3180 C CA . ASN B 1 154 ? -12.633 -3.582 1.482 1 97.81 154 ASN B CA 1
ATOM 3181 C C . ASN B 1 154 ? -11.188 -3.996 1.237 1 97.81 154 ASN B C 1
ATOM 3183 O O . ASN B 1 154 ? -10.266 -3.43 1.828 1 97.81 154 ASN B O 1
ATOM 3187 N N . PRO B 1 155 ? -10.961 -4.914 0.37 1 98.38 155 PRO B N 1
ATOM 3188 C CA . PRO B 1 155 ? -9.648 -5.559 0.267 1 98.38 155 PRO B CA 1
ATOM 3189 C C . PRO B 1 155 ? -8.555 -4.598 -0.194 1 98.38 155 PRO B C 1
ATOM 3191 O O . PRO B 1 155 ? -7.395 -4.734 0.207 1 98.38 155 PRO B O 1
ATOM 3194 N N . VAL B 1 156 ? -8.875 -3.609 -1.026 1 98.88 156 VAL B N 1
ATOM 3195 C CA . VAL B 1 156 ? -7.898 -2.648 -1.533 1 98.88 156 VAL B CA 1
ATOM 3196 C C . VAL B 1 156 ? -7.598 -1.604 -0.46 1 98.88 156 VAL B C 1
ATOM 3198 O O . VAL B 1 156 ? -6.438 -1.234 -0.253 1 98.88 156 VAL B O 1
ATOM 3201 N N . TYR B 1 157 ? -8.586 -1.21 0.312 1 98.75 157 TYR B N 1
ATOM 3202 C CA . TYR B 1 157 ? -8.477 -0.166 1.324 1 98.75 157 TYR B CA 1
ATOM 3203 C C . TYR B 1 157 ? -7.457 -0.546 2.389 1 98.75 157 TYR B C 1
ATOM 3205 O O . TYR B 1 157 ? -6.617 0.271 2.775 1 98.75 157 TYR B O 1
ATOM 3213 N N . ASN B 1 158 ? -7.539 -1.827 2.893 1 98.81 158 ASN B N 1
ATOM 3214 C CA . ASN B 1 158 ? -6.566 -2.279 3.883 1 98.81 158 ASN B CA 1
ATOM 3215 C C . ASN B 1 158 ? -5.137 -1.996 3.436 1 98.81 158 ASN B C 1
ATOM 3217 O O . ASN B 1 158 ? -4.348 -1.417 4.188 1 98.81 158 ASN B O 1
ATOM 3221 N N . GLY B 1 159 ? -4.891 -2.41 2.203 1 98.88 159 GLY B N 1
ATOM 3222 C CA . GLY B 1 159 ? -3.555 -2.234 1.659 1 98.88 159 GLY B CA 1
ATOM 3223 C C . GLY B 1 159 ? -3.152 -0.778 1.523 1 98.88 159 GLY B C 1
ATOM 3224 O O . GLY B 1 159 ? -2.008 -0.416 1.798 1 98.88 159 GLY B O 1
ATOM 3225 N N . THR B 1 160 ? -4.074 0.09 1.088 1 98.94 160 THR B N 1
ATOM 3226 C CA . THR B 1 160 ? -3.742 1.498 0.901 1 98.94 160 THR B CA 1
ATOM 3227 C C . THR B 1 160 ? -3.375 2.148 2.232 1 98.94 160 THR B C 1
ATOM 3229 O O . THR B 1 160 ? -2.486 3.002 2.287 1 98.94 160 THR B O 1
ATOM 3232 N N . LYS B 1 161 ? -4.039 1.749 3.287 1 98.94 161 LYS B N 1
ATOM 3233 C CA . LYS B 1 161 ? -3.758 2.346 4.59 1 98.94 161 LYS B CA 1
ATOM 3234 C C . LYS B 1 161 ? -2.486 1.766 5.199 1 98.94 161 LYS B C 1
ATOM 3236 O O . LYS B 1 161 ? -1.76 2.461 5.914 1 98.94 161 LYS B O 1
ATOM 3241 N N . ALA B 1 162 ? -2.162 0.501 4.879 1 98.94 162 ALA B N 1
ATOM 3242 C CA . ALA B 1 162 ? -0.847 -0.028 5.227 1 98.94 162 ALA B CA 1
ATOM 3243 C C . ALA B 1 162 ? 0.261 0.745 4.516 1 98.94 162 ALA B C 1
ATOM 3245 O O . ALA B 1 162 ? 1.291 1.061 5.117 1 98.94 162 ALA B O 1
ATOM 3246 N N . TRP B 1 163 ? 0.029 0.997 3.232 1 98.94 163 TRP B N 1
ATOM 3247 C CA . TRP B 1 163 ? 0.991 1.784 2.469 1 98.94 163 TRP B CA 1
ATOM 3248 C C . TRP B 1 163 ? 1.223 3.143 3.121 1 98.94 163 TRP B C 1
ATOM 3250 O O . TRP B 1 163 ? 2.367 3.572 3.285 1 98.94 163 TRP B O 1
ATOM 3260 N N . LEU B 1 164 ? 0.159 3.807 3.514 1 98.94 164 LEU B N 1
ATOM 3261 C CA . LEU B 1 164 ? 0.251 5.141 4.094 1 98.94 164 LEU B CA 1
ATOM 3262 C C . LEU B 1 164 ? 0.981 5.105 5.43 1 98.94 164 LEU B C 1
ATOM 3264 O O . LEU B 1 164 ? 1.753 6.012 5.746 1 98.94 164 LEU B O 1
ATOM 3268 N N . HIS B 1 165 ? 0.733 4.082 6.238 1 98.88 165 HIS B N 1
ATOM 3269 C CA . HIS B 1 165 ? 1.454 3.896 7.492 1 98.88 165 HIS B CA 1
ATOM 3270 C C . HIS B 1 165 ? 2.957 3.787 7.254 1 98.88 165 HIS B C 1
ATOM 3272 O O . HIS B 1 165 ? 3.74 4.52 7.863 1 98.88 165 HIS B O 1
ATOM 3278 N N . PHE B 1 166 ? 3.348 2.945 6.355 1 98.88 166 PHE B N 1
ATOM 3279 C CA . PHE B 1 166 ? 4.762 2.705 6.09 1 98.88 166 PHE B CA 1
ATOM 3280 C C . PHE B 1 166 ? 5.41 3.932 5.461 1 98.88 166 PHE B C 1
ATOM 3282 O O . PHE B 1 166 ? 6.555 4.27 5.781 1 98.88 166 PHE B O 1
ATOM 3289 N N . TRP B 1 167 ? 4.645 4.598 4.617 1 98.62 167 TRP B N 1
ATOM 3290 C CA . TRP B 1 167 ? 5.102 5.852 4.027 1 98.62 167 TRP B CA 1
ATOM 3291 C C . TRP B 1 167 ? 5.344 6.906 5.105 1 98.62 167 TRP B C 1
ATOM 3293 O O . TRP B 1 167 ? 6.363 7.602 5.086 1 98.62 167 TRP B O 1
ATOM 3303 N N . SER B 1 168 ? 4.469 7.02 6.055 1 98.81 168 SER B N 1
ATOM 3304 C CA . SER B 1 168 ? 4.594 7.98 7.145 1 98.81 168 SER B CA 1
ATOM 3305 C C . SER B 1 168 ? 5.875 7.758 7.938 1 98.81 168 SER B C 1
ATOM 3307 O O . SER B 1 168 ? 6.598 8.711 8.242 1 98.81 168 SER B O 1
ATOM 3309 N N . MET B 1 169 ? 6.164 6.535 8.203 1 98.56 169 MET B N 1
ATOM 3310 C CA . MET B 1 169 ? 7.34 6.199 9 1 98.56 169 MET B CA 1
ATOM 3311 C C . MET B 1 169 ? 8.625 6.555 8.25 1 98.56 169 MET B C 1
ATOM 3313 O O . MET B 1 169 ? 9.508 7.215 8.805 1 98.56 169 MET B O 1
ATOM 3317 N N . THR B 1 170 ? 8.703 6.148 6.992 1 98.56 170 THR B N 1
ATOM 3318 C CA . THR B 1 170 ? 9.945 6.348 6.246 1 98.56 170 THR B CA 1
ATOM 3319 C C . THR B 1 170 ? 10.125 7.816 5.883 1 98.56 170 THR B C 1
ATOM 3321 O O . THR B 1 170 ? 11.25 8.312 5.828 1 98.56 170 THR B O 1
ATOM 3324 N N . LEU B 1 171 ? 8.992 8.5 5.617 1 98.62 171 LEU B N 1
ATOM 3325 C CA . LEU B 1 171 ? 9.062 9.938 5.383 1 98.62 171 LEU B CA 1
ATOM 3326 C C . LEU B 1 171 ? 9.648 10.656 6.59 1 98.62 171 LEU B C 1
ATOM 3328 O O . LEU B 1 171 ? 10.547 11.492 6.441 1 98.62 171 LEU B O 1
ATOM 3332 N N . ARG B 1 172 ? 9.148 10.359 7.754 1 98.06 172 ARG B N 1
ATOM 3333 C CA . ARG B 1 172 ? 9.641 10.953 8.992 1 98.06 172 ARG B CA 1
ATOM 3334 C C . ARG B 1 172 ? 11.148 10.734 9.148 1 98.06 172 ARG B C 1
ATOM 3336 O O . ARG B 1 172 ? 11.883 11.664 9.469 1 98.06 172 ARG B O 1
ATOM 3343 N N . THR B 1 173 ? 11.578 9.539 8.883 1 98.06 173 THR B N 1
ATOM 3344 C CA . THR B 1 173 ? 12.984 9.18 9.047 1 98.06 173 THR B CA 1
ATOM 3345 C C . THR B 1 173 ? 13.852 9.93 8.047 1 98.06 173 THR B C 1
ATOM 3347 O O . THR B 1 173 ? 14.914 10.453 8.398 1 98.06 173 THR B O 1
ATOM 3350 N N . GLN B 1 174 ? 13.438 10 6.77 1 98.06 174 GLN B N 1
ATOM 3351 C CA . GLN B 1 174 ? 14.227 10.711 5.77 1 98.06 174 GLN B CA 1
ATOM 3352 C C . GLN B 1 174 ? 14.32 12.195 6.102 1 98.06 174 GLN B C 1
ATOM 3354 O O . GLN B 1 174 ? 15.383 12.805 5.945 1 98.06 174 GLN B O 1
ATOM 3359 N N . LEU B 1 175 ? 13.234 12.773 6.574 1 98 175 LEU B N 1
ATOM 3360 C CA . LEU B 1 175 ? 13.25 14.188 6.945 1 98 175 LEU B CA 1
ATOM 3361 C C . LEU B 1 175 ? 14.203 14.43 8.109 1 98 175 LEU B C 1
ATOM 3363 O O . LEU B 1 175 ? 15.008 15.367 8.078 1 98 175 LEU B O 1
ATOM 3367 N N . ALA B 1 176 ? 14.109 13.578 9.086 1 96.56 176 ALA B N 1
ATOM 3368 C CA . ALA B 1 176 ? 14.961 13.711 10.266 1 96.56 176 ALA B CA 1
ATOM 3369 C C . ALA B 1 176 ? 16.438 13.578 9.883 1 96.56 176 ALA B C 1
ATOM 3371 O O . ALA B 1 176 ? 17.266 14.383 10.32 1 96.56 176 ALA B O 1
ATOM 3372 N N . ARG B 1 177 ? 16.75 12.672 9.047 1 96 177 ARG B N 1
ATOM 3373 C CA . ARG B 1 177 ? 18.125 12.422 8.625 1 96 177 ARG B CA 1
ATOM 3374 C C . ARG B 1 177 ? 18.656 13.594 7.805 1 96 177 ARG B C 1
ATOM 3376 O O . ARG B 1 177 ? 19.859 13.867 7.82 1 96 177 ARG B O 1
ATOM 3383 N N . GLY B 1 178 ? 17.734 14.242 7.156 1 95.56 178 GLY B N 1
ATOM 3384 C CA . GLY B 1 178 ? 18.141 15.352 6.309 1 95.56 178 GLY B CA 1
ATOM 3385 C C . GLY B 1 178 ? 18.172 16.688 7.035 1 95.56 178 GLY B C 1
ATOM 3386 O O . GLY B 1 178 ? 18.391 17.734 6.418 1 95.56 178 GLY B O 1
ATOM 3387 N N . GLY B 1 179 ? 17.891 16.688 8.359 1 95.5 179 GLY B N 1
ATOM 3388 C CA . GLY B 1 179 ? 17.938 17.906 9.148 1 95.5 179 GLY B CA 1
ATOM 3389 C C . GLY B 1 179 ? 16.625 18.672 9.125 1 95.5 179 GLY B C 1
ATOM 3390 O O . GLY B 1 179 ? 16.594 19.875 9.43 1 95.5 179 GLY B O 1
ATOM 3391 N N . TYR B 1 180 ? 15.57 18 8.672 1 97.06 180 TYR B N 1
ATOM 3392 C CA . TYR B 1 180 ? 14.266 18.656 8.602 1 97.06 180 TYR B CA 1
ATOM 3393 C C . TYR B 1 180 ? 13.305 18.047 9.609 1 97.06 180 TYR B C 1
ATOM 3395 O O . TYR B 1 180 ? 12.117 17.859 9.32 1 97.06 180 TYR B O 1
ATOM 3403 N N . GLU B 1 181 ? 13.758 17.719 10.789 1 93.44 181 GLU B N 1
ATOM 3404 C CA . GLU B 1 181 ? 12.938 17.125 11.836 1 93.44 181 GLU B CA 1
ATOM 3405 C C . GLU B 1 181 ? 11.859 18.094 12.32 1 93.44 181 GLU B C 1
ATOM 3407 O O . GLU B 1 181 ? 10.898 17.672 12.977 1 93.44 181 GLU B O 1
ATOM 3412 N N . ARG B 1 182 ? 12 19.344 11.969 1 95.88 182 ARG B N 1
ATOM 3413 C CA . ARG B 1 182 ? 10.984 20.328 12.344 1 95.88 182 ARG B CA 1
ATOM 3414 C C . ARG B 1 182 ? 9.758 20.219 11.445 1 95.88 182 ARG B C 1
ATOM 3416 O O . ARG B 1 182 ? 8.711 20.797 11.734 1 95.88 182 ARG B O 1
ATOM 3423 N N . ILE B 1 183 ? 9.953 19.578 10.344 1 98.12 183 ILE B N 1
ATOM 3424 C CA . ILE B 1 183 ? 8.766 19.141 9.617 1 98.12 183 ILE B CA 1
ATOM 3425 C C . ILE B 1 183 ? 8.219 17.859 10.25 1 98.12 183 ILE B C 1
ATOM 3427 O O . ILE B 1 183 ? 8.695 16.766 9.969 1 98.12 183 ILE B O 1
ATOM 3431 N N . LYS B 1 184 ? 7.246 18.031 11.102 1 98.19 184 LYS B N 1
ATOM 3432 C CA . LYS B 1 184 ? 6.68 16.922 11.859 1 98.19 184 LYS B CA 1
ATOM 3433 C C . LYS B 1 184 ? 5.754 16.078 10.984 1 98.19 184 LYS B C 1
ATOM 3435 O O . LYS B 1 184 ? 4.973 16.609 10.203 1 98.19 184 LYS B O 1
ATOM 3440 N N . VAL B 1 185 ? 5.934 14.781 11.062 1 98.69 185 VAL B N 1
ATOM 3441 C CA . VAL B 1 185 ? 5.043 13.844 10.398 1 98.69 185 VAL B CA 1
ATOM 3442 C C . VAL B 1 185 ? 4.227 13.078 11.438 1 98.69 185 VAL B C 1
ATOM 3444 O O . VAL B 1 185 ? 4.773 12.281 12.203 1 98.69 185 VAL B O 1
ATOM 3447 N N . ILE B 1 186 ? 2.957 13.328 11.461 1 98.69 186 ILE B N 1
ATOM 3448 C CA . ILE B 1 186 ? 2.039 12.711 12.406 1 98.69 186 ILE B CA 1
ATOM 3449 C C . ILE B 1 186 ? 1.123 11.727 11.68 1 98.69 186 ILE B C 1
ATOM 3451 O O . ILE B 1 186 ? 0.629 12.023 10.594 1 98.69 186 ILE B O 1
ATOM 3455 N N . GLU B 1 187 ? 1.005 10.555 12.188 1 98.81 187 GLU B N 1
ATOM 3456 C CA . GLU B 1 187 ? 0.052 9.578 11.68 1 98.81 187 GLU B CA 1
ATOM 3457 C C . GLU B 1 187 ? -1.14 9.422 12.617 1 98.81 187 GLU B C 1
ATOM 3459 O O . GLU B 1 187 ? -0.968 9.32 13.836 1 98.81 187 GLU B O 1
ATOM 3464 N N . ILE B 1 188 ? -2.311 9.516 12.07 1 98.81 188 ILE B N 1
ATOM 3465 C CA . ILE B 1 188 ? -3.562 9.242 12.766 1 98.81 188 ILE B CA 1
ATOM 3466 C C . ILE B 1 188 ? -4.152 7.926 12.273 1 98.81 188 ILE B C 1
ATOM 3468 O O . ILE B 1 188 ? -4.359 7.746 11.07 1 98.81 188 ILE B O 1
ATOM 3472 N N . ALA B 1 189 ? -4.406 6.996 13.148 1 98.56 189 ALA B N 1
ATOM 3473 C CA . ALA B 1 189 ? -4.961 5.695 12.789 1 98.56 189 ALA B CA 1
ATOM 3474 C C . ALA B 1 189 ? -6.289 5.445 13.5 1 98.56 189 ALA B C 1
ATOM 3476 O O . ALA B 1 189 ? -6.332 4.742 14.516 1 98.56 189 ALA B O 1
ATOM 3477 N N . PRO B 1 190 ? -7.34 5.91 12.914 1 97.31 190 PRO B N 1
ATOM 3478 C CA . PRO B 1 190 ? -8.648 5.715 13.547 1 97.31 190 PRO B CA 1
ATOM 3479 C C . PRO B 1 190 ? -9.141 4.277 13.43 1 97.31 190 PRO B C 1
ATOM 3481 O O . PRO B 1 190 ? -8.82 3.58 12.469 1 97.31 190 PRO B O 1
ATOM 3484 N N . PRO B 1 191 ? -9.922 3.875 14.43 1 95.06 191 PRO B N 1
ATOM 3485 C CA . PRO B 1 191 ? -10.797 2.725 14.211 1 95.06 191 PRO B CA 1
ATOM 3486 C C . PRO B 1 191 ? -12.047 3.082 13.414 1 95.06 191 PRO B C 1
ATOM 3488 O O . PRO B 1 191 ? -12.047 4.062 12.664 1 95.06 191 PRO B O 1
ATOM 3491 N N . SER B 1 192 ? -13.062 2.279 13.453 1 90.62 192 SER B N 1
ATOM 3492 C CA . SER B 1 192 ? -14.32 2.676 12.828 1 90.62 192 SER B CA 1
ATOM 3493 C C . SER B 1 192 ? -14.898 3.918 13.492 1 90.62 192 SER B C 1
ATOM 3495 O O . SER B 1 192 ? -15.016 3.975 14.719 1 90.62 192 SER B O 1
ATOM 3497 N N . VAL B 1 193 ? -15.07 4.941 12.727 1 86.75 193 VAL B N 1
ATOM 3498 C CA . VAL B 1 193 ? -15.68 6.176 13.211 1 86.75 193 VAL B CA 1
ATOM 3499 C C . VAL B 1 193 ? -16.953 6.477 12.422 1 86.75 193 VAL B C 1
ATOM 3501 O O . VAL B 1 193 ? -17 6.285 11.203 1 86.75 193 VAL B O 1
ATOM 3504 N N . GLY B 1 194 ? -17.984 6.867 13.102 1 84.88 194 GLY B N 1
ATOM 3505 C CA . GLY B 1 194 ? -19.266 7.129 12.484 1 84.88 194 GLY B CA 1
ATOM 3506 C C . GLY B 1 194 ? -19.234 8.312 11.531 1 84.88 194 GLY B C 1
ATOM 3507 O O . GLY B 1 194 ? -19.562 9.438 11.922 1 84.88 194 GLY B O 1
ATOM 3508 N N . THR B 1 195 ? -18.859 8.117 10.258 1 85.38 195 THR B N 1
ATOM 3509 C CA . THR B 1 195 ? -18.844 9.07 9.156 1 85.38 195 THR B CA 1
ATOM 3510 C C . THR B 1 195 ? -19.422 8.445 7.891 1 85.38 195 THR B C 1
ATOM 3512 O O . THR B 1 195 ? -19.938 7.324 7.918 1 85.38 195 THR B O 1
ATOM 3515 N N . ASP B 1 196 ? -19.344 9.266 6.895 1 81.69 196 ASP B N 1
ATOM 3516 C CA . ASP B 1 196 ? -19.906 8.773 5.645 1 81.69 196 ASP B CA 1
ATOM 3517 C C . ASP B 1 196 ? -18.859 8.039 4.812 1 81.69 196 ASP B C 1
ATOM 3519 O O . ASP B 1 196 ? -18.984 7.934 3.59 1 81.69 196 ASP B O 1
ATOM 3523 N N . LEU B 1 197 ? -17.875 7.535 5.406 1 85.56 197 LEU B N 1
ATOM 3524 C CA . LEU B 1 197 ? -16.797 6.836 4.707 1 85.56 197 LEU B CA 1
ATOM 3525 C C . LEU B 1 197 ? -17.312 5.539 4.09 1 85.56 197 LEU B C 1
ATOM 3527 O O . LEU B 1 197 ? -16.766 5.07 3.084 1 85.56 197 LEU B O 1
ATOM 3531 N N . HIS B 1 198 ? -18.391 4.996 4.637 1 83.69 198 HIS B N 1
ATOM 3532 C CA . HIS B 1 198 ? -18.922 3.725 4.164 1 83.69 198 HIS B CA 1
ATOM 3533 C C . HIS B 1 198 ? -20.094 3.938 3.221 1 83.69 198 HIS B C 1
ATOM 3535 O O . HIS B 1 198 ? -20.984 3.082 3.117 1 83.69 198 HIS B O 1
ATOM 3541 N N . ARG B 1 199 ? -20.156 5.027 2.605 1 81 199 ARG B N 1
ATOM 3542 C CA . ARG B 1 199 ? -21.297 5.441 1.802 1 81 199 ARG B CA 1
ATOM 3543 C C . ARG B 1 199 ? -21.547 4.465 0.659 1 81 199 ARG B C 1
ATOM 3545 O O . ARG B 1 199 ? -22.688 4.34 0.178 1 81 199 ARG B O 1
ATOM 3552 N N . ASP B 1 200 ? -20.578 3.678 0.247 1 79.81 200 ASP B N 1
ATOM 3553 C CA . ASP B 1 200 ? -20.703 2.779 -0.896 1 79.81 200 ASP B CA 1
ATOM 3554 C C . ASP B 1 200 ? -21.016 1.355 -0.444 1 79.81 200 ASP B C 1
ATOM 3556 O O . ASP B 1 200 ? -21.156 0.45 -1.271 1 79.81 200 ASP B O 1
ATOM 3560 N N . ARG B 1 201 ? -21.234 1.193 0.831 1 83.88 201 ARG B N 1
ATOM 3561 C CA . ARG B 1 201 ? -21.547 -0.138 1.345 1 83.88 201 ARG B CA 1
ATOM 3562 C C . ARG B 1 201 ? -23.031 -0.417 1.288 1 83.88 201 ARG B C 1
ATOM 3564 O O . ARG B 1 201 ? -23.828 0.484 1.015 1 83.88 201 ARG B O 1
ATOM 3571 N N . GLU B 1 202 ? -23.344 -1.77 1.427 1 76.56 202 GLU B N 1
ATOM 3572 C CA . GLU B 1 202 ? -24.75 -2.152 1.493 1 76.56 202 GLU B CA 1
ATOM 3573 C C . GLU B 1 202 ? -25.484 -1.386 2.594 1 76.56 202 GLU B C 1
ATOM 3575 O O . GLU B 1 202 ? -26.578 -0.881 2.379 1 76.56 202 GLU B O 1
ATOM 3580 N N . ASP B 1 203 ? -24.859 -1.33 3.744 1 80.81 203 ASP B N 1
ATOM 3581 C CA . ASP B 1 203 ? -25.312 -0.466 4.832 1 80.81 203 ASP B CA 1
ATOM 3582 C C . ASP B 1 203 ? -24.328 0.672 5.074 1 80.81 203 ASP B C 1
ATOM 3584 O O . ASP B 1 203 ? -23.312 0.485 5.754 1 80.81 203 ASP B O 1
ATOM 3588 N N . PRO B 1 204 ? -24.609 1.869 4.621 1 81.56 204 PRO B N 1
ATOM 3589 C CA . PRO B 1 204 ? -23.672 2.99 4.699 1 81.56 204 PRO B CA 1
ATOM 3590 C C . PRO B 1 204 ? -23.453 3.471 6.133 1 81.56 204 PRO B C 1
ATOM 3592 O O . PRO B 1 204 ? -22.531 4.258 6.387 1 81.56 204 PRO B O 1
ATOM 3595 N N . ASP B 1 205 ? -24.266 2.949 7.062 1 81.94 205 ASP B N 1
ATOM 3596 C CA . ASP B 1 205 ? -24.172 3.434 8.438 1 81.94 205 ASP B CA 1
ATOM 3597 C C . ASP B 1 205 ? -23.609 2.359 9.367 1 81.94 205 ASP B C 1
ATOM 3599 O O . ASP B 1 205 ? -23.688 2.482 10.586 1 81.94 205 ASP B O 1
ATOM 3603 N N . ASP B 1 206 ? -22.953 1.329 8.805 1 82.5 206 ASP B N 1
ATOM 3604 C CA . ASP B 1 206 ? -22.469 0.21 9.609 1 82.5 206 ASP B CA 1
ATOM 3605 C C . ASP B 1 206 ? -21.266 0.615 10.445 1 82.5 206 ASP B C 1
ATOM 3607 O O . ASP B 1 206 ? -20.781 -0.164 11.273 1 82.5 206 ASP B O 1
ATOM 3611 N N . ASN B 1 207 ? -20.781 1.812 10.297 1 82.06 207 ASN B N 1
ATOM 3612 C CA . ASN B 1 207 ? -19.703 2.332 11.117 1 82.06 207 ASN B CA 1
ATOM 3613 C C . ASN B 1 207 ? -20.219 3.316 12.164 1 82.06 207 ASN B C 1
ATOM 3615 O O . ASN B 1 207 ? -19.422 3.984 12.836 1 82.06 207 ASN B O 1
ATOM 3619 N N . LYS B 1 208 ? -21.5 3.41 12.266 1 82.5 208 LYS B N 1
ATOM 3620 C CA . LYS B 1 208 ? -22.078 4.27 13.297 1 82.5 208 LYS B CA 1
ATOM 3621 C C . LYS B 1 208 ? -22.359 3.488 14.578 1 82.5 208 LYS B C 1
ATOM 3623 O O . LYS B 1 208 ? -22.594 2.279 14.531 1 82.5 208 LYS B O 1
ATOM 3628 N N . LYS B 1 209 ? -22.375 4.141 15.688 1 82.12 209 LYS B N 1
ATOM 3629 C CA . LYS B 1 209 ? -22.391 3.531 17.016 1 82.12 209 LYS B CA 1
ATOM 3630 C C . LYS B 1 209 ? -23.641 2.688 17.219 1 82.12 209 LYS B C 1
ATOM 3632 O O . LYS B 1 209 ? -23.609 1.678 17.922 1 82.12 209 LYS B O 1
ATOM 3637 N N . ASP B 1 210 ? -24.656 3.037 16.609 1 81.5 210 ASP B N 1
ATOM 3638 C CA . ASP B 1 210 ? -25.922 2.324 16.797 1 81.5 210 ASP B CA 1
ATOM 3639 C C . ASP B 1 210 ? -25.844 0.921 16.203 1 81.5 210 ASP B C 1
ATOM 3641 O O . ASP B 1 210 ? -26.562 0.016 16.641 1 81.5 210 ASP B O 1
ATOM 3645 N N . LYS B 1 211 ? -24.969 0.683 15.258 1 81.19 211 LYS B N 1
ATOM 3646 C CA . LYS B 1 211 ? -24.875 -0.606 14.578 1 81.19 211 LYS B CA 1
ATOM 3647 C C . LYS B 1 211 ? -23.562 -1.305 14.898 1 81.19 211 LYS B C 1
ATOM 3649 O O . LYS B 1 211 ? -23.453 -2.527 14.781 1 81.19 211 LYS B O 1
ATOM 3654 N N . ASN B 1 212 ? -22.547 -0.519 15.273 1 83.5 212 ASN B N 1
ATOM 3655 C CA . ASN B 1 212 ? -21.219 -1.008 15.648 1 83.5 212 ASN B CA 1
ATOM 3656 C C . ASN B 1 212 ? -20.766 -0.427 16.984 1 83.5 212 ASN B C 1
ATOM 3658 O O . ASN B 1 212 ? -20.234 0.686 17.031 1 83.5 212 ASN B O 1
ATOM 3662 N N . PRO B 1 213 ? -20.922 -1.199 18.016 1 77.81 213 PRO B N 1
ATOM 3663 C CA . PRO B 1 213 ? -20.594 -0.685 19.344 1 77.81 213 PRO B CA 1
ATOM 3664 C C . PRO B 1 213 ? -19.125 -0.337 19.5 1 77.81 213 PRO B C 1
ATOM 3666 O O . PRO B 1 213 ? -18.75 0.428 20.391 1 77.81 213 PRO B O 1
ATOM 3669 N N . ASN B 1 214 ? -18.312 -0.865 18.641 1 80.75 214 ASN B N 1
ATOM 3670 C CA . ASN B 1 214 ? -16.891 -0.587 18.703 1 80.75 214 ASN B CA 1
ATOM 3671 C C . ASN B 1 214 ? -16.516 0.672 17.922 1 80.75 214 ASN B C 1
ATOM 3673 O O . ASN B 1 214 ? -15.383 1.142 18 1 80.75 214 ASN B O 1
ATOM 3677 N N . ALA B 1 215 ? -17.484 1.163 17.25 1 88.19 215 ALA B N 1
ATOM 3678 C CA . ALA B 1 215 ? -17.25 2.389 16.5 1 88.19 215 ALA B CA 1
ATOM 3679 C C . ALA B 1 215 ? -17.234 3.607 17.422 1 88.19 215 ALA B C 1
ATOM 3681 O O . ALA B 1 215 ? -17.969 3.656 18.406 1 88.19 215 ALA B O 1
ATOM 3682 N N . LEU B 1 216 ? -16.359 4.535 17.141 1 93.06 216 LEU B N 1
ATOM 3683 C CA . LEU B 1 216 ? -16.375 5.816 17.844 1 93.06 216 LEU B CA 1
ATOM 3684 C C . LEU B 1 216 ? -17.312 6.809 17.172 1 93.06 216 LEU B C 1
ATOM 3686 O O . LEU B 1 216 ? -17.438 6.801 15.938 1 93.06 216 LEU B O 1
ATOM 3690 N N . SER B 1 217 ? -17.953 7.625 18.016 1 93.19 217 SER B N 1
ATOM 3691 C CA . SER B 1 217 ? -18.531 8.828 17.438 1 93.19 217 SER B CA 1
ATOM 3692 C C . SER B 1 217 ? -17.453 9.828 17.047 1 93.19 217 SER B C 1
ATOM 3694 O O . SER B 1 217 ? -16.312 9.727 17.484 1 93.19 217 SER B O 1
ATOM 3696 N N . VAL B 1 218 ? -17.828 10.758 16.219 1 94.88 218 VAL B N 1
ATOM 3697 C CA . VAL B 1 218 ? -16.875 11.805 15.836 1 94.88 218 VAL B CA 1
ATOM 3698 C C . VAL B 1 218 ? -16.406 12.555 17.078 1 94.88 218 VAL B C 1
ATOM 3700 O O . VAL B 1 218 ? -15.219 12.867 17.203 1 94.88 218 VAL B O 1
ATOM 3703 N N . GLU B 1 219 ? -17.297 12.773 18.016 1 95 219 GLU B N 1
ATOM 3704 C CA . GLU B 1 219 ? -16.969 13.469 19.266 1 95 219 GLU B CA 1
ATOM 3705 C C . GLU B 1 219 ? -15.945 12.695 20.078 1 95 219 GLU B C 1
ATOM 3707 O O . GLU B 1 219 ? -14.992 13.266 20.609 1 95 219 GLU B O 1
ATOM 3712 N N . GLU B 1 220 ? -16.156 11.406 20.219 1 94.62 220 GLU B N 1
ATOM 3713 C CA . GLU B 1 220 ? -15.234 10.555 20.953 1 94.62 220 GLU B CA 1
ATOM 3714 C C . GLU B 1 220 ? -13.859 10.531 20.297 1 94.62 220 GLU B C 1
ATOM 3716 O O . GLU B 1 220 ? -12.836 10.594 20.969 1 94.62 220 GLU B O 1
ATOM 3721 N N . PHE B 1 221 ? -13.883 10.406 19.016 1 96.62 221 PHE B N 1
ATOM 3722 C CA . PHE B 1 221 ? -12.633 10.445 18.266 1 96.62 221 PHE B CA 1
ATOM 3723 C C . PHE B 1 221 ? -11.891 11.75 18.516 1 96.62 221 PHE B C 1
ATOM 3725 O O . PHE B 1 221 ? -10.695 11.742 18.797 1 96.62 221 PHE B O 1
ATOM 3732 N N . MET B 1 222 ? -12.609 12.875 18.438 1 97.31 222 MET B N 1
ATOM 3733 C CA . MET B 1 222 ? -11.984 14.195 18.531 1 97.31 222 MET B CA 1
ATOM 3734 C C . MET B 1 222 ? -11.406 14.438 19.922 1 97.31 222 MET B C 1
ATOM 3736 O O . MET B 1 222 ? -10.375 15.086 20.062 1 97.31 222 MET B O 1
ATOM 3740 N N . GLU B 1 223 ? -12.031 13.906 20.938 1 96.69 223 GLU B N 1
ATOM 3741 C CA . GLU B 1 223 ? -11.523 14.055 22.281 1 96.69 223 GLU B CA 1
ATOM 3742 C C . GLU B 1 223 ? -10.125 13.445 22.422 1 96.69 223 GLU B C 1
ATOM 3744 O O . GLU B 1 223 ? -9.219 14.07 22.984 1 96.69 223 GLU B O 1
ATOM 3749 N N . PHE B 1 224 ? -10.016 12.289 21.906 1 96.44 224 PHE B N 1
ATOM 3750 C CA . PHE B 1 224 ? -8.727 11.617 21.953 1 96.44 224 PHE B CA 1
ATOM 3751 C C . PHE B 1 224 ? -7.719 12.312 21.047 1 96.44 224 PHE B C 1
ATOM 3753 O O . PHE B 1 224 ? -6.586 12.57 21.453 1 96.44 224 PHE B O 1
ATOM 3760 N N . PHE B 1 225 ? -8.109 12.625 19.859 1 97.12 225 PHE B N 1
ATOM 3761 C CA . PHE B 1 225 ? -7.262 13.211 18.828 1 97.12 225 PHE B CA 1
ATOM 3762 C C . PHE B 1 225 ? -6.672 14.539 19.297 1 97.12 225 PHE B C 1
ATOM 3764 O O . PHE B 1 225 ? -5.465 14.758 19.188 1 97.12 225 PHE B O 1
ATOM 3771 N N . THR B 1 226 ? -7.527 15.438 19.812 1 97.19 226 THR B N 1
ATOM 3772 C CA . THR B 1 226 ? -7.082 16.781 20.188 1 97.19 226 THR B CA 1
ATOM 3773 C C . THR B 1 226 ? -6.094 16.719 21.359 1 97.19 226 THR B C 1
ATOM 3775 O O . THR B 1 226 ? -5.094 17.438 21.359 1 97.19 226 THR B O 1
ATOM 3778 N N . SER B 1 227 ? -6.363 15.812 22.312 1 96.75 227 SER B N 1
ATOM 3779 C CA . SER B 1 227 ? -5.453 15.656 23.438 1 96.75 227 SER B CA 1
ATOM 3780 C C . SER B 1 227 ? -4.086 15.148 22.984 1 96.75 227 SER B C 1
ATOM 3782 O O . SER B 1 227 ? -3.055 15.664 23.422 1 96.75 227 SER B O 1
ATOM 3784 N N . ALA B 1 228 ? -4.102 14.188 22.141 1 97.44 228 ALA B N 1
ATOM 3785 C CA . ALA B 1 228 ? -2.861 13.602 21.641 1 97.44 228 ALA B CA 1
ATOM 3786 C C . ALA B 1 228 ? -2.092 14.602 20.766 1 97.44 228 ALA B C 1
ATOM 3788 O O . ALA B 1 228 ? -0.866 14.688 20.859 1 97.44 228 ALA B O 1
ATOM 3789 N N . LEU B 1 229 ? -2.818 15.336 19.953 1 97.44 229 LEU B N 1
ATOM 3790 C CA . LEU B 1 229 ? -2.201 16.328 19.078 1 97.44 229 LEU B CA 1
ATOM 3791 C C . LEU B 1 229 ? -1.527 17.422 19.891 1 97.44 229 LEU B C 1
ATOM 3793 O O . LEU B 1 229 ? -0.391 17.812 19.609 1 97.44 229 LEU B O 1
ATOM 3797 N N . GLU B 1 230 ? -2.162 17.906 20.875 1 96.25 230 GLU B N 1
ATOM 3798 C CA . GLU B 1 230 ? -1.635 18.984 21.703 1 96.25 230 GLU B CA 1
ATOM 3799 C C . GLU B 1 230 ? -0.448 18.516 22.547 1 96.25 230 GLU B C 1
ATOM 3801 O O . GLU B 1 230 ? 0.447 19.297 22.859 1 96.25 230 GLU B O 1
ATOM 3806 N N . ARG B 1 231 ? -0.457 17.188 22.891 1 95.81 231 ARG B N 1
ATOM 3807 C CA . ARG B 1 231 ? 0.675 16.625 23.609 1 95.81 231 ARG B CA 1
ATOM 3808 C C . ARG B 1 231 ? 1.895 16.5 22.703 1 95.81 231 ARG B C 1
ATOM 3810 O O . ARG B 1 231 ? 3.016 16.328 23.188 1 95.81 231 ARG B O 1
ATOM 3817 N N . GLY B 1 232 ? 1.665 16.5 21.438 1 95.94 232 GLY B N 1
ATOM 3818 C CA . GLY B 1 232 ? 2.766 16.422 20.5 1 95.94 232 GLY B CA 1
ATOM 3819 C C . GLY B 1 232 ? 3.049 15.016 20.031 1 95.94 232 GLY B C 1
ATOM 3820 O O . GLY B 1 232 ? 4.145 14.727 19.547 1 95.94 232 GLY B O 1
ATOM 3821 N N . ASP B 1 233 ? 2.055 14.125 20.125 1 97 233 ASP B N 1
ATOM 3822 C CA . ASP B 1 233 ? 2.242 12.734 19.719 1 97 233 ASP B CA 1
ATOM 3823 C C . ASP B 1 233 ? 2.432 12.633 18.203 1 97 233 ASP B C 1
ATOM 3825 O O . ASP B 1 233 ? 1.767 13.336 17.438 1 97 233 ASP B O 1
ATOM 3829 N N . SER B 1 234 ? 3.34 11.758 17.75 1 97.31 234 SER B N 1
ATOM 3830 C CA . SER B 1 234 ? 3.572 11.547 16.328 1 97.31 234 SER B CA 1
ATOM 3831 C C . SER B 1 234 ? 2.717 10.398 15.781 1 97.31 234 SER B C 1
ATOM 3833 O O . SER B 1 234 ? 2.604 10.219 14.57 1 97.31 234 SER B O 1
ATOM 3835 N N . MET B 1 235 ? 2.199 9.594 16.672 1 98.25 235 MET B N 1
ATOM 3836 C CA . MET B 1 235 ? 1.264 8.516 16.375 1 98.25 235 MET B CA 1
ATOM 3837 C C . MET B 1 235 ? 0.01 8.633 17.234 1 98.25 235 MET B C 1
ATOM 3839 O O . MET B 1 235 ? 0.088 8.578 18.469 1 98.25 235 MET B O 1
ATOM 3843 N N . ILE B 1 236 ? -1.131 8.836 16.594 1 98.62 236 ILE B N 1
ATOM 3844 C CA . ILE B 1 236 ? -2.406 9.016 17.281 1 98.62 236 ILE B CA 1
ATOM 3845 C C . ILE B 1 236 ? -3.369 7.898 16.875 1 98.62 236 ILE B C 1
ATOM 3847 O O . ILE B 1 236 ? -3.811 7.84 15.727 1 98.62 236 ILE B O 1
ATOM 3851 N N . ALA B 1 237 ? -3.668 7.027 17.766 1 98.12 237 ALA B N 1
ATOM 3852 C CA . ALA B 1 237 ? -4.516 5.867 17.5 1 98.12 237 ALA B CA 1
ATOM 3853 C C . ALA B 1 237 ? -5.625 5.754 18.547 1 98.12 237 ALA B C 1
ATOM 3855 O O . ALA B 1 237 ? -5.492 5.027 19.531 1 98.12 237 ALA B O 1
ATOM 3856 N N . PRO B 1 238 ? -6.789 6.328 18.312 1 95.31 238 PRO B N 1
ATOM 3857 C CA . PRO B 1 238 ? -7.883 6.328 19.297 1 95.31 238 PRO B CA 1
ATOM 3858 C C . PRO B 1 238 ? -8.562 4.965 19.422 1 95.31 238 PRO B C 1
ATOM 3860 O O . PRO B 1 238 ? -8.531 4.168 18.469 1 95.31 238 PRO B O 1
ATOM 3863 N N . GLY B 1 239 ? -9.188 4.734 20.531 1 92.62 239 GLY B N 1
ATOM 3864 C CA . GLY B 1 239 ? -10.016 3.557 20.734 1 92.62 239 GLY B CA 1
ATOM 3865 C C . GLY B 1 239 ? -9.242 2.258 20.625 1 92.62 239 GLY B C 1
ATOM 3866 O O . GLY B 1 239 ? -8.133 2.139 21.141 1 92.62 239 GLY B O 1
ATOM 3867 N N . MET B 1 240 ? -9.852 1.343 19.953 1 91.88 240 MET B N 1
ATOM 3868 C CA . MET B 1 240 ? -9.25 0.016 19.859 1 91.88 240 MET B CA 1
ATOM 3869 C C . MET B 1 240 ? -7.969 0.059 19.031 1 91.88 240 MET B C 1
ATOM 3871 O O . MET B 1 240 ? -7.156 -0.864 19.094 1 91.88 240 MET B O 1
ATOM 3875 N N . SER B 1 241 ? -7.777 1.137 18.25 1 96.38 241 SER B N 1
ATOM 3876 C CA . SER B 1 241 ? -6.555 1.266 17.469 1 96.38 241 SER B CA 1
ATOM 3877 C C . SER B 1 241 ? -5.324 1.356 18.359 1 96.38 241 SER B C 1
ATOM 3879 O O . SER B 1 241 ? -4.23 0.95 17.969 1 96.38 241 SER B O 1
ATOM 3881 N N . GLN B 1 242 ? -5.539 1.934 19.547 1 96.44 242 GLN B N 1
ATOM 3882 C CA . GLN B 1 242 ? -4.406 2.145 20.438 1 96.44 242 GLN B CA 1
ATOM 3883 C C . GLN B 1 242 ? -3.713 0.825 20.781 1 96.44 242 GLN B C 1
ATOM 3885 O O . GLN B 1 242 ? -2.486 0.724 20.688 1 96.44 242 GLN B O 1
ATOM 3890 N N . GLY B 1 243 ? -4.527 -0.174 21.156 1 96.62 243 GLY B N 1
ATOM 3891 C CA . GLY B 1 243 ? -3.951 -1.468 21.484 1 96.62 243 GLY B CA 1
ATOM 3892 C C . GLY B 1 243 ? -3.217 -2.107 20.328 1 96.62 243 GLY B C 1
ATOM 3893 O O . GLY B 1 243 ? -2.141 -2.684 20.5 1 96.62 243 GLY B O 1
ATOM 3894 N N . VAL B 1 244 ? -3.727 -1.983 19.125 1 97.69 244 VAL B N 1
ATOM 3895 C CA . VAL B 1 244 ? -3.16 -2.586 17.922 1 97.69 244 VAL B CA 1
ATOM 3896 C C . VAL B 1 244 ? -1.843 -1.899 17.578 1 97.69 244 VAL B C 1
ATOM 3898 O O . VAL B 1 244 ? -0.839 -2.566 17.312 1 97.69 244 VAL B O 1
ATOM 3901 N N . VAL B 1 245 ? -1.871 -0.57 17.609 1 98.25 245 VAL B N 1
ATOM 3902 C CA . VAL B 1 245 ? -0.687 0.212 17.266 1 98.25 245 VAL B CA 1
ATOM 3903 C C . VAL B 1 245 ? 0.408 -0.033 18.297 1 98.25 245 VAL B C 1
ATOM 3905 O O . VAL B 1 245 ? 1.577 -0.21 17.953 1 98.25 245 VAL B O 1
ATOM 3908 N N . ASP B 1 246 ? 0.004 -0.053 19.578 1 97.5 246 ASP B N 1
ATOM 3909 C CA . ASP B 1 246 ? 0.966 -0.306 20.641 1 97.5 246 ASP B CA 1
ATOM 3910 C C . ASP B 1 246 ? 1.627 -1.673 20.484 1 97.5 246 ASP B C 1
ATOM 3912 O O . ASP B 1 246 ? 2.834 -1.813 20.672 1 97.5 246 ASP B O 1
ATOM 3916 N N . LYS B 1 247 ? 0.844 -2.648 20.172 1 97.12 247 LYS B N 1
ATOM 3917 C CA . LYS B 1 247 ? 1.37 -3.996 19.969 1 97.12 247 LYS B CA 1
ATOM 3918 C C . LYS B 1 247 ? 2.35 -4.043 18.797 1 97.12 247 LYS B C 1
ATOM 3920 O O . LYS B 1 247 ? 3.391 -4.699 18.891 1 97.12 247 LYS B O 1
ATOM 3925 N N . TRP B 1 248 ? 2.014 -3.391 17.703 1 98.06 248 TRP B N 1
ATOM 3926 C CA . TRP B 1 248 ? 2.902 -3.352 16.547 1 98.06 248 TRP B CA 1
ATOM 3927 C C . TRP B 1 248 ? 4.246 -2.729 16.922 1 98.06 248 TRP B C 1
ATOM 3929 O O . TRP B 1 248 ? 5.301 -3.285 16.594 1 98.06 248 TRP B O 1
ATOM 3939 N N . TYR B 1 249 ? 4.246 -1.57 17.578 1 97.38 249 TYR B N 1
ATOM 3940 C CA . TYR B 1 249 ? 5.484 -0.879 17.906 1 97.38 249 TYR B CA 1
ATOM 3941 C C . TYR B 1 249 ? 6.266 -1.642 18.969 1 97.38 249 TYR B C 1
ATOM 3943 O O . TYR B 1 249 ? 7.5 -1.588 19 1 97.38 249 TYR B O 1
ATOM 3951 N N . ALA B 1 250 ? 5.559 -2.342 19.844 1 96.69 250 ALA B N 1
ATOM 3952 C CA . ALA B 1 250 ? 6.246 -3.166 20.828 1 96.69 250 ALA B CA 1
ATOM 3953 C C . ALA B 1 250 ? 7.059 -4.27 20.156 1 96.69 250 ALA B C 1
ATOM 3955 O O . ALA B 1 250 ? 8.156 -4.598 20.609 1 96.69 250 ALA B O 1
ATOM 3956 N N . ASP B 1 251 ? 6.543 -4.75 19.125 1 95.44 251 ASP B N 1
ATOM 3957 C CA . ASP B 1 251 ? 7.18 -5.883 18.469 1 95.44 251 ASP B CA 1
ATOM 3958 C C . ASP B 1 251 ? 8.219 -5.418 17.453 1 95.44 251 ASP B C 1
ATOM 3960 O O . ASP B 1 251 ? 9.25 -6.066 17.266 1 95.44 251 ASP B O 1
ATOM 3964 N N . PHE B 1 252 ? 7.898 -4.266 16.766 1 97.25 252 PHE B N 1
ATOM 3965 C CA . PHE B 1 252 ? 8.695 -3.99 15.578 1 97.25 252 PHE B CA 1
ATOM 3966 C C . PHE B 1 252 ? 9.367 -2.629 15.68 1 97.25 252 PHE B C 1
ATOM 3968 O O . PHE B 1 252 ? 10.258 -2.309 14.891 1 97.25 252 PHE B O 1
ATOM 3975 N N . GLY B 1 253 ? 8.938 -1.791 16.688 1 96 253 GLY B N 1
ATOM 3976 C CA . GLY B 1 253 ? 9.516 -0.466 16.828 1 96 253 GLY B CA 1
ATOM 3977 C C . GLY B 1 253 ? 11.016 -0.492 17.047 1 96 253 GLY B C 1
ATOM 3978 O O . GLY B 1 253 ? 11.758 0.244 16.391 1 96 253 GLY B O 1
ATOM 3979 N N . SER B 1 254 ? 11.5 -1.399 17.938 1 95.25 254 SER B N 1
ATOM 3980 C CA . SER B 1 254 ? 12.93 -1.499 18.234 1 95.25 254 SER B CA 1
ATOM 3981 C C . SER B 1 254 ? 13.703 -2.008 17.016 1 95.25 254 SER B C 1
ATOM 3983 O O . SER B 1 254 ? 14.812 -1.547 16.75 1 95.25 254 SER B O 1
ATOM 3985 N N . MET B 1 255 ? 13.141 -2.941 16.375 1 94.75 255 MET B N 1
ATOM 3986 C CA . MET B 1 255 ? 13.758 -3.449 15.156 1 94.75 255 MET B CA 1
ATOM 3987 C C . MET B 1 255 ? 13.906 -2.34 14.117 1 94.75 255 MET B C 1
ATOM 3989 O O . MET B 1 255 ? 14.961 -2.207 13.492 1 94.75 255 MET B O 1
ATOM 3993 N N . TYR B 1 256 ? 12.859 -1.582 13.898 1 97.06 256 TYR B N 1
ATOM 3994 C CA . TYR B 1 256 ? 12.891 -0.455 12.977 1 97.06 256 TYR B CA 1
ATOM 3995 C C . TYR B 1 256 ? 14.008 0.516 13.344 1 97.06 256 TYR B C 1
ATOM 3997 O O . TYR B 1 256 ? 14.82 0.887 12.492 1 97.06 256 TYR B O 1
ATOM 4005 N N . ASP B 1 257 ? 14.039 0.911 14.609 1 95.31 257 ASP B N 1
ATOM 4006 C CA . ASP B 1 257 ? 15.039 1.872 15.07 1 95.31 257 ASP B CA 1
ATOM 4007 C C . ASP B 1 257 ? 16.453 1.333 14.883 1 95.31 257 ASP B C 1
ATOM 4009 O O . ASP B 1 257 ? 17.344 2.061 14.438 1 95.31 257 ASP B O 1
ATOM 4013 N N . THR B 1 258 ? 16.656 0.032 15.188 1 93.31 258 THR B N 1
ATOM 4014 C CA . THR B 1 258 ? 17.969 -0.592 15.086 1 93.31 258 THR B CA 1
ATOM 4015 C C . THR B 1 258 ? 18.438 -0.65 13.633 1 93.31 258 THR B C 1
ATOM 4017 O O . THR B 1 258 ? 19.562 -0.272 13.32 1 93.31 258 THR B O 1
ATOM 4020 N N . LEU B 1 259 ? 17.516 -1.009 12.742 1 91.94 259 LEU B N 1
ATOM 4021 C CA . LEU B 1 259 ? 17.891 -1.271 11.359 1 91.94 259 LEU B CA 1
ATOM 4022 C C . LEU B 1 259 ? 17.984 0.027 10.562 1 91.94 259 LEU B C 1
ATOM 4024 O O . LEU B 1 259 ? 18.594 0.066 9.5 1 91.94 259 LEU B O 1
ATOM 4028 N N . THR B 1 260 ? 17.359 1.072 11.062 1 92.75 260 THR B N 1
ATOM 4029 C CA . THR B 1 260 ? 17.422 2.354 10.367 1 92.75 260 THR B CA 1
ATOM 4030 C C . THR B 1 260 ? 18.469 3.268 11.016 1 92.75 260 THR B C 1
ATOM 4032 O O . THR B 1 260 ? 18.781 4.332 10.484 1 92.75 260 THR B O 1
ATOM 4035 N N . GLY B 1 261 ? 19.109 2.779 11.992 1 80.31 261 GLY B N 1
ATOM 4036 C CA . GLY B 1 261 ? 20.094 3.572 12.703 1 80.31 261 GLY B CA 1
ATOM 4037 C C . GLY B 1 261 ? 19.484 4.715 13.5 1 80.31 261 GLY B C 1
ATOM 4038 O O . GLY B 1 261 ? 20.156 5.707 13.789 1 80.31 261 GLY B O 1
ATOM 4039 N N . GLU B 1 262 ? 18.172 4.801 13.516 1 62 262 GLU B N 1
ATOM 4040 C CA . GLU B 1 262 ? 17.5 5.844 14.281 1 62 262 GLU B CA 1
ATOM 4041 C C . GLU B 1 262 ? 17.703 5.637 15.781 1 62 262 GLU B C 1
ATOM 4043 O O . GLU B 1 262 ? 17.516 4.531 16.297 1 62 262 GLU B O 1
ATOM 4048 N N . LYS B 1 263 ? 18.781 6.191 16.281 1 45.62 263 LYS B N 1
ATOM 4049 C CA . LYS B 1 263 ? 18.969 6.152 17.719 1 45.62 263 LYS B CA 1
ATOM 4050 C C . LYS B 1 263 ? 17.797 6.828 18.438 1 45.62 263 LYS B C 1
ATOM 4052 O O . LYS B 1 263 ? 17.281 7.844 17.969 1 45.62 263 LYS B O 1
ATOM 4057 N N . LYS B 1 264 ? 16.766 6 19.156 1 43.84 264 LYS B N 1
ATOM 4058 C CA . LYS B 1 264 ? 15.867 6.695 20.078 1 43.84 264 LYS B CA 1
ATOM 4059 C C . LYS B 1 264 ? 16.578 7.863 20.75 1 43.84 264 LYS B C 1
ATOM 4061 O O . LYS B 1 264 ? 17.719 7.727 21.219 1 43.84 264 LYS B O 1
ATOM 4066 N N . PRO B 1 265 ? 15.828 9.062 20.625 1 34.22 265 PRO B N 1
ATOM 4067 C CA . PRO B 1 265 ? 16.469 10.039 21.516 1 34.22 265 PRO B CA 1
ATOM 4068 C C . PRO B 1 265 ? 16.688 9.492 22.922 1 34.22 265 PRO B C 1
ATOM 4070 O O . PRO B 1 265 ? 15.961 8.602 23.359 1 34.22 265 PRO B O 1
#

Radius of gyration: 23.02 Å; Cα contacts (8 Å, |Δi|>4): 1101; chains: 2; bounding box: 56×70×50 Å

InterPro domains:
  IPR002347 Short-chain dehydrogenase/reductase SDR [PF00106] (8-202)
  IPR002347 Short-chain dehydrogenase/reductase SDR [PR00080] (78-89)
  IPR002347 Short-chain dehydrogenase/reductase SDR [PR00080] (136-144)
  IPR002347 Short-chain dehydrogenase/reductase SDR [PR00080] (157-176)
  IPR002347 Short-chain dehydrogenase/reductase SDR [PR00081] (8-25)
  IPR002347 Short-chain dehydrogenase/reductase SDR [PR00081] (78-89)
  IPR002347 Short-chain dehydrogenase/reductase SDR [PR00081] (130-146)
  IPR002347 Short-chain dehydrogenase/reductase SDR [PR00081] (157-176)
  IPR002347 Short-chain dehydrogenase/reductase SDR [PR00081] (181-198)
  IPR036291 NAD(P)-binding domain superfamily [SSF51735] (4-233)

Solvent-accessible surface area (backbone atoms only — not comparable to full-atom values): 26517 Å² total; per-residue (Å²): 130,60,79,56,73,57,56,22,34,39,28,30,33,20,49,42,55,69,28,30,53,52,46,40,51,42,41,74,52,71,32,44,29,34,31,24,25,71,51,56,70,48,31,54,54,36,29,65,72,61,61,42,71,41,68,46,73,43,53,52,48,45,64,83,53,47,60,64,48,49,54,51,51,44,68,76,36,71,65,54,20,27,41,33,41,49,44,65,67,49,54,67,48,48,90,90,75,42,56,57,69,60,44,49,53,54,46,53,49,40,44,24,25,40,42,48,18,48,53,52,52,52,54,69,42,40,69,62,32,70,67,35,91,76,23,16,38,38,35,41,55,45,26,37,37,31,78,47,53,40,54,48,54,23,32,61,41,24,12,33,19,18,20,43,49,36,34,49,53,20,50,41,51,53,31,42,75,71,72,38,57,53,47,36,55,28,40,34,20,45,47,51,48,42,41,68,61,34,60,69,38,97,59,34,56,59,32,22,49,93,71,22,80,83,21,30,47,60,68,59,46,46,56,48,49,53,53,38,53,60,72,61,52,49,68,44,36,44,73,75,16,33,62,55,52,51,51,50,43,69,70,44,42,62,55,38,30,63,66,55,64,46,69,77,126,130,60,79,56,73,56,55,21,34,39,29,30,33,19,48,41,53,67,28,28,53,51,46,40,53,42,41,74,52,71,32,44,29,33,29,26,27,70,51,56,70,49,30,54,53,38,28,64,72,60,62,40,71,41,68,47,74,41,53,52,47,44,64,85,54,46,62,65,48,49,53,51,51,43,68,77,36,73,66,54,19,27,41,33,40,49,45,67,67,49,54,66,48,49,89,88,74,44,56,59,69,59,44,48,54,53,47,52,49,41,45,24,24,41,41,48,18,49,51,51,52,50,55,70,42,40,69,62,32,72,68,34,90,75,23,18,37,39,36,42,54,44,26,36,36,31,78,48,53,40,54,49,55,25,32,62,40,24,12,31,20,18,20,44,48,35,34,49,53,20,50,40,51,54,31,42,75,70,72,38,56,54,47,37,55,27,39,33,21,44,48,51,49,42,39,66,63,35,59,70,39,97,59,35,55,58,32,22,49,92,71,20,80,82,21,30,46,60,66,59,44,47,57,49,49,53,54,38,54,59,72,62,53,49,68,43,36,43,74,75,15,34,62,54,52,50,52,49,42,71,71,41,40,62,54,39,29,62,66,55,65,47,70,78,129

Sequence (530 aa):
MSNLPFSCALVTGGGGGLGKAIAAYLLSKGKKVIIAGRTESTLRETAKEIGATDYFTLDTGVVSQIPPFITTVTAKYPDLDCLINNAGVQRPLEVLKDDPADFLAKADQEIDINIRGPMHLTLGLLEHFKDKPNGATIMNVSSILGFVPFSVINPVYNGTKAWLHFWSMTLRTQLARGGYERIKVIEIAPPSVGTDLHRDREDPDDNKKDKNPNALSVEEFMEFFTSALERGDSMIAPGMSQGVVDKWYADFGSMYDTLTGEKKPMSNLPFSCALVTGGGGGLGKAIAAYLLSKGKKVIIAGRTESTLRETAKEIGATDYFTLDTGVVSQIPPFITTVTAKYPDLDCLINNAGVQRPLEVLKDDPADFLAKADQEIDINIRGPMHLTLGLLEHFKDKPNGATIMNVSSILGFVPFSVINPVYNGTKAWLHFWSMTLRTQLARGGYERIKVIEIAPPSVGTDLHRDREDPDDNKKDKNPNALSVEEFMEFFTSALERGDSMIAPGMSQGVVDKWYADFGSMYDTLTGEKKP

Foldseek 3Di:
DALFLAAEEEFEVCLWDLNVVVQLVCVVVVHAYEYEEADPVSQVVSCVVSVHNYYYYDQLLPLVVQLVVLVVVCVVPVRHFEYELDWAAFAQADPVPDDPVVRVVVLSSRLSNLAVSLVSNCVSCVVSQQPHPQGGEYEYEAALLLQPVPVPRRNSNSVSSVNSVVVLVVVCLVCVVVVRNSHARAYEHEYQEQIQNQVNPPDSRCSPCVNPVQHHYSVQLCVQVVVCSSVPHRYGYDGPSVVSVVVCCVVCVVVVCVVSVVDDD/DFLFLAAEEEFEVCLWDLNVVVQLVCVVVVHAYEYEEADPVSQVVSCVVSVHPYYYYDQLLPLVVQLVVLVVVCVVPVRHFEYELDWAAFAQADPVPDDPVVRVVVLSSRLSNLAVSLVSNCVSCVVSQQPHPQGGEYEYEAALLLLPVPVPRRNSNSVSSVNSVVVLVVVCLVCVVVVRNSHARAYEHEYQEQIQNQVNPPDSRCSPCVNPVQHHYSVQLVVQVVVCSSVPHRYGYPGPSVVSVVVCCVVCVVVVCVVSVPDDD

Secondary structure (DSSP, 8-state):
----S-SEEEEETTTSHHHHHHHHHHHHTT-EEEEEES-HHHHHHHHHHHT-SEEEE--TT-GGGHHHHHHHHHHH-TT--EEEE---------TTTS-HHHHHHHHHHHHIIIIIHHHHHHHHHHHHHHT-TT-EEEEEE--GGGT----TT-HHHHHHHHHHHHHHHHHHHHHHHTT-TTEEEEEE----BSSGGGTTSSSTTTTSTTT-TTPBPHHHHHHHHHHHHHHT-SEE--THHHHHHHHHHHHHHHHHHHHHT----/----S-SEEEEETTTSHHHHHHHHHHHHTT-EEEEEES-HHHHHHHHHHHT-SEEEE--TT-GGGHHHHHHHHHHH-TT--EEEE---------TTTS-HHHHHHHHHHHHIIIIIHHHHHHHHHHHHHHT-TT-EEEEEE--GGGT----TT-HHHHHHHHHHHHHHHHHHHHHHHTT-TTEEEEEE----BSSGGGTTSSSTTTTSTTT-TTPBPHHHHHHHHHHHHHHT-SEE--THHHHHHHHHHHHHHHHHHHHHT----